Protein 6ULO (pdb70)

Organism: Leptospira interrogans serogroup Icterohaemorrhagiae serovar copenhageni (strain Fiocruz L1-130) (NCBI:txid267671)

InterPro domains:
  IPR056692 Domain of unknown function DUF7790 [NF047518] (23-345)
  IPR056692 Domain of unknown function DUF7790 [PF25046] (65-337)

Nearest PDB structures (foldseek):
  6ulo-assembly2_B  TM=1.000E+00  e=1.528E-57  Leptospira interrogans serovar Copenhageni str. Fiocruz L1-130
  2g1p-assembly1_A  TM=3.985E-01  e=5.913E-02  Escherichia coli
  2g1p-assembly1_B  TM=4.022E-01  e=5.296E-02  Escherichia coli
  8gzf-assembly1_A  TM=4.817E-01  e=2.344E-01  Homo sapiens
  4yae-assembly1_B  TM=5.091E-01  e=2.124E+00  Sphingobium sp. SYK-6

B-factor: mean 19.46, std 9.61, range [9.02, 63.79]

Radius of gyration: 31.15 Å; Cα contacts (8 Å, |Δi|>4): 1250; chains: 2; bounding box: 66×84×79 Å

Sequence (621 aa):
KIEENQNNVSLNEEGDIVSSSKKLKEETPQETLVPTKWDVGDTTVSNEDRLDLLIPHVQQNLGNVYVGVGSSEQNLTIAAWAKSDFIYLMDFTQQIVVHANTITILFLQKSEKKEDFIRRLWGKEGEKEALELIQVSFSDPEVYKKKVYKQASPFIRKRHKKTNLMLSSKKYNYKMFQTDDEEQYSSYIRKLAIEGKILPIRGNLLGNIITLTGIGNTLKKIGRRKVGIIYFSNAEEYFAYPQEFKNSSILNLPVSESSSLVVRTISVRKDLFPWSPGSEISTDRGFHYCVQKISNFQKWLSSSGKPGLRSLQVMVEGGTVDKKNGITVVDKEPVVTGDIVSKLKEETPQETLVPTKWDVGDTTVSNEDRLDLLIPHVQNLGNVYVGVGSEQNLTIAAWAKKSDFIYLMDFTQQIVVHANTITILFLQKKSEKKEDFIRLWGKEGEKEALELIQVSFSDPEEVYKKVYKQASPFIRKRHKKTNLMMLSSKKYNYKKMFQTDDEEQYSSYIRKLAIEGKILPIRGNLLGNITLTGIGNTLKKIGRKVGIIIYFSNAEEYFAYPQEEFKNSSILNLPVSESSSLVVRTIISVVRKKDLFPWSPGSEISTDRGFHYCVQKISNFQKWLSSSGKPGLRSLQVMVEGGTVDKKNGITVVDKEPVV

Secondary structure (DSSP, 8-state):
-GGG---SSHHHHHHHHHHHTS--------TT-SGGGGS-----GGGGHHHHTT--SEEEESSSTHHHHHHHHHT-SEEEEEESSHHHHHHHHHHHHHHHH-SSHHHHHHHHSTTTHHHHHHHHHHH-SSHHHHHHHHHHHHHHHHHHHHHHHHHHHHTT---TTT-HHHHHHHHHHHHTT-EEEEE--TT-SSHHHHHHHHHHHHT--EEEEE-TTGGGG-PPPHHHHHHHHTS-EEEEEEEEEEE-S-TTTSPPPTTGGGT-SS--EEEEEEHHHHHHHHHS--TT--HHHHHHHHEEEETTTTEEEE-S-PPP-/-HHHHHHHT---------TT-SGGGGS-----GGGGHHHHTT--SEEEESSSTHHHHHHHHHT-SEEEEEESSHHHHHHHHHHHHHHHH-SSHHHHHHHHSGGGHHHHHHHHHHH-SSHHHHHHHHHHHHHHHHHHHHHHHHHHHHTT---TTT-HHHHHHHHHHHHTT-EEEEE--TT-SSHHHHHHHHHHHHT--EEEEE-TTGGGG-PPPHHHHHHHHTS-EEEEEEEEEEE-S-TTTSPPPTTGGGT-SS--EEEEEEHHHHHHHHTS--TT--HHHHHHHHEEEETTTTEEEE-SPPP-

Structure (mmCIF, N/CA/C/O backbone):
data_6ULO
#
_entry.id   6ULO
#
_cell.length_a   52.440
_cell.length_b   56.650
_cell.length_c   60.990
_cell.angle_alpha   98.637
_cell.angle_beta   106.327
_cell.angle_gamma   83.326
#
_symmetry.space_group_name_H-M   'P 1'
#
loop_
_entity.id
_entity.type
_entity.pdbx_description
1 polymer 'Uncharacterized protein'
2 non-polymer 'CHLORIDE ION'
3 water water
#
loop_
_atom_site.group_PDB
_atom_site.id
_atom_site.type_symbol
_atom_site.label_atom_id
_atom_site.label_alt_id
_atom_site.label_comp_id
_atom_site.label_asym_id
_atom_site.label_entity_id
_atom_site.label_seq_id
_atom_site.pdbx_PDB_ins_code
_atom_site.Cartn_x
_atom_site.Cartn_y
_atom_site.Cartn_z
_atom_site.occupancy
_atom_site.B_iso_or_equiv
_atom_site.auth_seq_id
_atom_site.auth_comp_id
_atom_site.auth_asym_id
_atom_site.auth_atom_id
_atom_site.pdbx_PDB_model_num
ATOM 1 N N . LYS A 1 9 ? -11.72368 50.88563 96.19748 1.000 50.43380 28 LYS A N 1
ATOM 2 C CA . LYS A 1 9 ? -13.11722 51.31579 96.08767 1.000 50.06925 28 LYS A CA 1
ATOM 3 C C . LYS A 1 9 ? -13.95403 50.27561 95.33703 1.000 49.82657 28 LYS A C 1
ATOM 4 O O . LYS A 1 9 ? -13.74217 50.02722 94.14699 1.000 50.07076 28 LYS A O 1
ATOM 6 N N . ILE A 1 10 ? -14.91282 49.67570 96.04855 1.000 48.98046 29 ILE A N 1
ATOM 7 C CA . ILE A 1 10 ? -15.67948 48.56376 95.49506 1.000 48.09834 29 ILE A CA 1
ATOM 8 C C . ILE A 1 10 ? -16.61682 49.00901 94.37290 1.000 48.95242 29 ILE A C 1
ATOM 9 O O . ILE A 1 10 ? -16.97743 48.19693 93.51180 1.000 49.08468 29 ILE A O 1
ATOM 14 N N . GLU A 1 11 ? -17.00958 50.28577 94.34606 1.000 49.28660 30 GLU A N 1
ATOM 15 C CA . GLU A 1 11 ? -17.83384 50.80962 93.25839 1.000 49.49883 30 GLU A CA 1
ATOM 16 C C . GLU A 1 11 ? -17.06825 50.97553 91.95105 1.000 49.29626 30 GLU A C 1
ATOM 17 O O . GLU A 1 11 ? -17.63795 51.50130 90.99257 1.000 49.75125 30 GLU A O 1
ATOM 23 N N . GLU A 1 12 ? -15.79184 50.59734 91.89601 1.000 48.22355 31 GLU A N 1
ATOM 24 C CA . GLU A 1 12 ? -15.02616 50.58717 90.65467 1.000 46.94110 31 GLU A CA 1
ATOM 25 C C . GLU A 1 12 ? -14.50444 49.19490 90.33833 1.000 44.33017 31 GLU A C 1
ATOM 26 O O . GLU A 1 12 ? -13.81781 49.01049 89.32391 1.000 44.88315 31 GLU A O 1
ATOM 28 N N . ASN A 1 13 ? -14.80897 48.22518 91.19700 1.000 40.62725 32 ASN A N 1
ATOM 29 C CA . ASN A 1 13 ? -14.56345 46.80026 91.03311 1.000 36.96189 32 ASN A CA 1
ATOM 30 C C . ASN A 1 13 ? -15.33505 46.26946 89.82634 1.000 32.96773 32 ASN A C 1
ATOM 31 O O . ASN A 1 13 ? -16.57382 46.23859 89.82177 1.000 31.24377 32 ASN A O 1
ATOM 36 N N . GLN A 1 14 ? -14.60331 45.84501 88.79571 1.000 30.33275 33 GLN A N 1
ATOM 37 C CA . GLN A 1 14 ? -15.23129 45.37288 87.57090 1.000 28.36115 33 GLN A CA 1
ATOM 38 C C . GLN A 1 14 ? -15.67082 43.91380 87.63899 1.000 25.59909 33 GLN A C 1
ATOM 39 O O . GLN A 1 14 ? -16.47107 43.48838 86.80235 1.000 25.71532 33 GLN A O 1
ATOM 45 N N . ASN A 1 15 ? -15.18626 43.12643 88.59332 1.000 23.84891 34 ASN A N 1
ATOM 46 C CA A ASN A 1 15 ? -15.49038 41.71841 88.46423 0.508 23.48432 34 ASN A CA 1
ATOM 47 C CA B ASN A 1 15 ? -15.42796 41.67954 88.62428 0.492 23.84906 34 ASN A CA 1
ATOM 48 C C . ASN A 1 15 ? -16.86326 41.36985 89.03489 1.000 22.85910 34 ASN A C 1
ATOM 49 O O . ASN A 1 15 ? -17.38614 41.99754 89.95785 1.000 22.84383 34 ASN A O 1
ATOM 58 N N . VAL A 1 16 ? -17.48682 40.37662 88.39717 1.000 20.64083 35 VAL A N 1
ATOM 59 C CA . VAL A 1 16 ? -18.88213 40.05130 88.70399 1.000 19.67596 35 VAL A CA 1
ATOM 60 C C . VAL A 1 16 ? -19.03782 39.16732 89.93466 1.000 19.84638 35 VAL A C 1
ATOM 61 O O . VAL A 1 16 ? -20.17851 38.88047 90.34602 1.000 22.36233 35 VAL A O 1
ATOM 65 N N . SER A 1 17 ? -17.93869 38.72721 90.55208 1.000 19.96103 36 SER A N 1
ATOM 66 C CA . SER A 1 17 ? -18.00691 38.02093 91.83020 1.000 19.78692 36 SER A CA 1
ATOM 67 C C . SER A 1 17 ? -16.64612 38.14366 92.48528 1.000 19.19452 36 SER A C 1
ATOM 68 O O . SER A 1 17 ? -15.64093 38.40621 91.81949 1.000 19.56870 36 SER A O 1
ATOM 71 N N . LEU A 1 18 ? -16.62647 37.93997 93.80244 1.000 19.78876 37 LEU A N 1
ATOM 72 C CA . LEU A 1 18 ? -15.35221 37.88642 94.50511 1.000 19.88593 37 LEU A CA 1
ATOM 73 C C . LEU A 1 18 ? -14.44370 36.80520 93.92411 1.000 19.28240 37 LEU A C 1
ATOM 74 O O . LEU A 1 18 ? -13.23636 37.02718 93.73649 1.000 18.80819 37 LEU A O 1
ATOM 79 N N . ASN A 1 19 ? -15.00697 35.63131 93.63308 1.000 19.14530 38 ASN A N 1
ATOM 80 C CA . ASN A 1 19 ? -14.20680 34.54865 93.06656 1.000 19.71120 38 ASN A CA 1
ATOM 81 C C . ASN A 1 19 ? -13.55576 34.94289 91.73971 1.000 18.23511 38 ASN A C 1
ATOM 82 O O . ASN A 1 19 ? -12.37219 34.66000 91.50869 1.000 18.11944 38 ASN A O 1
ATOM 87 N N . GLU A 1 20 ? -14.29752 35.60668 90.85498 1.000 16.58233 39 GLU A N 1
ATOM 88 C CA A GLU A 1 20 ? -13.72048 36.04259 89.58297 0.460 16.44277 39 GLU A CA 1
ATOM 89 C CA B GLU A 1 20 ? -13.68110 35.99440 89.59659 0.540 16.77410 39 GLU A CA 1
ATOM 90 C C . GLU A 1 20 ? -12.58333 37.02801 89.80563 1.000 16.55721 39 GLU A C 1
ATOM 91 O O . GLU A 1 20 ? -11.53814 36.95520 89.15271 1.000 15.95170 39 GLU A O 1
ATOM 102 N N . GLY A 1 21 ? -12.77376 37.96609 90.73884 1.000 16.04690 40 GLY A N 1
ATOM 103 C CA . GLY A 1 21 ? -11.71047 38.90936 91.02646 1.000 16.28401 40 GLY A CA 1
ATOM 104 C C . GLY A 1 21 ? -10.47672 38.23487 91.59629 1.000 16.33383 40 GLY A C 1
ATOM 105 O O . GLY A 1 21 ? -9.34386 38.59441 91.25279 1.000 16.88444 40 GLY A O 1
ATOM 106 N N . ASP A 1 22 ? -10.67521 37.22768 92.45315 1.000 16.14213 41 ASP A N 1
ATOM 107 C CA . ASP A 1 22 ? -9.53600 36.48953 92.99738 1.000 17.36763 41 ASP A CA 1
ATOM 108 C C . ASP A 1 22 ? -8.81732 35.69546 91.90834 1.000 15.61723 41 ASP A C 1
ATOM 109 O O . ASP A 1 22 ? -7.57880 35.63168 91.89026 1.000 15.46214 41 ASP A O 1
ATOM 114 N N . ILE A 1 23 ? -9.57087 35.09368 90.97981 1.000 15.43909 42 ILE A N 1
ATOM 115 C CA . ILE A 1 23 ? -8.94118 34.37329 89.87423 1.000 15.24171 42 ILE A CA 1
ATOM 116 C C . ILE A 1 23 ? -8.11507 35.32965 89.02797 1.000 14.23749 42 ILE A C 1
ATOM 117 O O . ILE A 1 23 ? -6.96251 35.03408 88.68157 1.000 14.98998 42 ILE A O 1
ATOM 122 N N . VAL A 1 24 ? -8.69366 36.48627 88.67016 1.000 14.38243 43 VAL A N 1
ATOM 123 C CA . VAL A 1 24 ? -7.95794 37.43618 87.84785 1.000 14.44225 43 VAL A CA 1
ATOM 124 C C . VAL A 1 24 ? -6.67249 37.87181 88.54061 1.000 15.19663 43 VAL A C 1
ATOM 125 O O . VAL A 1 24 ? -5.61257 37.95036 87.90851 1.000 15.00021 43 VAL A O 1
ATOM 129 N N . SER A 1 25 ? -6.72922 38.14278 89.85557 1.000 15.58437 44 SER A N 1
ATOM 130 C CA A SER A 1 25 ? -5.51793 38.52903 90.57328 0.455 16.53665 44 SER A CA 1
ATOM 131 C CA B SER A 1 25 ? -5.51885 38.53038 90.57492 0.243 16.05349 44 SER A CA 1
ATOM 132 C CA C SER A 1 25 ? -5.53222 38.52249 90.60233 0.302 16.10391 44 SER A CA 1
ATOM 133 C C . SER A 1 25 ? -4.47208 37.42444 90.53035 1.000 16.15337 44 SER A C 1
ATOM 134 O O . SER A 1 25 ? -3.28715 37.69268 90.33009 1.000 17.09108 44 SER A O 1
ATOM 141 N N . LYS A 1 26 ? -4.89231 36.17128 90.70474 1.000 14.75313 45 LYS A N 1
ATOM 142 C CA A LYS A 1 26 ? -3.95566 35.05932 90.63005 0.508 14.94524 45 LYS A CA 1
ATOM 143 C CA B LYS A 1 26 ? -3.93355 35.07215 90.62769 0.492 15.08112 45 LYS A CA 1
ATOM 144 C C . LYS A 1 26 ? -3.34970 34.93094 89.22444 1.000 13.94090 45 LYS A C 1
ATOM 145 O O . LYS A 1 26 ? -2.13365 34.72653 89.06433 1.000 14.71469 45 LYS A O 1
ATOM 156 N N . LEU A 1 27 ? -4.18141 35.05490 88.18099 1.000 13.30028 46 LEU A N 1
ATOM 157 C CA . LEU A 1 27 ? -3.65577 34.98277 86.82043 1.000 13.57477 46 LEU A CA 1
ATOM 158 C C . LEU A 1 27 ? -2.65356 36.08985 86.56683 1.000 14.12495 46 LEU A C 1
ATOM 159 O O . LEU A 1 27 ? -1.62068 35.85930 85.92935 1.000 13.99397 46 LEU A O 1
ATOM 164 N N . LYS A 1 28 ? -2.93291 37.29320 87.07267 1.000 14.74779 47 LYS A N 1
ATOM 165 C CA . LYS A 1 28 ? -2.05402 38.42716 86.81686 1.000 16.60278 47 LYS A CA 1
ATOM 166 C C . LYS A 1 28 ? -0.68624 38.24200 87.45646 1.000 16.13548 47 LYS A C 1
ATOM 167 O O . LYS A 1 28 ? 0.30956 38.79118 86.95866 1.000 16.73854 47 LYS A O 1
ATOM 173 N N . GLU A 1 29 ? -0.62101 37.52734 88.57735 1.000 15.07097 48 GLU A N 1
ATOM 174 C CA A GLU A 1 29 ? 0.65173 37.39547 89.27472 0.585 15.69756 48 GLU A CA 1
ATOM 175 C CA B GLU A 1 29 ? 0.59930 37.31887 89.34965 0.415 15.40690 48 GLU A CA 1
ATOM 176 C C . GLU A 1 29 ? 1.46282 36.18347 88.82923 1.000 14.55165 48 GLU A C 1
ATOM 177 O O . GLU A 1 29 ? 2.50430 35.91002 89.42433 1.000 16.24514 48 GLU A O 1
ATOM 188 N N . THR A 1 30 ? 1.05956 35.50865 87.74867 1.000 12.47373 49 THR A N 1
ATOM 189 C CA . THR A 1 30 ? 1.83605 34.35534 87.30645 1.000 12.53760 49 THR A CA 1
ATOM 190 C C . THR A 1 30 ? 3.27126 34.77672 86.95457 1.000 13.39653 49 THR A C 1
ATOM 191 O O . THR A 1 30 ? 3.50704 35.88024 86.46969 1.000 13.55679 49 THR A O 1
ATOM 195 N N . PRO A 1 31 ? 4.26275 33.93085 87.22520 1.000 13.50372 50 PRO A N 1
ATOM 196 C CA . PRO A 1 31 ? 5.65428 34.36782 87.02864 1.000 14.31552 50 PRO A CA 1
ATOM 197 C C . PRO A 1 31 ? 5.96506 34.68843 85.57251 1.000 13.39450 50 PRO A C 1
ATOM 198 O O . PRO A 1 31 ? 5.51517 34.00420 84.65557 1.000 14.35978 50 PRO A O 1
ATOM 202 N N . GLN A 1 32 ? 6.78833 35.71082 85.37274 1.000 12.83426 51 GLN A N 1
ATOM 203 C CA . GLN A 1 32 ? 7.19748 36.14178 84.04100 1.000 13.51923 51 GLN A CA 1
ATOM 204 C C . GLN A 1 32 ? 8.71464 36.13928 83.90800 1.000 13.15751 51 GLN A C 1
ATOM 205 O O . GLN A 1 32 ? 9.45932 36.03243 84.88829 1.000 15.13320 51 GLN A O 1
ATOM 211 N N . GLU A 1 33 ? 9.18513 36.29174 82.67860 1.000 12.59657 52 GLU A N 1
ATOM 212 C CA . GLU A 1 33 ? 10.59491 36.33199 82.35304 1.000 12.66340 52 GLU A CA 1
ATOM 213 C C . GLU A 1 33 ? 11.02376 37.73759 81.96094 1.000 12.58835 52 GLU A C 1
ATOM 214 O O . GLU A 1 33 ? 10.22359 38.56513 81.49823 1.000 14.88987 52 GLU A O 1
ATOM 220 N N . THR A 1 34 ? 12.30381 38.01182 82.14141 1.000 12.91988 53 THR A N 1
ATOM 221 C CA . THR A 1 34 ? 12.85380 39.30175 81.75782 1.000 12.72731 53 THR A CA 1
ATOM 222 C C . THR A 1 34 ? 13.10154 39.30407 80.26488 1.000 13.84614 53 THR A C 1
ATOM 223 O O . THR A 1 34 ? 13.73681 38.39554 79.73671 1.000 15.12850 53 THR A O 1
ATOM 227 N N . LEU A 1 35 ? 12.61498 40.32947 79.59622 1.000 13.47384 54 LEU A N 1
ATOM 228 C CA . LEU A 1 35 ? 12.79380 40.49943 78.16439 1.000 15.08194 54 LEU A CA 1
ATOM 229 C C . LEU A 1 35 ? 13.78580 41.62301 77.99034 1.000 18.13277 54 LEU A C 1
ATOM 230 O O . LEU A 1 35 ? 13.89220 42.50356 78.84422 1.000 20.59454 54 LEU A O 1
ATOM 235 N N . VAL A 1 36 ? 14.57626 41.54717 76.93734 1.000 17.49396 55 VAL A N 1
ATOM 236 C CA . VAL A 1 36 ? 15.42686 42.67706 76.58937 1.000 17.32973 55 VAL A CA 1
ATOM 237 C C . VAL A 1 36 ? 15.18959 42.99600 75.11815 1.000 16.53514 55 VAL A C 1
ATOM 238 O O . VAL A 1 36 ? 14.65355 42.16598 74.36295 1.000 16.80535 55 VAL A O 1
ATOM 242 N N . PRO A 1 37 ? 15.53456 44.21061 74.69378 1.000 16.31544 56 PRO A N 1
ATOM 243 C CA . PRO A 1 37 ? 15.34577 44.59739 73.29010 1.000 16.55918 56 PRO A CA 1
ATOM 244 C C . PRO A 1 37 ? 16.10786 43.68551 72.35012 1.000 17.09102 56 PRO A C 1
ATOM 245 O O . PRO A 1 37 ? 17.24052 43.28295 72.62769 1.000 18.82233 56 PRO A O 1
ATOM 249 N N . THR A 1 38 ? 15.48062 43.36356 71.21898 1.000 16.74864 57 THR A N 1
ATOM 250 C CA . THR A 1 38 ? 16.10493 42.56088 70.16534 1.000 17.73249 57 THR A CA 1
ATOM 251 C C . THR A 1 38 ? 15.75946 43.14982 68.80854 1.000 18.00995 57 THR A C 1
ATOM 252 O O . THR A 1 38 ? 14.98700 44.10593 68.69581 1.000 17.40525 57 THR A O 1
ATOM 256 N N . LYS A 1 39 ? 16.29276 42.52666 67.75457 1.000 19.09461 58 LYS A N 1
ATOM 257 C CA . LYS A 1 39 ? 15.99728 42.98453 66.39781 1.000 20.87782 58 LYS A CA 1
ATOM 258 C C . LYS A 1 39 ? 14.53918 42.80961 66.03359 1.000 19.60477 58 LYS A C 1
ATOM 259 O O . LYS A 1 39 ? 14.07920 43.41239 65.06269 1.000 20.57563 58 LYS A O 1
ATOM 265 N N . TRP A 1 40 ? 13.79529 42.02315 66.80118 1.000 18.36933 59 TRP A N 1
ATOM 266 C CA . TRP A 1 40 ? 12.38265 41.82343 66.50255 1.000 18.49914 59 TRP A CA 1
ATOM 267 C C . TRP A 1 40 ? 11.50031 42.92112 67.05478 1.000 15.48631 59 TRP A C 1
ATOM 268 O O . TRP A 1 40 ? 10.29452 42.88437 66.83613 1.000 14.60925 59 TRP A O 1
ATOM 279 N N . ASP A 1 41 ? 12.05946 43.87346 67.79366 1.000 15.09548 60 ASP A N 1
ATOM 280 C CA . ASP A 1 41 ? 11.29750 45.00012 68.33288 1.000 15.38534 60 ASP A CA 1
ATOM 281 C C . ASP A 1 41 ? 11.07580 46.06048 67.25301 1.000 17.26263 60 ASP A C 1
ATOM 282 O O . ASP A 1 41 ? 11.55002 47.19137 67.32584 1.000 18.33376 60 ASP A O 1
ATOM 287 N N . VAL A 1 42 ? 10.30793 45.65272 66.24109 1.000 16.06190 61 VAL A N 1
ATOM 288 C CA . VAL A 1 42 ? 9.91627 46.49319 65.11010 1.000 16.37563 61 VAL A CA 1
ATOM 289 C C . VAL A 1 42 ? 8.43943 46.24019 64.84860 1.000 14.80243 61 VAL A C 1
ATOM 290 O O . VAL A 1 42 ? 7.87621 45.23100 65.27873 1.000 14.24356 61 VAL A O 1
ATOM 294 N N . GLY A 1 43 ? 7.79818 47.18788 64.15828 1.000 15.39266 62 GLY A N 1
ATOM 295 C CA . GLY A 1 43 ? 6.35537 47.10629 63.97857 1.000 15.19057 62 GLY A CA 1
ATOM 296 C C . GLY A 1 43 ? 5.90047 45.86984 63.22404 1.000 14.44673 62 GLY A C 1
ATOM 297 O O . GLY A 1 43 ? 4.79310 45.37233 63.45565 1.000 14.44441 62 GLY A O 1
ATOM 298 N N . ASP A 1 44 ? 6.75349 45.34778 62.33257 1.000 15.48493 63 ASP A N 1
ATOM 299 C CA . ASP A 1 44 ? 6.40213 44.17434 61.53130 1.000 16.60134 63 ASP A CA 1
ATOM 300 C C . ASP A 1 44 ? 5.97755 43.00213 62.41233 1.000 16.06338 63 ASP A C 1
ATOM 301 O O . ASP A 1 44 ? 5.17363 42.16104 62.00916 1.000 17.29980 63 ASP A O 1
ATOM 306 N N . THR A 1 45 ? 6.53494 42.91350 63.61086 1.000 14.08225 64 THR A N 1
ATOM 307 C CA . THR A 1 45 ? 6.32937 41.76153 64.47366 1.000 13.66637 64 THR A CA 1
ATOM 308 C C . THR A 1 45 ? 4.97170 41.76057 65.14853 1.000 13.74225 64 THR A C 1
ATOM 309 O O . THR A 1 45 ? 4.56818 40.72472 65.69396 1.000 14.73933 64 THR A O 1
ATOM 313 N N . THR A 1 46 ? 4.23847 42.87314 65.09299 1.000 12.31730 65 THR A N 1
ATOM 314 C CA . THR A 1 46 ? 3.01525 43.04872 65.86977 1.000 12.82581 65 THR A CA 1
ATOM 315 C C . THR A 1 46 ? 1.76409 42.59977 65.12709 1.000 12.08593 65 THR A C 1
ATOM 316 O O . THR A 1 46 ? 0.65486 42.78198 65.64093 1.000 12.65996 65 THR A O 1
ATOM 320 N N . VAL A 1 47 ? 1.90502 42.01066 63.93720 1.000 12.14338 66 VAL A N 1
ATOM 321 C CA . VAL A 1 47 ? 0.76161 41.51410 63.18871 1.000 12.14512 66 VAL A CA 1
ATOM 322 C C . VAL A 1 47 ? 1.02314 40.10388 62.71240 1.000 13.13601 66 VAL A C 1
ATOM 323 O O . VAL A 1 47 ? 2.16831 39.71478 62.45597 1.000 14.87162 66 VAL A O 1
ATOM 327 N N . SER A 1 48 ? -0.06106 39.35633 62.56820 1.000 13.11372 67 SER A N 1
ATOM 328 C CA . SER A 1 48 ? -0.04403 38.07228 61.89951 1.000 12.79385 67 SER A CA 1
ATOM 329 C C . SER A 1 48 ? -0.03440 38.25031 60.37813 1.000 13.23324 67 SER A C 1
ATOM 330 O O . SER A 1 48 ? -0.49769 39.26403 59.83716 1.000 13.99410 67 SER A O 1
ATOM 333 N N . ASN A 1 49 ? 0.50844 37.25212 59.68309 1.000 12.37976 68 ASN A N 1
ATOM 334 C CA . ASN A 1 49 ? 0.42253 37.16400 58.22833 1.000 12.94740 68 ASN A CA 1
ATOM 335 C C . ASN A 1 49 ? -0.29329 35.89080 57.79668 1.000 12.21550 68 ASN A C 1
ATOM 336 O O . ASN A 1 49 ? -0.11601 35.44670 56.65908 1.000 13.80242 68 ASN A O 1
ATOM 341 N N . GLU A 1 50 ? -1.12534 35.31237 58.66845 1.000 11.52275 69 GLU A N 1
ATOM 342 C CA . GLU A 1 50 ? -1.89661 34.09927 58.40320 1.000 11.17620 69 GLU A CA 1
ATOM 343 C C . GLU A 1 50 ? -3.28191 34.52683 57.92514 1.000 11.77906 69 GLU A C 1
ATOM 344 O O . GLU A 1 50 ? -4.07265 35.05944 58.71023 1.000 13.21240 69 GLU A O 1
ATOM 350 N N . ASP A 1 51 ? -3.59706 34.27149 56.65285 1.000 11.33541 70 ASP A N 1
ATOM 351 C CA . ASP A 1 51 ? -4.80492 34.79692 56.01628 1.000 11.59902 70 ASP A CA 1
ATOM 352 C C . ASP A 1 51 ? -5.97995 33.83148 55.98659 1.000 10.87686 70 ASP A C 1
ATOM 353 O O . ASP A 1 51 ? -7.04566 34.19898 55.47251 1.000 12.33955 70 ASP A O 1
ATOM 358 N N . ARG A 1 52 ? -5.83909 32.60859 56.50314 1.000 11.04154 71 ARG A N 1
ATOM 359 C CA . ARG A 1 52 ? -6.91194 31.63756 56.44646 1.000 12.10580 71 ARG A CA 1
ATOM 360 C C . ARG A 1 52 ? -7.20480 31.06762 57.81885 1.000 11.26556 71 ARG A C 1
ATOM 361 O O . ARG A 1 52 ? -7.53906 29.89262 57.95732 1.000 11.61022 71 ARG A O 1
ATOM 369 N N . LEU A 1 53 ? -7.18812 31.92173 58.85149 1.000 11.33345 72 LEU A N 1
ATOM 370 C CA . LEU A 1 53 ? -7.52370 31.44652 60.19042 1.000 11.73340 72 LEU A CA 1
ATOM 371 C C . LEU A 1 53 ? -8.94655 30.93071 60.25690 1.000 11.06336 72 LEU A C 1
ATOM 372 O O . LEU A 1 53 ? -9.26344 30.14531 61.14984 1.000 11.71693 72 LEU A O 1
ATOM 377 N N . ASP A 1 54 ? -9.82178 31.35041 59.32664 1.000 11.58244 73 ASP A N 1
ATOM 378 C CA . ASP A 1 54 ? -11.17649 30.84007 59.33359 1.000 11.94781 73 ASP A CA 1
ATOM 379 C C . ASP A 1 54 ? -11.24415 29.32698 59.17679 1.000 11.09563 73 ASP A C 1
ATOM 380 O O . ASP A 1 54 ? -12.24286 28.72145 59.58001 1.000 12.18170 73 ASP A O 1
ATOM 385 N N . LEU A 1 55 ? -10.20576 28.69474 58.61272 1.000 11.95621 74 LEU A N 1
ATOM 386 C CA . LEU A 1 55 ? -10.20629 27.23383 58.53519 1.000 12.28153 74 LEU A CA 1
ATOM 387 C C . LEU A 1 55 ? -10.23269 26.59679 59.91496 1.000 12.11012 74 LEU A C 1
ATOM 388 O O . LEU A 1 55 ? -10.58347 25.42397 60.04493 1.000 13.25546 74 LEU A O 1
ATOM 393 N N . LEU A 1 56 ? -9.85798 27.34009 60.95411 1.000 11.41413 75 LEU A N 1
ATOM 394 C CA . LEU A 1 56 ? -9.84548 26.80053 62.30996 1.000 12.45545 75 LEU A CA 1
ATOM 395 C C . LEU A 1 56 ? -11.22579 26.74562 62.93316 1.000 11.55015 75 LEU A C 1
ATOM 396 O O . LEU A 1 56 ? -11.39890 26.03272 63.92951 1.000 12.70817 75 LEU A O 1
ATOM 401 N N . ILE A 1 57 ? -12.19619 27.52875 62.41961 1.000 11.78810 76 ILE A N 1
ATOM 402 C CA . ILE A 1 57 ? -13.48248 27.66876 63.10506 1.000 12.44690 76 ILE A CA 1
ATOM 403 C C . ILE A 1 57 ? -14.09543 26.34543 63.54502 1.000 13.75708 76 ILE A C 1
ATOM 404 O O . ILE A 1 57 ? -14.44934 26.22205 64.71790 1.000 13.61119 76 ILE A O 1
ATOM 409 N N . PRO A 1 58 ? -14.26010 25.34752 62.68563 1.000 14.31090 77 PRO A N 1
ATOM 410 C CA . PRO A 1 58 ? -14.94646 24.12335 63.13921 1.000 15.59698 77 PRO A CA 1
ATOM 411 C C . PRO A 1 58 ? -14.17173 23.36439 64.19250 1.000 15.59092 77 PRO A C 1
ATOM 412 O O . PRO A 1 58 ? -14.78448 22.60056 64.94510 1.000 17.59405 77 PRO A O 1
ATOM 416 N N . HIS A 1 59 ? -12.85360 23.55194 64.25590 1.000 13.74007 78 HIS A N 1
ATOM 417 C CA . HIS A 1 59 ? -12.02387 22.89942 65.26789 1.000 13.96774 78 HIS A CA 1
ATOM 418 C C . HIS A 1 59 ? -12.04987 23.60811 66.61008 1.000 14.11828 78 HIS A C 1
ATOM 419 O O . HIS A 1 59 ? -12.08939 22.94442 67.65578 1.000 14.80968 78 HIS A O 1
ATOM 426 N N . VAL A 1 60 ? -11.97716 24.93890 66.61661 1.000 13.55710 79 VAL A N 1
ATOM 427 C CA . VAL A 1 60 ? -11.85120 25.66069 67.87474 1.000 13.35306 79 VAL A CA 1
ATOM 428 C C . VAL A 1 60 ? -13.16374 26.16387 68.45417 1.000 13.47957 79 VAL A C 1
ATOM 429 O O . VAL A 1 60 ? -13.18547 26.55544 69.62572 1.000 14.47473 79 VAL A O 1
ATOM 433 N N . GLN A 1 61 ? -14.24262 26.20969 67.67775 1.000 14.53588 80 GLN A N 1
ATOM 434 C CA A GLN A 1 61 ? -15.44998 26.85692 68.17334 0.591 16.44740 80 GLN A CA 1
ATOM 435 C CA B GLN A 1 61 ? -15.47206 26.83340 68.15431 0.409 16.45287 80 GLN A CA 1
ATOM 436 C C . GLN A 1 61 ? -15.92028 26.21168 69.47402 1.000 16.06288 80 GLN A C 1
ATOM 437 O O . GLN A 1 61 ? -15.98033 24.98058 69.60804 1.000 16.60072 80 GLN A O 1
ATOM 448 N N . ASN A 1 62 ? -16.19684 27.06331 70.46851 1.000 14.79374 81 ASN A N 1
ATOM 449 C CA . ASN A 1 62 ? -16.76858 26.64410 71.74694 1.000 15.63364 81 ASN A CA 1
ATOM 450 C C . ASN A 1 62 ? -15.87194 25.73729 72.57929 1.000 15.43774 81 ASN A C 1
ATOM 451 O O . ASN A 1 62 ? -16.34719 25.15731 73.54557 1.000 17.18905 81 ASN A O 1
ATOM 456 N N . LEU A 1 63 ? -14.56912 25.62565 72.29039 1.000 14.59535 82 LEU A N 1
ATOM 457 C CA . LEU A 1 63 ? -13.70901 24.80881 73.15852 1.000 14.92530 82 LEU A CA 1
ATOM 458 C C . LEU A 1 63 ? -13.61607 25.34554 74.58309 1.000 14.98496 82 LEU A C 1
ATOM 459 O O . LEU A 1 63 ? -13.40114 24.56386 75.51792 1.000 16.33788 82 LEU A O 1
ATOM 464 N N . GLY A 1 64 ? -13.74434 26.66204 74.76497 1.000 14.44795 83 GLY A N 1
ATOM 465 C CA . GLY A 1 64 ? -13.76772 27.27418 76.08180 1.000 14.67060 83 GLY A CA 1
ATOM 466 C C . GLY A 1 64 ? -12.44471 27.05558 76.80902 1.000 13.73894 83 GLY A C 1
ATOM 467 O O . GLY A 1 64 ? -11.37311 26.90109 76.20436 1.000 13.90071 83 GLY A O 1
ATOM 468 N N . ASN A 1 65 ? -12.52783 27.04743 78.13997 1.000 13.78992 84 ASN A N 1
ATOM 469 C CA . ASN A 1 65 ? -11.34797 26.92443 78.98861 1.000 12.82699 84 ASN A CA 1
ATOM 470 C C . ASN A 1 65 ? -10.36465 28.06446 78.74987 1.000 11.73697 84 ASN A C 1
ATOM 471 O O . ASN A 1 65 ? -10.76501 29.11131 78.22161 1.000 12.19865 84 ASN A O 1
ATOM 476 N N . VAL A 1 66 ? -9.10950 27.91742 79.16565 1.000 11.65066 85 VAL A N 1
ATOM 477 C CA . VAL A 1 66 ? -8.15937 29.02749 79.08035 1.000 11.43224 85 VAL A CA 1
ATOM 478 C C . VAL A 1 66 ? -7.48093 29.03355 77.71157 1.000 11.63199 85 VAL A C 1
ATOM 479 O O . VAL A 1 66 ? -7.21866 27.98152 77.11319 1.000 13.17583 85 VAL A O 1
ATOM 483 N N . TYR A 1 67 ? -7.14788 30.22031 77.20891 1.000 10.68350 86 TYR A N 1
ATOM 484 C CA . TYR A 1 67 ? -6.43403 30.37502 75.94663 1.000 10.58360 86 TYR A CA 1
ATOM 485 C C . TYR A 1 67 ? -5.01366 30.82416 76.26881 1.000 10.30773 86 TYR A C 1
ATOM 486 O O . TYR A 1 67 ? -4.84523 31.74543 77.08108 1.000 10.43568 86 TYR A O 1
ATOM 495 N N . VAL A 1 68 ? -3.99405 30.22420 75.62333 1.000 9.99055 87 VAL A N 1
ATOM 496 C CA . VAL A 1 68 ? -2.60453 30.70219 75.69678 1.000 9.60379 87 VAL A CA 1
ATOM 497 C C . VAL A 1 68 ? -2.09238 30.87469 74.27532 1.000 9.88667 87 VAL A C 1
ATOM 498 O O . VAL A 1 68 ? -2.22402 29.95071 73.46953 1.000 10.57299 87 VAL A O 1
ATOM 502 N N . GLY A 1 69 ? -1.50797 32.02417 73.94750 1.000 9.98422 88 GLY A N 1
ATOM 503 C CA . GLY A 1 69 ? -0.96217 32.16559 72.60259 1.000 10.06175 88 GLY A CA 1
ATOM 504 C C . GLY A 1 69 ? 0.17372 33.14505 72.48623 1.000 9.65642 88 GLY A C 1
ATOM 505 O O . GLY A 1 69 ? 0.23361 34.15623 73.20324 1.000 10.09250 88 GLY A O 1
ATOM 506 N N . VAL A 1 70 ? 1.08581 32.84285 71.55145 1.000 9.60155 89 VAL A N 1
ATOM 507 C CA . VAL A 1 70 ? 2.09718 33.78681 71.10293 1.000 9.89609 89 VAL A CA 1
ATOM 508 C C . VAL A 1 70 ? 1.45639 34.76895 70.12183 1.000 10.16308 89 VAL A C 1
ATOM 509 O O . VAL A 1 70 ? 0.38477 34.50639 69.55941 1.000 10.68817 89 VAL A O 1
ATOM 513 N N . GLY A 1 71 ? 2.12732 35.90625 69.88456 1.000 9.95602 90 GLY A N 1
ATOM 514 C CA . GLY A 1 71 ? 1.60397 36.81495 68.87416 1.000 10.52027 90 GLY A CA 1
ATOM 515 C C . GLY A 1 71 ? 0.57386 37.80161 69.36348 1.000 10.49772 90 GLY A C 1
ATOM 516 O O . GLY A 1 71 ? 0.57223 38.18550 70.53743 1.000 10.53301 90 GLY A O 1
ATOM 517 N N . SER A 1 72 ? -0.30313 38.24732 68.47817 1.000 10.25179 91 SER A N 1
ATOM 518 C CA A SER A 1 72 ? -1.05911 39.47182 68.70420 0.862 11.18701 91 SER A CA 1
ATOM 519 C CA B SER A 1 72 ? -1.06778 39.46390 68.75167 0.138 10.67207 91 SER A CA 1
ATOM 520 C C . SER A 1 72 ? -2.56192 39.29420 68.50456 1.000 10.56528 91 SER A C 1
ATOM 521 O O . SER A 1 72 ? -3.16952 38.39433 69.08619 1.000 10.85669 91 SER A O 1
ATOM 526 N N . GLU A 1 73 ? -3.18369 40.14719 67.66302 1.000 10.41433 92 GLU A N 1
ATOM 527 C CA . GLU A 1 73 ? -4.64430 40.17408 67.57732 1.000 10.14626 92 GLU A CA 1
ATOM 528 C C . GLU A 1 73 ? -5.27012 38.89066 67.05878 1.000 9.53939 92 GLU A C 1
ATOM 529 O O . GLU A 1 73 ? -6.45352 38.63647 67.34360 1.000 9.96969 92 GLU A O 1
ATOM 535 N N . GLN A 1 74 ? -4.52189 38.06997 66.31825 1.000 9.66861 93 GLN A N 1
ATOM 536 C CA . GLN A 1 74 ? -5.11636 36.82771 65.82808 1.000 9.51365 93 GLN A CA 1
ATOM 537 C C . GLN A 1 74 ? -5.55993 35.93216 66.97860 1.000 9.88788 93 GLN A C 1
ATOM 538 O O . GLN A 1 74 ? -6.47261 35.11530 66.82731 1.000 10.97353 93 GLN A O 1
ATOM 544 N N . ASN A 1 75 ? -4.92741 36.07375 68.15477 1.000 9.39531 94 ASN A N 1
ATOM 545 C CA . ASN A 1 75 ? -5.34267 35.31489 69.33060 1.000 9.63407 94 ASN A CA 1
ATOM 546 C C . ASN A 1 75 ? -6.73696 35.70317 69.78827 1.000 10.80869 94 ASN A C 1
ATOM 547 O O . ASN A 1 75 ? -7.47384 34.86010 70.30581 1.000 10.88055 94 ASN A O 1
ATOM 552 N N . LEU A 1 76 ? -7.07658 36.98598 69.66274 1.000 10.41322 95 LEU A N 1
ATOM 553 C CA . LEU A 1 76 ? -8.41363 37.43125 70.04080 1.000 9.95632 95 LEU A CA 1
ATOM 554 C C . LEU A 1 76 ? -9.45034 36.86588 69.07489 1.000 10.19309 95 LEU A C 1
ATOM 555 O O . LEU A 1 76 ? -10.55051 36.48148 69.48190 1.000 11.15170 95 LEU A O 1
ATOM 560 N N . THR A 1 77 ? -9.10753 36.78404 67.77791 1.000 9.97713 96 THR A N 1
ATOM 561 C CA . THR A 1 77 ? -10.00238 36.12594 66.83398 1.000 10.40799 96 THR A CA 1
ATOM 562 C C . THR A 1 77 ? -10.29141 34.69400 67.26733 1.000 10.12980 96 THR A C 1
ATOM 563 O O . THR A 1 77 ? -11.46409 34.27567 67.33632 1.000 10.86956 96 THR A O 1
ATOM 567 N N . ILE A 1 78 ? -9.23654 33.91644 67.55362 1.000 10.52243 97 ILE A N 1
ATOM 568 C CA . ILE A 1 78 ? -9.45946 32.50541 67.83509 1.000 10.83394 97 ILE A CA 1
ATOM 569 C C . ILE A 1 78 ? -10.17306 32.33989 69.17540 1.000 10.35680 97 ILE A C 1
ATOM 570 O O . ILE A 1 78 ? -11.07548 31.50199 69.32076 1.000 11.27444 97 ILE A O 1
ATOM 575 N N . ALA A 1 79 ? -9.77966 33.14672 70.17991 1.000 10.44209 98 ALA A N 1
ATOM 576 C CA . ALA A 1 79 ? -10.39153 33.05635 71.50950 1.000 10.77324 98 ALA A CA 1
ATOM 577 C C . ALA A 1 79 ? -11.87325 33.41091 71.47599 1.000 10.47233 98 ALA A C 1
ATOM 578 O O . ALA A 1 79 ? -12.66831 32.83688 72.23557 1.000 11.50037 98 ALA A O 1
ATOM 580 N N . ALA A 1 80 ? -12.27695 34.37101 70.62557 1.000 11.55458 99 ALA A N 1
ATOM 581 C CA . ALA A 1 80 ? -13.70029 34.67760 70.53221 1.000 11.58937 99 ALA A CA 1
ATOM 582 C C . ALA A 1 80 ? -14.46967 33.49094 69.96165 1.000 11.68029 99 ALA A C 1
ATOM 583 O O . ALA A 1 80 ? -15.56770 33.16962 70.42500 1.000 13.69886 99 ALA A O 1
ATOM 585 N N . TRP A 1 81 ? -13.91794 32.84157 68.92714 1.000 11.98857 100 TRP A N 1
ATOM 586 C CA . TRP A 1 81 ? -14.56260 31.64283 68.38709 1.000 12.22132 100 TRP A CA 1
ATOM 587 C C . TRP A 1 81 ? -14.66834 30.56120 69.45059 1.000 12.36425 100 TRP A C 1
ATOM 588 O O . TRP A 1 81 ? -15.68213 29.85074 69.54254 1.000 13.24305 100 TRP A O 1
ATOM 599 N N . ALA A 1 82 ? -13.60241 30.38847 70.23650 1.000 12.33516 101 ALA A N 1
ATOM 600 C CA . ALA A 1 82 ? -13.57663 29.35787 71.26671 1.000 12.29510 101 ALA A CA 1
ATOM 601 C C . ALA A 1 82 ? -14.41270 29.72304 72.48230 1.000 13.33423 101 ALA A C 1
ATOM 602 O O . ALA A 1 82 ? -14.72745 28.83264 73.28332 1.000 13.87487 101 ALA A O 1
ATOM 604 N N . LYS A 1 83 ? -14.80358 30.99113 72.63444 1.000 12.27178 102 LYS A N 1
ATOM 605 C CA . LYS A 1 83 ? -15.37779 31.46350 73.89669 1.000 13.34208 102 LYS A CA 1
ATOM 606 C C . LYS A 1 83 ? -14.46819 31.09521 75.07221 1.000 13.65354 102 LYS A C 1
ATOM 607 O O . LYS A 1 83 ? -14.90159 30.56861 76.10752 1.000 14.13490 102 LYS A O 1
ATOM 613 N N . SER A 1 84 ? -13.19004 31.43313 74.92272 1.000 12.78462 103 SER A N 1
ATOM 614 C CA . SER A 1 84 ? -12.24027 31.20849 76.00780 1.000 11.74127 103 SER A CA 1
ATOM 615 C C . SER A 1 84 ? -12.63194 31.98682 77.26531 1.000 12.59206 103 SER A C 1
ATOM 616 O O . SER A 1 84 ? -13.11236 33.11929 77.18639 1.000 12.73326 103 SER A O 1
ATOM 619 N N . ASP A 1 85 ? -12.37717 31.39227 78.43439 1.000 11.88228 104 ASP A N 1
ATOM 620 C CA . ASP A 1 85 ? -12.72054 32.06167 79.68663 1.000 11.92896 104 ASP A CA 1
ATOM 621 C C . ASP A 1 85 ? -11.70279 33.13130 80.07206 1.000 11.68983 104 ASP A C 1
ATOM 622 O O . ASP A 1 85 ? -12.06007 34.12464 80.70553 1.000 12.78918 104 ASP A O 1
ATOM 627 N N . PHE A 1 86 ? -10.43049 32.92212 79.73757 1.000 11.80028 105 PHE A N 1
ATOM 628 C CA . PHE A 1 86 ? -9.33213 33.82904 80.04443 1.000 11.26207 105 PHE A CA 1
ATOM 629 C C . PHE A 1 86 ? -8.32705 33.66941 78.92238 1.000 11.13976 105 PHE A C 1
ATOM 630 O O . PHE A 1 86 ? -8.27026 32.60932 78.29146 1.000 11.27714 105 PHE A O 1
ATOM 638 N N . ILE A 1 87 ? -7.57197 34.72940 78.65342 1.000 10.72014 106 ILE A N 1
ATOM 639 C CA . ILE A 1 87 ? -6.61295 34.74589 77.54948 1.000 10.10161 106 ILE A CA 1
ATOM 640 C C . ILE A 1 87 ? -5.24991 35.19164 78.06540 1.000 10.22875 106 ILE A C 1
ATOM 641 O O . ILE A 1 87 ? -5.09452 36.35631 78.46000 1.000 11.29212 106 ILE A O 1
ATOM 646 N N . TYR A 1 88 ? -4.26042 34.28988 78.02777 1.000 10.07750 107 TYR A N 1
ATOM 647 C CA . TYR A 1 88 ? -2.86337 34.68071 78.20290 1.000 9.85894 107 TYR A CA 1
ATOM 648 C C . TYR A 1 88 ? -2.22527 34.94374 76.83291 1.000 9.47721 107 TYR A C 1
ATOM 649 O O . TYR A 1 88 ? -2.23442 34.07482 75.95657 1.000 10.79915 107 TYR A O 1
ATOM 658 N N . LEU A 1 89 ? -1.66785 36.12127 76.65777 1.000 9.55998 108 LEU A N 1
ATOM 659 C CA . LEU A 1 89 ? -0.90941 36.47229 75.45835 1.000 9.83053 108 LEU A CA 1
ATOM 660 C C . LEU A 1 89 ? 0.53762 36.48353 75.90023 1.000 9.54666 108 LEU A C 1
ATOM 661 O O . LEU A 1 89 ? 1.01448 37.46315 76.47797 1.000 10.42839 108 LEU A O 1
ATOM 666 N N . MET A 1 90 ? 1.23279 35.37908 75.66888 1.000 9.87420 109 MET A N 1
ATOM 667 C CA . MET A 1 90 ? 2.60441 35.21116 76.13874 1.000 10.50709 109 MET A CA 1
ATOM 668 C C . MET A 1 90 ? 3.53967 35.35814 74.95027 1.000 10.05460 109 MET A C 1
ATOM 669 O O . MET A 1 90 ? 3.46343 34.55792 74.01054 1.000 10.90875 109 MET A O 1
ATOM 674 N N . ASP A 1 91 ? 4.43749 36.33545 74.98298 1.000 10.68213 110 ASP A N 1
ATOM 675 C CA . ASP A 1 91 ? 5.38315 36.51714 73.88716 1.000 10.96039 110 ASP A CA 1
ATOM 676 C C . ASP A 1 91 ? 6.74258 36.89740 74.44929 1.000 11.74233 110 ASP A C 1
ATOM 677 O O . ASP A 1 91 ? 6.86659 37.35442 75.58843 1.000 11.60161 110 ASP A O 1
ATOM 682 N N . PHE A 1 92 ? 7.78312 36.66774 73.65944 1.000 13.38639 111 PHE A N 1
ATOM 683 C CA . PHE A 1 92 ? 9.14574 36.93365 74.08138 1.000 15.15001 111 PHE A CA 1
ATOM 684 C C . PHE A 1 92 ? 9.69811 38.23324 73.53933 1.000 15.33913 111 PHE A C 1
ATOM 685 O O . PHE A 1 92 ? 10.82568 38.59258 73.87666 1.000 17.27241 111 PHE A O 1
ATOM 693 N N . THR A 1 93 ? 8.95407 38.94110 72.69408 1.000 13.45476 112 THR A N 1
ATOM 694 C CA . THR A 1 93 ? 9.41134 40.21219 72.14294 1.000 14.25552 112 THR A CA 1
ATOM 695 C C . THR A 1 93 ? 8.63992 41.34446 72.82621 1.000 12.90195 112 THR A C 1
ATOM 696 O O . THR A 1 93 ? 7.39935 41.33777 72.84736 1.000 13.14338 112 THR A O 1
ATOM 700 N N . GLN A 1 94 ? 9.37981 42.32366 73.37511 1.000 13.45466 113 GLN A N 1
ATOM 701 C CA A GLN A 1 94 ? 8.73137 43.36156 74.16771 0.590 13.98039 113 GLN A CA 1
ATOM 702 C CA B GLN A 1 94 ? 8.77784 43.41508 74.15310 0.410 13.70662 113 GLN A CA 1
ATOM 703 C C . GLN A 1 94 ? 7.70226 44.14011 73.35434 1.000 13.15523 113 GLN A C 1
ATOM 704 O O . GLN A 1 94 ? 6.63594 44.49851 73.88684 1.000 12.72615 113 GLN A O 1
ATOM 715 N N . ILE A 1 95 ? 7.96925 44.37969 72.06267 1.000 11.98268 114 ILE A N 1
ATOM 716 C CA . ILE A 1 95 ? 7.01974 45.16955 71.29048 1.000 11.65600 114 ILE A CA 1
ATOM 717 C C . ILE A 1 95 ? 5.68166 44.46694 71.19364 1.000 10.40157 114 ILE A C 1
ATOM 718 O O . ILE A 1 95 ? 4.63772 45.12710 71.16416 1.000 11.77701 114 ILE A O 1
ATOM 723 N N . VAL A 1 96 ? 5.68549 43.12958 71.12076 1.000 10.77425 115 VAL A N 1
ATOM 724 C CA . VAL A 1 96 ? 4.42949 42.39302 71.02811 1.000 10.70502 115 VAL A CA 1
ATOM 725 C C . VAL A 1 96 ? 3.64732 42.49915 72.33159 1.000 10.70298 115 VAL A C 1
ATOM 726 O O . VAL A 1 96 ? 2.44643 42.77317 72.33308 1.000 11.37193 115 VAL A O 1
ATOM 730 N N . VAL A 1 97 ? 4.33698 42.33694 73.46913 1.000 10.71233 116 VAL A N 1
ATOM 731 C CA . VAL A 1 97 ? 3.68883 42.42896 74.77286 1.000 10.65117 116 VAL A CA 1
ATOM 732 C C . VAL A 1 97 ? 3.08744 43.81144 74.95757 1.000 10.79480 116 VAL A C 1
ATOM 733 O O . VAL A 1 97 ? 1.92175 43.95254 75.35224 1.000 11.27327 116 VAL A O 1
ATOM 737 N N . HIS A 1 98 ? 3.83800 44.84625 74.58521 1.000 11.38708 117 HIS A N 1
ATOM 738 C CA . HIS A 1 98 ? 3.34682 46.20856 74.77064 1.000 11.09679 117 HIS A CA 1
ATOM 739 C C . HIS A 1 98 ? 2.24306 46.56141 73.78960 1.000 10.76617 117 HIS A C 1
ATOM 740 O O . HIS A 1 98 ? 1.28715 47.23711 74.16974 1.000 11.58490 117 HIS A O 1
ATOM 747 N N . ALA A 1 99 ? 2.34257 46.11936 72.51973 1.000 10.63455 118 ALA A N 1
ATOM 748 C CA . ALA A 1 99 ? 1.26713 46.40252 71.57813 1.000 10.78208 118 ALA A CA 1
ATOM 749 C C . ALA A 1 99 ? -0.01190 45.71032 72.02626 1.000 10.61350 118 ALA A C 1
ATOM 750 O O . ALA A 1 99 ? -1.10180 46.27021 71.89539 1.000 11.43424 118 ALA A O 1
ATOM 752 N N . ASN A 1 100 ? 0.09056 44.49755 72.56879 1.000 10.57586 119 ASN A N 1
ATOM 753 C CA . ASN A 1 100 ? -1.10630 43.85529 73.08613 1.000 10.56651 119 ASN A CA 1
ATOM 754 C C . ASN A 1 100 ? -1.69867 44.64542 74.25374 1.000 10.21055 119 ASN A C 1
ATOM 755 O O . ASN A 1 100 ? -2.92172 44.69354 74.42239 1.000 10.38726 119 ASN A O 1
ATOM 760 N N . THR A 1 101 ? -0.83241 45.21037 75.11647 1.000 11.35017 120 THR A N 1
ATOM 761 C CA . THR A 1 101 ? -1.29656 46.03913 76.22808 1.000 11.17000 120 THR A CA 1
ATOM 762 C C . THR A 1 101 ? -2.07793 47.23929 75.70970 1.000 10.86640 120 THR A C 1
ATOM 763 O O . THR A 1 101 ? -3.12820 47.59197 76.25714 1.000 11.67171 120 THR A O 1
ATOM 767 N N . ILE A 1 102 ? -1.58877 47.86187 74.63849 1.000 10.54742 121 ILE A N 1
ATOM 768 C CA . ILE A 1 102 ? -2.32233 48.95538 74.00626 1.000 10.27392 121 ILE A CA 1
ATOM 769 C C . ILE A 1 102 ? -3.65862 48.47075 73.46582 1.000 9.96251 121 ILE A C 1
ATOM 770 O O . ILE A 1 102 ? -4.69047 49.10868 73.67725 1.000 11.19558 121 ILE A O 1
ATOM 775 N N . THR A 1 103 ? -3.66238 47.33998 72.75822 1.000 10.41560 122 THR A N 1
ATOM 776 C CA . THR A 1 103 ? -4.91510 46.81381 72.21997 1.000 10.43054 122 THR A CA 1
ATOM 777 C C . THR A 1 103 ? -5.95436 46.60674 73.32352 1.000 9.68579 122 THR A C 1
ATOM 778 O O . THR A 1 103 ? -7.13968 46.93690 73.14016 1.000 11.16802 122 THR A O 1
ATOM 782 N N . ILE A 1 104 ? -5.53061 46.08202 74.48345 1.000 9.61429 123 ILE A N 1
ATOM 783 C CA . ILE A 1 104 ? -6.48381 45.85717 75.56369 1.000 10.02037 123 ILE A CA 1
ATOM 784 C C . ILE A 1 104 ? -7.05891 47.17574 76.07494 1.000 10.64603 123 ILE A C 1
ATOM 785 O O . ILE A 1 104 ? -8.26384 47.28456 76.33837 1.000 11.11192 123 ILE A O 1
ATOM 790 N N . LEU A 1 105 ? -6.20977 48.18936 76.24073 1.000 11.20651 124 LEU A N 1
ATOM 791 C CA . LEU A 1 105 ? -6.69584 49.50769 76.64611 1.000 11.04413 124 LEU A CA 1
ATOM 792 C C . LEU A 1 105 ? -7.69892 50.03898 75.63527 1.000 10.98036 124 LEU A C 1
ATOM 793 O O . LEU A 1 105 ? -8.76780 50.55282 76.00781 1.000 12.38580 124 LEU A O 1
ATOM 798 N N . PHE A 1 106 ? -7.38805 49.89160 74.33310 1.000 10.58120 125 PHE A N 1
ATOM 799 C CA . PHE A 1 106 ? -8.32255 50.38444 73.31201 1.000 11.06622 125 PHE A CA 1
ATOM 800 C C . PHE A 1 106 ? -9.64044 49.61531 73.35125 1.000 10.98627 125 PHE A C 1
ATOM 801 O O . PHE A 1 106 ? -10.70876 50.21562 73.22526 1.000 11.26874 125 PHE A O 1
ATOM 809 N N . LEU A 1 107 ? -9.59531 48.30212 73.56101 1.000 11.50951 126 LEU A N 1
ATOM 810 C CA . LEU A 1 107 ? -10.82821 47.52426 73.69598 1.000 11.14224 126 LEU A CA 1
ATOM 811 C C . LEU A 1 107 ? -11.66482 48.02440 74.86167 1.000 11.20210 126 LEU A C 1
ATOM 812 O O . LEU A 1 107 ? -12.87961 48.20093 74.73430 1.000 12.25650 126 LEU A O 1
ATOM 817 N N . GLN A 1 108 ? -11.02547 48.23398 76.02150 1.000 11.44066 127 GLN A N 1
ATOM 818 C CA . GLN A 1 108 ? -11.75573 48.72635 77.18852 1.000 11.84057 127 GLN A CA 1
ATOM 819 C C . GLN A 1 108 ? -12.50425 50.01799 76.89445 1.000 11.80494 127 GLN A C 1
ATOM 820 O O . GLN A 1 108 ? -13.62891 50.19859 77.35921 1.000 13.17813 127 GLN A O 1
ATOM 826 N N . LYS A 1 109 ? -11.90267 50.91752 76.12127 1.000 12.62348 128 LYS A N 1
ATOM 827 C CA . LYS A 1 109 ? -12.47806 52.22802 75.89647 1.000 14.41028 128 LYS A CA 1
ATOM 828 C C . LYS A 1 109 ? -13.37217 52.29511 74.67258 1.000 14.60824 128 LYS A C 1
ATOM 829 O O . LYS A 1 109 ? -14.04754 53.29782 74.48430 1.000 18.03646 128 LYS A O 1
ATOM 835 N N . SER A 1 110 ? -13.41142 51.26804 73.82818 1.000 12.88549 129 SER A N 1
ATOM 836 C CA . SER A 1 110 ? -14.07457 51.32527 72.51889 1.000 12.41218 129 SER A CA 1
ATOM 837 C C . SER A 1 110 ? -15.38787 50.54778 72.58464 1.000 12.62360 129 SER A C 1
ATOM 838 O O . SER A 1 110 ? -15.38663 49.31078 72.54447 1.000 13.24956 129 SER A O 1
ATOM 841 N N . GLU A 1 111 ? -16.51278 51.27055 72.62316 1.000 13.81961 130 GLU A N 1
ATOM 842 C CA . GLU A 1 111 ? -17.78805 50.59750 72.84909 1.000 15.59948 130 GLU A CA 1
ATOM 843 C C . GLU A 1 111 ? -18.19015 49.71336 71.67684 1.000 15.49846 130 GLU A C 1
ATOM 844 O O . GLU A 1 111 ? -18.86705 48.70363 71.88006 1.000 17.78124 130 GLU A O 1
ATOM 850 N N . LYS A 1 112 ? -17.76075 50.04860 70.46080 1.000 14.91990 131 LYS A N 1
ATOM 851 C CA . LYS A 1 112 ? -18.12097 49.28799 69.27385 1.000 15.38818 131 LYS A CA 1
ATOM 852 C C . LYS A 1 112 ? -16.85340 48.95823 68.49387 1.000 13.16599 131 LYS A C 1
ATOM 853 O O . LYS A 1 112 ? -15.82161 49.62576 68.62744 1.000 12.53979 131 LYS A O 1
ATOM 859 N N . LYS A 1 113 ? -16.95865 47.92811 67.64699 1.000 13.49232 132 LYS A N 1
ATOM 860 C CA . LYS A 1 113 ? -15.79557 47.48075 66.89126 1.000 12.86206 132 LYS A CA 1
ATOM 861 C C . LYS A 1 113 ? -15.22325 48.58963 66.02327 1.000 12.47790 132 LYS A C 1
ATOM 862 O O . LYS A 1 113 ? -13.99878 48.69406 65.87698 1.000 13.02156 132 LYS A O 1
ATOM 868 N N . GLU A 1 114 ? -16.08213 49.46665 65.49050 1.000 12.54293 133 GLU A N 1
ATOM 869 C CA . GLU A 1 114 ? -15.57740 50.55944 64.67390 1.000 14.13395 133 GLU A CA 1
ATOM 870 C C . GLU A 1 114 ? -14.71790 51.51761 65.48835 1.000 13.22512 133 GLU A C 1
ATOM 871 O O . GLU A 1 114 ? -13.78443 52.12235 64.94319 1.000 14.45960 133 GLU A O 1
ATOM 877 N N . ASP A 1 115 ? -15.03899 51.69325 66.78213 1.000 12.57517 134 ASP A N 1
ATOM 878 C CA . ASP A 1 115 ? -14.25314 52.57117 67.64280 1.000 13.40222 134 ASP A CA 1
ATOM 879 C C . ASP A 1 115 ? -12.85704 51.99605 67.86947 1.000 12.26416 134 ASP A C 1
ATOM 880 O O . ASP A 1 115 ? -11.86406 52.72209 67.88868 1.000 12.65459 134 ASP A O 1
ATOM 885 N N . PHE A 1 116 ? -12.76856 50.67767 68.03301 1.000 11.88477 135 PHE A N 1
ATOM 886 C CA . PHE A 1 116 ? -11.47731 50.03870 68.20284 1.000 11.86473 135 PHE A CA 1
ATOM 887 C C . PHE A 1 116 ? -10.61394 50.18432 66.95875 1.000 11.55747 135 PHE A C 1
ATOM 888 O O . PHE A 1 116 ? -9.43412 50.54082 67.04271 1.000 12.40212 135 PHE A O 1
ATOM 896 N N . ILE A 1 117 ? -11.18499 49.86196 65.79181 1.000 12.04788 136 ILE A N 1
ATOM 897 C CA . ILE A 1 117 ? -10.45522 50.02366 64.54250 1.000 12.94367 136 ILE A CA 1
ATOM 898 C C . ILE A 1 117 ? -10.01257 51.46258 64.38254 1.000 13.09112 136 ILE A C 1
ATOM 899 O O . ILE A 1 117 ? -8.88321 51.73227 63.96272 1.000 12.62732 136 ILE A O 1
ATOM 904 N N . ARG A 1 118 ? -10.88139 52.41068 64.75744 1.000 13.13701 137 ARG A N 1
ATOM 905 C CA A ARG A 1 118 ? -10.55026 53.81881 64.59558 0.564 14.23238 137 ARG A CA 1
ATOM 906 C CA B ARG A 1 118 ? -10.55180 53.82434 64.59996 0.436 14.53071 137 ARG A CA 1
ATOM 907 C C . ARG A 1 118 ? -9.35872 54.23673 65.46269 1.000 13.96601 137 ARG A C 1
ATOM 908 O O . ARG A 1 118 ? -8.49030 54.97978 65.00109 1.000 14.30951 137 ARG A O 1
ATOM 923 N N . LEU A 1 119 ? -9.30626 53.79332 66.73080 1.000 13.45765 138 LEU A N 1
ATOM 924 C CA . LEU A 1 119 ? -8.18464 54.18474 67.59444 1.000 13.13998 138 LEU A CA 1
ATOM 925 C C . LEU A 1 119 ? -6.85667 53.69505 67.03867 1.000 12.26887 138 LEU A C 1
ATOM 926 O O . LEU A 1 119 ? -5.85206 54.40162 67.12618 1.000 12.97617 138 LEU A O 1
ATOM 931 N N . TRP A 1 120 ? -6.82204 52.47729 66.47804 1.000 11.78485 139 TRP A N 1
ATOM 932 C CA . TRP A 1 120 ? -5.58588 52.00992 65.85640 1.000 12.27882 139 TRP A CA 1
ATOM 933 C C . TRP A 1 120 ? -5.32687 52.67108 64.51181 1.000 12.49113 139 TRP A C 1
ATOM 934 O O . TRP A 1 120 ? -4.18643 52.63425 64.02781 1.000 13.38602 139 TRP A O 1
ATOM 945 N N . GLY A 1 121 ? -6.34084 53.33621 63.94252 1.000 12.71037 140 GLY A N 1
ATOM 946 C CA . GLY A 1 121 ? -6.26641 53.89094 62.61263 1.000 13.88909 140 GLY A CA 1
ATOM 947 C C . GLY A 1 121 ? -5.78953 55.31593 62.59518 1.000 15.12831 140 GLY A C 1
ATOM 948 O O . GLY A 1 121 ? -5.66092 55.98371 63.61383 1.000 15.34955 140 GLY A O 1
ATOM 949 N N . LYS A 1 122 ? -5.55382 55.80787 61.37648 1.000 16.27419 141 LYS A N 1
ATOM 950 C CA . LYS A 1 122 ? -5.11700 57.19033 61.21813 1.000 18.71360 141 LYS A CA 1
ATOM 951 C C . LYS A 1 122 ? -6.13460 58.17072 61.80215 1.000 18.79622 141 LYS A C 1
ATOM 952 O O . LYS A 1 122 ? -5.75959 59.17276 62.43574 1.000 19.49849 141 LYS A O 1
ATOM 954 N N . GLU A 1 123 ? -7.42653 57.88901 61.61079 1.000 18.57860 142 GLU A N 1
ATOM 955 C CA . GLU A 1 123 ? -8.47735 58.78993 62.08391 1.000 19.78045 142 GLU A CA 1
ATOM 956 C C . GLU A 1 123 ? -8.42877 58.99145 63.58844 1.000 18.69250 142 GLU A C 1
ATOM 957 O O . GLU A 1 123 ? -8.61541 60.11226 64.08167 1.000 19.24301 142 GLU A O 1
ATOM 963 N N . GLY A 1 124 ? -8.20070 57.91928 64.33915 1.000 17.00642 143 GLY A N 1
ATOM 964 C CA . GLY A 1 124 ? -8.20243 57.99452 65.78315 1.000 16.82129 143 GLY A CA 1
ATOM 965 C C . GLY A 1 124 ? -6.85785 58.18231 66.42883 1.000 15.76900 143 GLY A C 1
ATOM 966 O O . GLY A 1 124 ? -6.79960 58.23026 67.65670 1.000 16.53867 143 GLY A O 1
ATOM 967 N N . GLU A 1 125 ? -5.79172 58.34393 65.64178 1.000 16.53652 144 GLU A N 1
ATOM 968 C CA . GLU A 1 125 ? -4.44313 58.42430 66.19755 1.000 16.45462 144 GLU A CA 1
ATOM 969 C C . GLU A 1 125 ? -4.30867 59.51123 67.26972 1.000 16.41517 144 GLU A C 1
ATOM 970 O O . GLU A 1 125 ? -3.72449 59.26911 68.33008 1.000 16.32941 144 GLU A O 1
ATOM 976 N N . LYS A 1 126 ? -4.81486 60.72355 67.01127 1.000 17.82756 145 LYS A N 1
ATOM 977 C CA . LYS A 1 126 ? -4.64561 61.77741 68.01129 1.000 18.49378 145 LYS A CA 1
ATOM 978 C C . LYS A 1 126 ? -5.33475 61.40754 69.32612 1.000 17.62336 145 LYS A C 1
ATOM 979 O O . LYS A 1 126 ? -4.74697 61.53083 70.41341 1.000 17.57578 145 LYS A O 1
ATOM 985 N N . GLU A 1 127 ? -6.57491 60.92716 69.24154 1.000 16.83471 146 GLU A N 1
ATOM 986 C CA . GLU A 1 127 ? -7.29846 60.45915 70.42237 1.000 16.90351 146 GLU A CA 1
ATOM 987 C C . GLU A 1 127 ? -6.60480 59.27063 71.07990 1.000 15.86804 146 GLU A C 1
ATOM 988 O O . GLU A 1 127 ? -6.50322 59.19782 72.31254 1.000 16.09285 146 GLU A O 1
ATOM 994 N N . ALA A 1 128 ? -6.11533 58.33050 70.27224 1.000 15.62881 147 ALA A N 1
ATOM 995 C CA . ALA A 1 128 ? -5.43072 57.15430 70.81550 1.000 14.41865 147 ALA A CA 1
ATOM 996 C C . ALA A 1 128 ? -4.19005 57.55225 71.61045 1.000 14.46093 147 ALA A C 1
ATOM 997 O O . ALA A 1 128 ? -3.93133 57.01850 72.70360 1.000 14.62753 147 ALA A O 1
ATOM 999 N N . LEU A 1 129 ? -3.38568 58.46274 71.06156 1.000 14.20822 148 LEU A N 1
ATOM 1000 C CA . LEU A 1 129 ? -2.17504 58.88573 71.75273 1.000 16.31986 148 LEU A CA 1
ATOM 1001 C C . LEU A 1 129 ? -2.49143 59.68123 73.01756 1.000 15.86206 148 LEU A C 1
ATOM 1002 O O . LEU A 1 129 ? -1.78646 59.54645 74.02147 1.000 15.97973 148 LEU A O 1
ATOM 1007 N N . GLU A 1 130 ? -3.57392 60.45555 73.01309 1.000 15.51490 149 GLU A N 1
ATOM 1008 C CA . GLU A 1 130 ? -3.99887 61.11984 74.23962 1.000 17.23778 149 GLU A CA 1
ATOM 1009 C C . GLU A 1 130 ? -4.47424 60.12135 75.29557 1.000 16.13001 149 GLU A C 1
ATOM 1010 O O . GLU A 1 130 ? -4.20689 60.29053 76.49114 1.000 16.48411 149 GLU A O 1
ATOM 1016 N N . LEU A 1 131 ? -5.14910 59.05439 74.87871 1.000 15.34621 150 LEU A N 1
ATOM 1017 C CA . LEU A 1 131 ? -5.58602 58.02907 75.81444 1.000 14.97764 150 LEU A CA 1
ATOM 1018 C C . LEU A 1 131 ? -4.37980 57.31973 76.41535 1.000 14.12570 150 LEU A C 1
ATOM 1019 O O . LEU A 1 131 ? -4.31910 57.09382 77.63421 1.000 14.86473 150 LEU A O 1
ATOM 1024 N N . ILE A 1 132 ? -3.38486 56.98497 75.58640 1.000 14.39850 151 ILE A N 1
ATOM 1025 C CA . ILE A 1 132 ? -2.16139 56.39694 76.12925 1.000 13.71973 151 ILE A CA 1
ATOM 1026 C C . ILE A 1 132 ? -1.51895 57.35971 77.12329 1.000 14.14868 151 ILE A C 1
ATOM 1027 O O . ILE A 1 132 ? -1.05727 56.94569 78.20049 1.000 14.38072 151 ILE A O 1
ATOM 1032 N N . GLN A 1 133 ? -1.47471 58.65693 76.78111 1.000 15.00932 152 GLN A N 1
ATOM 1033 C CA . GLN A 1 133 ? -0.82120 59.64479 77.63946 1.000 15.57076 152 GLN A CA 1
ATOM 1034 C C . GLN A 1 133 ? -1.37969 59.63618 79.05855 1.000 16.72400 152 GLN A C 1
ATOM 1035 O O . GLN A 1 133 ? -0.62288 59.76420 80.03011 1.000 17.30917 152 GLN A O 1
ATOM 1041 N N . VAL A 1 134 ? -2.70422 59.51197 79.20382 1.000 15.90988 153 VAL A N 1
ATOM 1042 C CA . VAL A 1 134 ? -3.32105 59.56519 80.52932 1.000 17.03393 153 VAL A CA 1
ATOM 1043 C C . VAL A 1 134 ? -3.34140 58.22182 81.24315 1.000 16.70824 153 VAL A C 1
ATOM 1044 O O . VAL A 1 134 ? -3.72350 58.17651 82.42153 1.000 18.42666 153 VAL A O 1
ATOM 1048 N N . SER A 1 135 ? -2.94839 57.12562 80.57949 1.000 15.42743 154 SER A N 1
ATOM 1049 C CA . SER A 1 135 ? -3.15168 55.77222 81.09459 1.000 14.43756 154 SER A CA 1
ATOM 1050 C C . SER A 1 135 ? -1.91970 55.14177 81.72640 1.000 14.71240 154 SER A C 1
ATOM 1051 O O . SER A 1 135 ? -2.03818 54.05064 82.28802 1.000 17.35120 154 SER A O 1
ATOM 1054 N N . PHE A 1 136 ? -0.76796 55.79720 81.66769 1.000 13.50053 155 PHE A N 1
ATOM 1055 C CA . PHE A 1 136 ? 0.48770 55.23885 82.16414 1.000 13.24104 155 PHE A CA 1
ATOM 1056 C C . PHE A 1 136 ? 1.29310 56.34239 82.81775 1.000 13.71042 155 PHE A C 1
ATOM 1057 O O . PHE A 1 136 ? 1.17350 57.50493 82.44844 1.000 14.28384 155 PHE A O 1
ATOM 1065 N N . SER A 1 137 ? 2.17908 55.95976 83.74288 1.000 12.79017 156 SER A N 1
ATOM 1066 C CA . SER A 1 137 ? 3.17435 56.91549 84.22785 1.000 13.03230 156 SER A CA 1
ATOM 1067 C C . SER A 1 137 ? 4.31720 57.08228 83.24706 1.000 11.88925 156 SER A C 1
ATOM 1068 O O . SER A 1 137 ? 4.99337 58.11134 83.26959 1.000 12.94464 156 SER A O 1
ATOM 1071 N N . ASP A 1 138 ? 4.56618 56.07409 82.40096 1.000 11.71760 157 ASP A N 1
ATOM 1072 C CA . ASP A 1 138 ? 5.60380 56.11629 81.37227 1.000 11.32313 157 ASP A CA 1
ATOM 1073 C C . ASP A 1 138 ? 4.94104 55.95595 80.00144 1.000 10.85610 157 ASP A C 1
ATOM 1074 O O . ASP A 1 138 ? 5.19801 54.98982 79.26479 1.000 11.56290 157 ASP A O 1
ATOM 1079 N N . PRO A 1 139 ? 4.05309 56.88105 79.61666 1.000 11.56720 158 PRO A N 1
ATOM 1080 C CA . PRO A 1 139 ? 3.30061 56.65740 78.38430 1.000 12.09717 158 PRO A CA 1
ATOM 1081 C C . PRO A 1 139 ? 4.15697 56.65810 77.14994 1.000 12.01996 158 PRO A C 1
ATOM 1082 O O . PRO A 1 139 ? 3.71646 56.08451 76.14341 1.000 12.25163 158 PRO A O 1
ATOM 1086 N N . GLU A 1 140 ? 5.33051 57.30036 77.15250 1.000 12.06761 159 GLU A N 1
ATOM 1087 C CA . GLU A 1 140 ? 6.12183 57.33488 75.92718 1.000 12.82988 159 GLU A CA 1
ATOM 1088 C C . GLU A 1 140 ? 6.55644 55.94090 75.47710 1.000 11.94442 159 GLU A C 1
ATOM 1089 O O . GLU A 1 140 ? 6.72277 55.71340 74.27979 1.000 12.18781 159 GLU A O 1
ATOM 1095 N N . VAL A 1 141 ? 6.73709 54.99491 76.40722 1.000 11.78880 160 VAL A N 1
ATOM 1096 C CA . VAL A 1 141 ? 7.04895 53.61564 76.03787 1.000 11.73350 160 VAL A CA 1
ATOM 1097 C C . VAL A 1 141 ? 5.99146 53.11432 75.07255 1.000 11.46079 160 VAL A C 1
ATOM 1098 O O . VAL A 1 141 ? 6.29014 52.48419 74.03646 1.000 12.14106 160 VAL A O 1
ATOM 1102 N N . TYR A 1 142 ? 4.72391 53.39337 75.39980 1.000 11.05633 161 TYR A N 1
ATOM 1103 C CA . TYR A 1 142 ? 3.58859 52.89566 74.63264 1.000 10.60372 161 TYR A CA 1
ATOM 1104 C C . TYR A 1 142 ? 3.30526 53.75611 73.41557 1.000 10.48251 161 TYR A C 1
ATOM 1105 O O . TYR A 1 142 ? 2.88994 53.21862 72.38460 1.000 11.99735 161 TYR A O 1
ATOM 1114 N N . LYS A 1 143 ? 3.54685 55.07341 73.48702 1.000 11.32976 162 LYS A N 1
ATOM 1115 C CA . LYS A 1 143 ? 3.36957 55.90479 72.30073 1.000 12.13799 162 LYS A CA 1
ATOM 1116 C C . LYS A 1 143 ? 4.34854 55.50198 71.20865 1.000 12.91205 162 LYS A C 1
ATOM 1117 O O . LYS A 1 143 ? 3.99402 55.47369 70.02378 1.000 13.75438 162 LYS A O 1
ATOM 1123 N N . LYS A 1 144 ? 5.58994 55.17587 71.58613 1.000 12.78063 163 LYS A N 1
ATOM 1124 C CA A LYS A 1 144 ? 6.55740 54.70760 70.60409 0.496 13.21136 163 LYS A CA 1
ATOM 1125 C CA B LYS A 1 144 ? 6.54601 54.71648 70.59337 0.504 13.42327 163 LYS A CA 1
ATOM 1126 C C . LYS A 1 144 ? 6.08452 53.41011 69.96468 1.000 12.84385 163 LYS A C 1
ATOM 1127 O O . LYS A 1 144 ? 6.15640 53.24660 68.74721 1.000 14.15132 163 LYS A O 1
ATOM 1138 N N . VAL A 1 145 ? 5.60803 52.46540 70.78102 1.000 12.19952 164 VAL A N 1
ATOM 1139 C CA . VAL A 1 145 ? 5.07554 51.20957 70.24398 1.000 11.86782 164 VAL A CA 1
ATOM 1140 C C . VAL A 1 145 ? 3.90407 51.48156 69.30759 1.000 11.30112 164 VAL A C 1
ATOM 1141 O O . VAL A 1 145 ? 3.82330 50.89929 68.21389 1.000 13.43023 164 VAL A O 1
ATOM 1145 N N . TYR A 1 146 ? 2.99735 52.38348 69.69168 1.000 11.31186 165 TYR A N 1
ATOM 1146 C CA . TYR A 1 146 ? 1.86761 52.71387 68.81883 1.000 12.03319 165 TYR A CA 1
ATOM 1147 C C . TYR A 1 146 ? 2.36397 53.18194 67.46294 1.000 12.20127 165 TYR A C 1
ATOM 1148 O O . TYR A 1 146 ? 1.88660 52.72290 66.41945 1.000 13.32614 165 TYR A O 1
ATOM 1157 N N . LYS A 1 147 ? 3.34445 54.07786 67.45687 1.000 13.65421 166 LYS A N 1
ATOM 1158 C CA . LYS A 1 147 ? 3.84248 54.63520 66.20440 1.000 13.94308 166 LYS A CA 1
ATOM 1159 C C . LYS A 1 147 ? 4.58218 53.60539 65.36351 1.000 14.69977 166 LYS A C 1
ATOM 1160 O O . LYS A 1 147 ? 4.48118 53.63276 64.13781 1.000 16.23196 166 LYS A O 1
ATOM 1166 N N . GLN A 1 148 ? 5.28137 52.66245 65.99105 1.000 14.38747 167 GLN A N 1
ATOM 1167 C CA . GLN A 1 148 ? 5.94661 51.60787 65.23083 1.000 14.96804 167 GLN A CA 1
ATOM 1168 C C . GLN A 1 148 ? 4.93557 50.61951 64.67400 1.000 14.52001 167 GLN A C 1
ATOM 1169 O O . GLN A 1 148 ? 5.07872 50.14306 63.54128 1.000 15.69987 167 GLN A O 1
ATOM 1175 N N . ALA A 1 149 ? 3.95390 50.22977 65.48382 1.000 13.62870 168 ALA A N 1
ATOM 1176 C CA . ALA A 1 149 ? 3.06862 49.11888 65.14564 1.000 13.92127 168 ALA A CA 1
ATOM 1177 C C . ALA A 1 149 ? 1.90730 49.55598 64.26549 1.000 13.30229 168 ALA A C 1
ATOM 1178 O O . ALA A 1 149 ? 1.46905 48.79508 63.39915 1.000 13.11262 168 ALA A O 1
ATOM 1180 N N . SER A 1 150 ? 1.39636 50.76049 64.46968 1.000 14.03366 169 SER A N 1
ATOM 1181 C CA . SER A 1 150 ? 0.15919 51.15854 63.78798 1.000 13.87102 169 SER A CA 1
ATOM 1182 C C . SER A 1 150 ? 0.17552 51.03427 62.26000 1.000 14.71776 169 SER A C 1
ATOM 1183 O O . SER A 1 150 ? -0.84188 50.59457 61.69780 1.000 14.21694 169 SER A O 1
ATOM 1186 N N . PRO A 1 151 ? 1.24852 51.34970 61.53711 1.000 15.06226 170 PRO A N 1
ATOM 1187 C CA . PRO A 1 151 ? 1.15135 51.16022 60.08044 1.000 14.97584 170 PRO A CA 1
ATOM 1188 C C . PRO A 1 151 ? 0.88352 49.70978 59.70377 1.000 13.87581 170 PRO A C 1
ATOM 1189 O O . PRO A 1 151 ? 0.13128 49.43232 58.76083 1.000 15.26112 170 PRO A O 1
ATOM 1193 N N . PHE A 1 152 ? 1.47287 48.75777 60.42962 1.000 13.38088 171 PHE A N 1
ATOM 1194 C CA . PHE A 1 152 ? 1.23922 47.34827 60.15172 1.000 13.34177 171 PHE A CA 1
ATOM 1195 C C . PHE A 1 152 ? -0.13403 46.90466 60.62106 1.000 12.83338 171 PHE A C 1
ATOM 1196 O O . PHE A 1 152 ? -0.81574 46.15655 59.91586 1.000 12.48545 171 PHE A O 1
ATOM 1204 N N . ILE A 1 153 ? -0.55829 47.36735 61.80028 1.000 12.29318 172 ILE A N 1
ATOM 1205 C CA . ILE A 1 153 ? -1.85688 46.99115 62.34102 1.000 12.04223 172 ILE A CA 1
ATOM 1206 C C . ILE A 1 153 ? -2.97964 47.51410 61.44364 1.000 12.17417 172 ILE A C 1
ATOM 1207 O O . ILE A 1 153 ? -3.98168 46.82691 61.21901 1.000 12.25149 172 ILE A O 1
ATOM 1212 N N . ARG A 1 154 ? -2.82791 48.73959 60.91190 1.000 11.98864 173 ARG A N 1
ATOM 1213 C CA . ARG A 1 154 ? -3.84684 49.28594 60.01853 1.000 12.29569 173 ARG A CA 1
ATOM 1214 C C . ARG A 1 154 ? -3.98405 48.44551 58.76413 1.000 12.82530 173 ARG A C 1
ATOM 1215 O O . ARG A 1 154 ? -5.10405 48.13300 58.32450 1.000 13.34502 173 ARG A O 1
ATOM 1223 N N . LYS A 1 155 ? -2.85395 48.07032 58.16740 1.000 12.90521 174 LYS A N 1
ATOM 1224 C CA . LYS A 1 155 ? -2.89858 47.25114 56.96399 1.000 12.96394 174 LYS A CA 1
ATOM 1225 C C . LYS A 1 155 ? -3.56386 45.91340 57.26289 1.000 12.05100 174 LYS A C 1
ATOM 1226 O O . LYS A 1 155 ? -4.39037 45.43246 56.47270 1.000 12.65282 174 LYS A O 1
ATOM 1232 N N . ARG A 1 156 ? -3.21523 45.30046 58.39589 1.000 11.70204 175 ARG A N 1
ATOM 1233 C CA . ARG A 1 156 ? -3.80507 44.02683 58.75531 1.000 11.30177 175 ARG A CA 1
ATOM 1234 C C . ARG A 1 156 ? -5.29539 44.14051 59.05107 1.000 11.30524 175 ARG A C 1
ATOM 1235 O O . ARG A 1 156 ? -6.07005 43.24887 58.67797 1.000 11.44692 175 ARG A O 1
ATOM 1243 N N . HIS A 1 157 ? -5.73695 45.23708 59.67985 1.000 11.14848 176 HIS A N 1
ATOM 1244 C CA . HIS A 1 157 ? -7.16903 45.41899 59.87905 1.000 11.49557 176 HIS A CA 1
ATOM 1245 C C . HIS A 1 157 ? -7.90924 45.47897 58.54304 1.000 11.62074 176 HIS A C 1
ATOM 1246 O O . HIS A 1 157 ? -8.98251 44.88999 58.39833 1.000 12.32550 176 HIS A O 1
ATOM 1253 N N . LYS A 1 158 ? -7.35378 46.18399 57.55257 1.000 11.66618 177 LYS A N 1
ATOM 1254 C CA A LYS A 1 158 ? -8.02925 46.29111 56.25849 0.566 12.01446 177 LYS A CA 1
ATOM 1255 C CA B LYS A 1 158 ? -8.03149 46.29196 56.26146 0.434 12.05920 177 LYS A CA 1
ATOM 1256 C C . LYS A 1 158 ? -8.06392 44.95012 55.54348 1.000 11.42441 177 LYS A C 1
ATOM 1257 O O . LYS A 1 158 ? -9.06432 44.61079 54.90753 1.000 12.22918 177 LYS A O 1
ATOM 1268 N N . THR A 1 159 ? -6.98540 44.16557 55.66203 1.000 11.45648 178 THR A N 1
ATOM 1269 C CA . THR A 1 159 ? -6.95853 42.81557 55.11971 1.000 12.04963 178 THR A CA 1
ATOM 1270 C C . THR A 1 159 ? -7.98235 41.92839 55.81919 1.000 11.40321 178 THR A C 1
ATOM 1271 O O . THR A 1 159 ? -8.68030 41.15147 55.15831 1.000 12.27087 178 THR A O 1
ATOM 1275 N N . ASN A 1 160 ? -8.06860 42.00447 57.16374 1.000 10.69097 179 ASN A N 1
ATOM 1276 C CA . ASN A 1 160 ? -9.03206 41.17404 57.87155 1.000 11.23538 179 ASN A CA 1
ATOM 1277 C C . ASN A 1 160 ? -10.45525 41.46546 57.44014 1.000 11.47349 179 ASN A C 1
ATOM 1278 O O . ASN A 1 160 ? -11.27149 40.54871 57.35650 1.000 12.13557 179 ASN A O 1
ATOM 1283 N N . LEU A 1 161 ? -10.79206 42.74114 57.23868 1.000 11.80009 180 LEU A N 1
ATOM 1284 C CA . LEU A 1 161 ? -12.13882 43.04579 56.78522 1.000 12.66701 180 LEU A CA 1
ATOM 1285 C C . LEU A 1 161 ? -12.38161 42.40105 55.42320 1.000 11.67145 180 LEU A C 1
ATOM 1286 O O . LEU A 1 161 ? -13.39641 41.73316 55.20409 1.000 12.92827 180 LEU A O 1
ATOM 1291 N N . MET A 1 162 ? -11.42602 42.56588 54.50976 1.000 12.73514 181 MET A N 1
ATOM 1292 C CA . MET A 1 162 ? -11.51427 41.92611 53.20495 1.000 12.80971 181 MET A CA 1
ATOM 1293 C C . MET A 1 162 ? -11.71229 40.41813 53.31062 1.000 13.21245 181 MET A C 1
ATOM 1294 O O . MET A 1 162 ? -12.58312 39.85863 52.64128 1.000 13.69010 181 MET A O 1
ATOM 1299 N N . LEU A 1 163 ? -10.91792 39.73994 54.15779 1.000 12.53729 182 LEU A N 1
ATOM 1300 C CA . LEU A 1 163 ? -10.98263 38.28063 54.27765 1.000 12.90254 182 LEU A CA 1
ATOM 1301 C C . LEU A 1 163 ? -12.31015 37.81976 54.85989 1.000 12.36102 182 LEU A C 1
ATOM 1302 O O . LEU A 1 163 ? -12.87892 36.81050 54.42815 1.000 12.24652 182 LEU A O 1
ATOM 1307 N N . SER A 1 164 ? -12.79444 38.52982 55.87397 1.000 13.20007 183 SER A N 1
ATOM 1308 C CA A SER A 1 164 ? -14.06985 38.18343 56.49409 0.561 13.78351 183 SER A CA 1
ATOM 1309 C CA B SER A 1 164 ? -14.06663 38.19032 56.49885 0.439 13.70577 183 SER A CA 1
ATOM 1310 C C . SER A 1 164 ? -15.20143 38.19544 55.47151 1.000 13.98307 183 SER A C 1
ATOM 1311 O O . SER A 1 164 ? -16.11033 37.36279 55.53129 1.000 14.01235 183 SER A O 1
ATOM 1316 N N . LYS A 1 165 ? -15.16488 39.13088 54.51371 1.000 15.39344 184 LYS A N 1
ATOM 1317 C CA . LYS A 1 165 ? -16.19061 39.15040 53.47691 1.000 17.14862 184 LYS A CA 1
ATOM 1318 C C . LYS A 1 165 ? -15.90747 38.11512 52.40175 1.000 17.06777 184 LYS A C 1
ATOM 1319 O O . LYS A 1 165 ? -16.83722 37.46830 51.91337 1.000 18.77189 184 LYS A O 1
ATOM 1325 N N . LYS A 1 166 ? -14.63623 37.94896 52.02722 1.000 15.39107 185 LYS A N 1
ATOM 1326 C CA . LYS A 1 166 ? -14.27221 37.03382 50.94559 1.000 15.45224 185 LYS A CA 1
ATOM 1327 C C . LYS A 1 166 ? -14.64670 35.61131 51.28656 1.000 15.36204 185 LYS A C 1
ATOM 1328 O O . LYS A 1 166 ? -15.14325 34.86973 50.43052 1.000 17.49108 185 LYS A O 1
ATOM 1334 N N . TYR A 1 167 ? -14.40487 35.20345 52.53496 1.000 14.49800 186 TYR A N 1
ATOM 1335 C CA . TYR A 1 167 ? -14.70459 33.85406 52.96957 1.000 15.10298 186 TYR A CA 1
ATOM 1336 C C . TYR A 1 167 ? -15.96128 33.76995 53.80144 1.000 14.82982 186 TYR A C 1
ATOM 1337 O O . TYR A 1 167 ? -16.29083 32.68515 54.28748 1.000 16.10857 186 TYR A O 1
ATOM 1346 N N . ASN A 1 16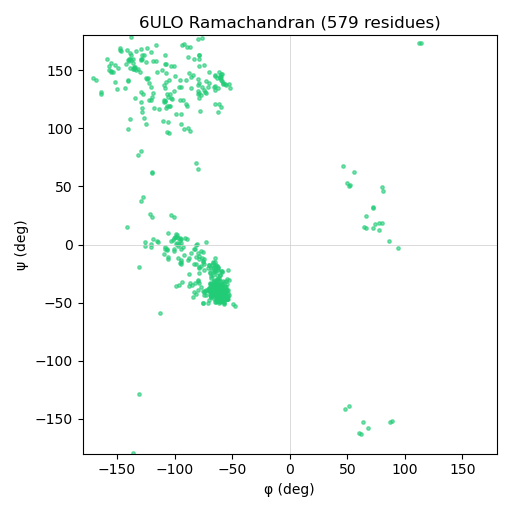8 ? -16.66788 34.88188 53.97917 1.000 15.24905 187 ASN A N 1
ATOM 1347 C CA . ASN A 1 168 ? -17.98574 34.88541 54.62362 1.000 15.86738 187 ASN A CA 1
ATOM 1348 C C . ASN A 1 168 ? -17.93476 34.24670 56.01066 1.000 14.36100 187 ASN A C 1
ATOM 1349 O O . ASN A 1 168 ? -18.62032 33.26256 56.29537 1.000 15.57106 187 ASN A O 1
ATOM 1354 N N . TYR A 1 169 ? -17.15481 34.86115 56.89131 1.000 13.11166 188 TYR A N 1
ATOM 1355 C CA . TYR A 1 169 ? -17.12833 34.41124 58.26946 1.000 12.64071 188 TYR A CA 1
ATOM 1356 C C . TYR A 1 169 ? -17.07607 35.61517 59.19753 1.000 13.10340 188 TYR A C 1
ATOM 1357 O O . TYR A 1 169 ? -16.68599 36.71754 58.80963 1.000 14.80019 188 TYR A O 1
ATOM 1366 N N . LYS A 1 170 ? -17.47062 35.37401 60.44897 1.000 13.02176 189 LYS A N 1
ATOM 1367 C CA . LYS A 1 170 ? -17.41231 36.37693 61.51361 1.000 12.96170 189 LYS A CA 1
ATOM 1368 C C . LYS A 1 170 ? -16.07553 36.31315 62.22701 1.000 11.95235 189 LYS A C 1
ATOM 1369 O O . LYS A 1 170 ? -15.55451 35.22439 62.51641 1.000 12.47483 189 LYS A O 1
ATOM 1375 N N . MET A 1 171 ? -15.54526 37.48889 62.58370 1.000 11.81540 190 MET A N 1
ATOM 1376 C CA . MET A 1 171 ? -14.39375 37.54067 63.48652 1.000 10.99248 190 MET A CA 1
ATOM 1377 C C . MET A 1 171 ? -14.53509 38.82500 64.31927 1.000 10.71368 190 MET A C 1
ATOM 1378 O O . MET A 1 171 ? -15.40678 39.66607 64.06088 1.000 11.70491 190 MET A O 1
ATOM 1383 N N . PHE A 1 172 ? -13.72599 38.94093 65.38438 1.000 11.21334 191 PHE A N 1
ATOM 1384 C CA . PHE A 1 172 ? -14.02898 39.94396 66.41572 1.000 10.97442 191 PHE A CA 1
ATOM 1385 C C . PHE A 1 172 ? -13.94612 41.37805 65.91835 1.000 10.87299 191 PHE A C 1
ATOM 1386 O O . PHE A 1 172 ? -14.48253 42.27137 66.59036 1.000 11.75661 191 PHE A O 1
ATOM 1394 N N . GLN A 1 173 ? -13.27302 41.63893 64.78398 1.000 10.70927 192 GLN A N 1
ATOM 1395 C CA . GLN A 1 173 ? -13.19929 42.99993 64.26130 1.000 11.47103 192 GLN A CA 1
ATOM 1396 C C . GLN A 1 173 ? -14.35802 43.33505 63.34698 1.000 12.48842 192 GLN A C 1
ATOM 1397 O O . GLN A 1 173 ? -14.57004 44.50902 63.04442 1.000 13.73397 192 GLN A O 1
ATOM 1403 N N . THR A 1 174 ? -15.12320 42.33524 62.92222 1.000 11.61045 193 THR A N 1
ATOM 1404 C CA . THR A 1 174 ? -16.15596 42.52498 61.91577 1.000 12.47564 193 THR A CA 1
ATOM 1405 C C . THR A 1 174 ? -17.52984 42.04849 62.36497 1.000 13.34193 193 THR A C 1
ATOM 1406 O O . THR A 1 174 ? -18.47537 42.13431 61.57145 1.000 14.63885 193 THR A O 1
ATOM 1410 N N . ASP A 1 175 ? -17.67475 41.56812 63.59727 1.000 12.45127 194 ASP A N 1
ATOM 1411 C CA . ASP A 1 175 ? -18.94324 41.05003 64.10486 1.000 13.00358 194 ASP A CA 1
ATOM 1412 C C . ASP A 1 175 ? -19.19356 41.61237 65.49590 1.000 12.81272 194 ASP A C 1
ATOM 1413 O O . ASP A 1 175 ? -18.34416 41.48351 66.38892 1.000 13.00606 194 ASP A O 1
ATOM 1418 N N . ASP A 1 176 ? -20.36641 42.22860 65.68041 1.000 13.53217 195 ASP A N 1
ATOM 1419 C CA . ASP A 1 176 ? -20.64989 42.91165 66.94329 1.000 14.06482 195 ASP A CA 1
ATOM 1420 C C . ASP A 1 176 ? -20.60925 41.95415 68.13503 1.000 13.09736 195 ASP A C 1
ATOM 1421 O O . ASP A 1 176 ? -20.07635 42.30812 69.19189 1.000 13.44599 195 ASP A O 1
ATOM 1426 N N . GLU A 1 177 ? -21.18971 40.75821 68.01009 1.000 13.49058 196 GLU A N 1
ATOM 1427 C CA A GLU A 1 177 ? -21.23289 39.85083 69.15038 0.593 13.58355 196 GLU A CA 1
ATOM 1428 C CA B GLU A 1 177 ? -21.23304 39.84659 69.14857 0.407 13.49141 196 GLU A CA 1
ATOM 1429 C C . GLU A 1 177 ? -19.83838 39.36808 69.53117 1.000 12.49597 196 GLU A C 1
ATOM 1430 O O . GLU A 1 177 ? -19.48954 39.34636 70.71748 1.000 13.38378 196 GLU A O 1
ATOM 1441 N N . GLN A 1 178 ? -19.01078 39.00706 68.54511 1.000 12.69795 197 GLN A N 1
ATOM 1442 C CA . GLN A 1 178 ? -17.65668 38.55104 68.86119 1.000 11.49582 197 GLN A CA 1
ATOM 1443 C C . GLN A 1 178 ? -16.80392 39.69354 69.39486 1.000 11.77186 197 GLN A C 1
ATOM 1444 O O . GLN A 1 178 ? -16.01445 39.50161 70.32346 1.000 12.37163 197 GLN A O 1
ATOM 1450 N N . TYR A 1 179 ? -16.99387 40.90217 68.86684 1.000 11.77312 198 TYR A N 1
ATOM 1451 C CA . TYR A 1 179 ? -16.31065 42.06542 69.42410 1.000 11.80450 198 TYR A CA 1
ATOM 1452 C C . TYR A 1 179 ? -16.68160 42.24876 70.89208 1.000 11.70985 198 TYR A C 1
ATOM 1453 O O . TYR A 1 179 ? -15.81057 42.42651 71.76186 1.000 12.22923 198 TYR A O 1
ATOM 1462 N N . SER A 1 180 ? -17.99078 42.20312 71.18702 1.000 12.14340 199 SER A N 1
ATOM 1463 C CA A SER A 1 180 ? -18.45922 42.39479 72.56031 0.425 12.25105 199 SER A CA 1
ATOM 1464 C CA B SER A 1 180 ? -18.44633 42.40613 72.55688 0.575 12.30062 199 SER A CA 1
ATOM 1465 C C . SER A 1 180 ? -17.87671 41.35190 73.50003 1.000 11.33981 199 SER A C 1
ATOM 1466 O O . SER A 1 180 ? -17.55915 41.65518 74.65903 1.000 12.63557 199 SER A O 1
ATOM 1471 N N . TYR A 1 181 ? -17.71473 40.10974 73.02509 1.000 11.55228 200 TYR A N 1
ATOM 1472 C CA . TYR A 1 181 ? -17.17240 39.05317 73.86948 1.000 11.67527 200 TYR A CA 1
ATOM 1473 C C . TYR A 1 181 ? -15.73108 39.37048 74.26043 1.000 11.64959 200 TYR A C 1
ATOM 1474 O O . TYR A 1 181 ? -15.34421 39.25363 75.43479 1.000 12.74160 200 TYR A O 1
ATOM 1483 N N . ILE A 1 182 ? -14.91119 39.76798 73.28173 1.000 11.21609 201 ILE A N 1
ATOM 1484 C CA . ILE A 1 182 ? -13.52269 40.12778 73.56372 1.000 11.45293 201 ILE A CA 1
ATOM 1485 C C . ILE A 1 182 ? -13.45038 41.36848 74.44234 1.000 10.82074 201 ILE A C 1
ATOM 1486 O O . ILE A 1 182 ? -12.65236 41.43147 75.39474 1.000 11.74571 201 ILE A O 1
ATOM 1491 N N . ARG A 1 183 ? -14.29661 42.36975 74.17006 1.000 11.24947 202 ARG A N 1
ATOM 1492 C CA . ARG A 1 183 ? -14.27337 43.57214 74.99933 1.000 10.97345 202 ARG A CA 1
ATOM 1493 C C . ARG A 1 183 ? -14.64555 43.25791 76.43953 1.000 11.15929 202 ARG A C 1
ATOM 1494 O O . ARG A 1 183 ? -14.07362 43.83934 77.37484 1.000 11.46809 202 ARG A O 1
ATOM 1502 N N . LYS A 1 184 ? -15.60202 42.35289 76.63848 1.000 11.66045 203 LYS A N 1
ATOM 1503 C CA . LYS A 1 184 ? -15.98652 41.96949 77.99065 1.000 11.18921 203 LYS A CA 1
ATOM 1504 C C . LYS A 1 184 ? -14.80084 41.37602 78.74602 1.000 10.82407 203 LYS A C 1
ATOM 1505 O O . LYS A 1 184 ? -14.50428 41.77908 79.88261 1.000 11.78704 203 LYS A O 1
ATOM 1511 N N . LEU A 1 185 ? -14.06522 40.45714 78.11339 1.000 11.03170 204 LEU A N 1
ATOM 1512 C CA . LEU A 1 185 ? -12.84461 39.93404 78.73435 1.000 11.18595 204 LEU A CA 1
ATOM 1513 C C . LEU A 1 185 ? -11.85579 41.05096 79.03544 1.000 10.53471 204 LEU A C 1
ATOM 1514 O O . LEU A 1 185 ? -11.21976 41.05092 80.09926 1.000 11.33607 204 LEU A O 1
ATOM 1519 N N . ALA A 1 186 ? -11.68830 42.00198 78.10371 1.000 10.59336 205 ALA A N 1
ATOM 1520 C CA . ALA A 1 186 ? -10.73152 43.08174 78.32148 1.000 11.14131 205 ALA A CA 1
ATOM 1521 C C . ALA A 1 186 ? -11.11159 43.88974 79.54750 1.000 10.72180 205 ALA A C 1
ATOM 1522 O O . ALA A 1 186 ? -10.26238 44.18507 80.39219 1.000 10.88490 205 ALA A O 1
ATOM 1524 N N . ILE A 1 187 ? -12.38968 44.27609 79.63971 1.000 11.19287 206 ILE A N 1
ATOM 1525 C CA . ILE A 1 187 ? -12.87865 45.06230 80.76640 1.000 11.52834 206 ILE A CA 1
ATOM 1526 C C . ILE A 1 187 ? -12.65601 44.32134 82.08168 1.000 11.81718 206 ILE A C 1
ATOM 1527 O O . ILE A 1 187 ? -12.34740 44.94023 83.10930 1.000 12.73854 206 ILE A O 1
ATOM 1532 N N . GLU A 1 188 ? -12.83024 43.01151 82.08369 1.000 11.20033 207 GLU A N 1
ATOM 1533 C CA . GLU A 1 188 ? -12.74020 42.19434 83.28186 1.000 11.43037 207 GLU A CA 1
ATOM 1534 C C . GLU A 1 188 ? -11.31864 41.84788 83.67380 1.000 11.30394 207 GLU A C 1
ATOM 1535 O O . GLU A 1 188 ? -11.13448 41.16192 84.68035 1.000 12.83671 207 GLU A O 1
ATOM 1541 N N . GLY A 1 189 ? -10.31321 42.29292 82.92663 1.000 11.21379 208 GLY A N 1
ATOM 1542 C CA . GLY A 1 189 ? -8.94670 41.96955 83.25831 1.000 11.72656 208 GLY A CA 1
ATOM 1543 C C . GLY A 1 189 ? -8.55289 40.56342 82.87429 1.000 10.98043 208 GLY A C 1
ATOM 1544 O O . GLY A 1 189 ? -7.53905 40.04054 83.35667 1.000 12.66763 208 GLY A O 1
ATOM 1545 N N . LYS A 1 190 ? -9.31074 39.93705 81.97939 1.000 10.44285 209 LYS A N 1
ATOM 1546 C CA . LYS A 1 190 ? -9.12029 38.54317 81.61953 1.000 10.21583 209 LYS A CA 1
ATOM 1547 C C . LYS A 1 190 ? -8.27826 38.34485 80.38689 1.000 10.42279 209 LYS A C 1
ATOM 1548 O O . LYS A 1 190 ? -8.12897 37.19289 79.96300 1.000 11.42277 209 LYS A O 1
ATOM 1554 N N . ILE A 1 191 ? -7.71534 39.40882 79.82575 1.000 10.16489 210 ILE A N 1
ATOM 1555 C CA . ILE A 1 191 ? -6.74589 39.30489 78.73338 1.000 10.12509 210 ILE A CA 1
ATOM 1556 C C . ILE A 1 191 ? -5.44418 39.80837 79.31287 1.000 10.26402 210 ILE A C 1
ATOM 1557 O O . ILE A 1 191 ? -5.36252 40.98030 79.71826 1.000 11.10093 210 ILE A O 1
ATOM 1562 N N . LEU A 1 192 ? -4.44917 38.92782 79.37829 1.000 10.61298 211 LEU A N 1
ATOM 1563 C CA . LEU A 1 192 ? -3.25071 39.16018 80.18167 1.000 10.88249 211 LEU A CA 1
ATOM 1564 C C . LEU A 1 192 ? -2.02289 39.02509 79.30309 1.000 9.99677 211 LEU A C 1
ATOM 1565 O O . LEU A 1 192 ? -1.58577 37.89455 78.99745 1.000 11.02602 211 LEU A O 1
ATOM 1570 N N . PRO A 1 193 ? -1.40019 40.13502 78.91551 1.000 10.92624 212 PRO A N 1
ATOM 1571 C CA . PRO A 1 193 ? -0.12943 40.04979 78.19125 1.000 10.76081 212 PRO A CA 1
ATOM 1572 C C . PRO A 1 193 ? 0.99960 39.78310 79.15721 1.000 10.68435 212 PRO A C 1
ATOM 1573 O O . PRO A 1 193 ? 1.16234 40.50618 80.13945 1.000 12.91237 212 PRO A O 1
ATOM 1577 N N . ILE A 1 194 ? 1.77003 38.74624 78.89648 1.000 10.30668 213 ILE A N 1
ATOM 1578 C CA . ILE A 1 194 ? 2.82999 38.33201 79.81117 1.000 10.84626 213 ILE A CA 1
ATOM 1579 C C . ILE A 1 194 ? 4.09661 38.03211 79.02359 1.000 10.26860 213 ILE A C 1
ATOM 1580 O O . ILE A 1 194 ? 4.05304 37.64338 77.84227 1.000 11.18517 213 ILE A O 1
ATOM 1585 N N . ARG A 1 195 ? 5.22646 38.22231 79.68685 1.000 10.61374 214 ARG A N 1
ATOM 1586 C CA . ARG A 1 195 ? 6.53450 38.04693 79.06972 1.000 10.75031 214 ARG A CA 1
ATOM 1587 C C . ARG A 1 195 ? 6.99681 36.60206 79.22486 1.000 10.43715 214 ARG A C 1
ATOM 1588 O O . ARG A 1 195 ? 7.18449 36.12372 80.34925 1.000 11.26611 214 ARG A O 1
ATOM 1596 N N . GLY A 1 196 ? 7.21981 35.91380 78.11762 1.000 10.84141 215 GLY A N 1
ATOM 1597 C CA . GLY A 1 196 ? 7.68826 34.54736 78.22710 1.000 11.04947 215 GLY A CA 1
ATOM 1598 C C . GLY A 1 196 ? 8.15628 33.97689 76.90679 1.000 11.29858 215 GLY A C 1
ATOM 1599 O O . GLY A 1 196 ? 7.52785 34.20927 75.85908 1.000 12.05564 215 GLY A O 1
ATOM 1600 N N . ASN A 1 197 ? 9.23499 33.20246 76.96994 1.000 11.55918 216 ASN A N 1
ATOM 1601 C CA . ASN A 1 197 ? 9.76529 32.48662 75.81647 1.000 11.68792 216 ASN A CA 1
ATOM 1602 C C . ASN A 1 197 ? 9.17684 31.08485 75.82617 1.000 11.69038 216 ASN A C 1
ATOM 1603 O O . ASN A 1 197 ? 9.17870 30.42663 76.87102 1.000 11.14715 216 ASN A O 1
ATOM 1608 N N . LEU A 1 198 ? 8.72528 30.60883 74.66733 1.000 12.30059 217 LEU A N 1
ATOM 1609 C CA . LEU A 1 198 ? 8.35598 29.18820 74.56958 1.000 12.45037 217 LEU A CA 1
ATOM 1610 C C . LEU A 1 198 ? 9.46973 28.26563 75.04814 1.000 13.30745 217 LEU A C 1
ATOM 1611 O O . LEU A 1 198 ? 9.19244 27.17791 75.55934 1.000 14.18837 217 LEU A O 1
ATOM 1616 N N . LEU A 1 199 ? 10.72554 28.68655 74.89343 1.000 13.33675 218 LEU A N 1
ATOM 1617 C CA . LEU A 1 199 ? 11.88093 27.88967 75.28610 1.000 13.76432 218 LEU A CA 1
ATOM 1618 C C . LEU A 1 199 ? 12.43790 28.28873 76.64537 1.000 13.86048 218 LEU A C 1
ATOM 1619 O O . LEU A 1 199 ? 13.48826 27.77349 77.05423 1.000 15.62288 218 LEU A O 1
ATOM 1624 N N . GLY A 1 200 ? 11.75549 29.18922 77.36243 1.000 13.74514 219 GLY A N 1
ATOM 1625 C CA . GLY A 1 200 ? 12.15647 29.60474 78.69793 1.000 13.76858 219 GLY A CA 1
ATOM 1626 C C . GLY A 1 200 ? 11.82127 28.57728 79.76944 1.000 13.49268 219 GLY A C 1
ATOM 1627 O O . GLY A 1 200 ? 11.20083 27.53639 79.52897 1.000 14.59392 219 GLY A O 1
ATOM 1628 N N . ASN A 1 201 ? 12.21956 28.89889 81.00096 1.000 14.40206 220 ASN A N 1
ATOM 1629 C CA . ASN A 1 201 ? 12.03007 27.98110 82.12086 1.000 16.90031 220 ASN A CA 1
ATOM 1630 C C . ASN A 1 201 ? 11.15143 28.53471 83.23542 1.000 16.68080 220 ASN A C 1
ATOM 1631 O O . ASN A 1 201 ? 11.03144 27.89640 84.28896 1.000 18.04036 220 ASN A O 1
ATOM 1636 N N . ILE A 1 202 ? 10.56759 29.71161 83.06529 1.000 13.62624 221 ILE A N 1
ATOM 1637 C CA A ILE A 1 202 ? 9.72174 30.29154 84.10757 0.604 13.45521 221 ILE A CA 1
ATOM 1638 C CA B ILE A 1 202 ? 9.72358 30.28961 84.10458 0.396 13.38013 221 ILE A CA 1
ATOM 1639 C C . ILE A 1 202 ? 8.26911 30.42040 83.65550 1.000 11.94537 221 ILE A C 1
ATOM 1640 O O . ILE A 1 202 ? 7.35576 29.93357 84.32400 1.000 12.29645 221 ILE A O 1
ATOM 1649 N N . THR A 1 203 ? 8.01654 31.14800 82.55603 1.000 11.29118 222 THR A N 1
ATOM 1650 C CA . THR A 1 203 ? 6.64718 31.61347 82.30517 1.000 10.24445 222 THR A CA 1
ATOM 1651 C C . THR A 1 203 ? 5.69578 30.49301 81.90924 1.000 10.66250 222 THR A C 1
ATOM 1652 O O . THR A 1 203 ? 4.58764 30.38435 82.43648 1.000 11.01799 222 THR A O 1
ATOM 1656 N N . LEU A 1 204 ? 6.06896 29.67579 80.93827 1.000 10.91950 223 LEU A N 1
ATOM 1657 C CA . LEU A 1 204 ? 5.10903 28.69577 80.42746 1.000 11.29640 223 LEU A CA 1
ATOM 1658 C C . LEU A 1 204 ? 4.84443 27.59702 81.45858 1.000 11.25938 223 LEU A C 1
ATOM 1659 O O . LEU A 1 204 ? 3.68619 27.18042 81.65114 1.000 11.62205 223 LEU A O 1
ATOM 1664 N N . THR A 1 205 ? 5.89164 27.17270 82.17992 1.000 11.44071 224 THR A N 1
ATOM 1665 C CA . THR A 1 205 ? 5.67860 26.28022 83.31177 1.000 12.15998 224 THR A CA 1
ATOM 1666 C C . THR A 1 205 ? 4.80956 26.94869 84.35808 1.000 12.00042 224 THR A C 1
ATOM 1667 O O . THR A 1 205 ? 3.90368 26.31919 84.92958 1.000 12.53230 224 THR A O 1
ATOM 1671 N N . GLY A 1 206 ? 5.03801 28.25351 84.57946 1.000 11.60218 225 GLY A N 1
ATOM 1672 C CA . GLY A 1 206 ? 4.26362 28.99309 85.56542 1.000 13.01668 225 GLY A CA 1
ATOM 1673 C C . GLY A 1 206 ? 2.79186 29.05532 85.21594 1.000 11.87832 225 GLY A C 1
ATOM 1674 O O . GLY A 1 206 ? 1.94449 29.03483 86.10869 1.000 12.44768 225 GLY A O 1
ATOM 1675 N N . ILE A 1 207 ? 2.45800 29.14854 83.91660 1.000 12.25719 226 ILE A N 1
ATOM 1676 C CA . ILE A 1 207 ? 1.04669 29.15609 83.53728 1.000 12.16870 226 ILE A CA 1
ATOM 1677 C C . ILE A 1 207 ? 0.39061 27.86176 83.98085 1.000 11.62917 226 ILE A C 1
ATOM 1678 O O . ILE A 1 207 ? -0.70733 27.86098 84.55266 1.000 12.46102 226 ILE A O 1
ATOM 1683 N N . GLY A 1 208 ? 1.05663 26.73502 83.73016 1.000 11.80875 227 GLY A N 1
ATOM 1684 C CA . GLY A 1 208 ? 0.47497 25.46959 84.13393 1.000 12.88032 227 GLY A CA 1
ATOM 1685 C C . GLY A 1 208 ? 0.30089 25.38243 85.63927 1.000 13.11047 227 GLY A C 1
ATOM 1686 O O . GLY A 1 208 ? -0.72641 24.89459 86.13451 1.000 14.04960 227 GLY A O 1
ATOM 1687 N N . ASN A 1 209 ? 1.28655 25.87756 86.39882 1.000 13.06545 228 ASN A N 1
ATOM 1688 C CA . ASN A 1 209 ? 1.16159 25.82222 87.86020 1.000 13.67035 228 ASN A CA 1
ATOM 1689 C C . ASN A 1 209 ? 0.05507 26.74835 88.35747 1.000 13.41068 228 ASN A C 1
ATOM 1690 O O . ASN A 1 209 ? -0.70200 26.38823 89.26797 1.000 14.21331 228 ASN A O 1
ATOM 1695 N N . THR A 1 210 ? -0.06518 27.93923 87.76310 1.000 12.71380 229 THR A N 1
ATOM 1696 C CA . THR A 1 210 ? -1.12381 28.85710 88.14570 1.000 13.00123 229 THR A CA 1
ATOM 1697 C C . THR A 1 210 ? -2.48868 28.25852 87.86810 1.000 13.64957 229 THR A C 1
ATOM 1698 O O . THR A 1 210 ? -3.38561 28.29907 88.71784 1.000 14.48339 229 THR A O 1
ATOM 1702 N N . LEU A 1 211 ? -2.66868 27.69023 86.68120 1.000 13.03285 230 LEU A N 1
ATOM 1703 C CA . LEU A 1 211 ? -3.95363 27.10546 86.32010 1.000 13.30757 230 LEU A CA 1
ATOM 1704 C C . LEU A 1 211 ? -4.27839 25.91210 87.20412 1.000 13.22387 230 LEU A C 1
ATOM 1705 O O . LEU A 1 211 ? -5.42819 25.75365 87.63771 1.000 14.39390 230 LEU A O 1
ATOM 1710 N N . LYS A 1 212 ? -3.27669 25.07460 87.51093 1.000 14.19110 231 LYS A N 1
ATOM 1711 C CA . LYS A 1 212 ? -3.50125 23.97629 88.45656 1.000 15.97605 231 LYS A CA 1
ATOM 1712 C C . LYS A 1 212 ? -3.97111 24.49229 89.81675 1.000 16.99675 231 LYS A C 1
ATOM 1713 O O . LYS A 1 212 ? -4.89113 23.92733 90.43394 1.000 18.28751 231 LYS A O 1
ATOM 1719 N N . LYS A 1 213 ? -3.36936 25.58609 90.29083 1.000 16.94489 232 LYS A N 1
ATOM 1720 C CA . LYS A 1 213 ? -3.72003 26.10630 91.60487 1.000 19.05869 232 LYS A CA 1
ATOM 1721 C C . LYS A 1 213 ? -5.16589 26.57601 91.64142 1.000 19.95722 232 LYS A C 1
ATOM 1722 O O . LYS A 1 213 ? -5.84678 26.42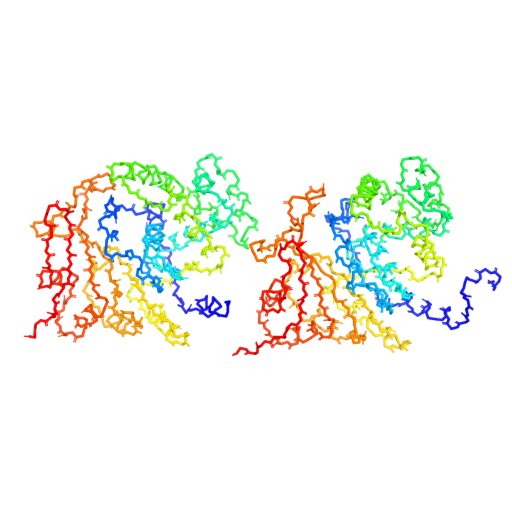159 92.65837 1.000 20.71833 232 LYS A O 1
ATOM 1728 N N . ILE A 1 214 ? -5.66377 27.15513 90.54506 1.000 19.36809 233 ILE A N 1
ATOM 1729 C CA . ILE A 1 214 ? -7.03825 27.65023 90.53274 1.000 19.96078 233 ILE A CA 1
ATOM 1730 C C . ILE A 1 214 ? -8.02413 26.64308 89.96424 1.000 19.65242 233 ILE A C 1
ATOM 1731 O O . ILE A 1 214 ? -9.20511 26.97011 89.81689 1.000 20.03072 233 ILE A O 1
ATOM 1736 N N . GLY A 1 215 ? -7.58109 25.43593 89.63681 1.000 18.35259 234 GLY A N 1
ATOM 1737 C CA . GLY A 1 215 ? -8.47646 24.40425 89.15709 1.000 17.21854 234 GLY A CA 1
ATOM 1738 C C . GLY A 1 215 ? -9.01510 24.60235 87.76102 1.000 17.03896 234 GLY A C 1
ATOM 1739 O O . GLY A 1 215 ? -10.12296 24.13490 87.47453 1.000 20.13689 234 GLY A O 1
ATOM 1740 N N . ARG A 1 216 ? -8.24752 25.23035 86.87344 1.000 15.55418 235 ARG A N 1
ATOM 1741 C CA A ARG A 1 216 ? -8.68715 25.44702 85.50454 0.524 14.88281 235 ARG A CA 1
ATOM 1742 C CA B ARG A 1 216 ? -8.66423 25.49862 85.50293 0.476 15.10023 235 ARG A CA 1
ATOM 1743 C C . ARG A 1 216 ? -7.74844 24.75730 84.52468 1.000 14.16946 235 ARG A C 1
ATOM 1744 O O . ARG A 1 216 ? -6.69952 24.19881 84.89299 1.000 14.64319 235 ARG A O 1
ATOM 1759 N N . LYS A 1 217 ? -8.15138 24.76566 83.25222 1.000 13.37440 236 LYS A N 1
ATOM 1760 C CA . LYS A 1 217 ? -7.48410 23.97731 82.22232 1.000 13.07503 236 LYS A CA 1
ATOM 1761 C C . LYS A 1 217 ? -7.26767 24.82775 80.98326 1.000 12.03364 236 LYS A C 1
ATOM 1762 O O . LYS A 1 217 ? -8.04745 25.74614 80.71070 1.000 12.96969 236 LYS A O 1
ATOM 1768 N N . VAL A 1 218 ? -6.22128 24.47993 80.21402 1.000 12.11909 237 VAL A N 1
ATOM 1769 C CA . VAL A 1 218 ? -6.00518 25.09959 78.90693 1.000 12.51358 237 VAL A CA 1
ATOM 1770 C C . VAL A 1 218 ? -6.94308 24.45779 77.89689 1.000 12.76972 237 VAL A C 1
ATOM 1771 O O . VAL A 1 218 ? -7.01072 23.22556 77.80007 1.000 14.52776 237 VAL A O 1
ATOM 1775 N N . GLY A 1 219 ? -7.65922 25.30513 77.13779 1.000 11.52302 238 GLY A N 1
ATOM 1776 C CA . GLY A 1 219 ? -8.43747 24.84938 76.00424 1.000 12.11657 238 GLY A CA 1
ATOM 1777 C C . GLY A 1 219 ? -7.76180 24.95211 74.65755 1.000 11.45782 238 GLY A C 1
ATOM 1778 O O . GLY A 1 219 ? -7.97891 24.10361 73.77251 1.000 12.40564 238 GLY A O 1
ATOM 1779 N N . ILE A 1 220 ? -6.94951 25.99117 74.48486 1.000 10.67710 239 ILE A N 1
ATOM 1780 C CA . ILE A 1 220 ? -6.21397 26.19377 73.23961 1.000 11.57321 239 ILE A CA 1
ATOM 1781 C C . ILE A 1 220 ? -4.84624 26.75210 73.58277 1.000 10.16482 239 ILE A C 1
ATOM 1782 O O . ILE A 1 220 ? -4.73807 27.68286 74.39358 1.000 10.77603 239 ILE A O 1
ATOM 1787 N N . ILE A 1 221 ? -3.80352 26.21102 72.95083 1.000 10.53883 240 ILE A N 1
ATOM 1788 C CA . ILE A 1 221 ? -2.50764 26.86999 72.92344 1.000 10.85060 240 ILE A CA 1
ATOM 1789 C C . ILE A 1 221 ? -2.12511 27.12787 71.47141 1.000 9.85281 240 ILE A C 1
ATOM 1790 O O . ILE A 1 221 ? -2.14106 26.20501 70.64060 1.000 11.14400 240 ILE A O 1
ATOM 1795 N N . TYR A 1 222 ? -1.83889 28.38930 71.14013 1.000 10.15124 241 TYR A N 1
ATOM 1796 C CA . TYR A 1 222 ? -1.52504 28.80552 69.77608 1.000 9.92188 241 TYR A CA 1
ATOM 1797 C C . TYR A 1 222 ? -0.04450 29.15131 69.67530 1.000 9.84364 241 TYR A C 1
ATOM 1798 O O . TYR A 1 222 ? 0.45807 29.99821 70.42605 1.000 10.39882 241 TYR A O 1
ATOM 1807 N N . PHE A 1 223 ? 0.65018 28.49290 68.75045 1.000 10.33504 242 PHE A N 1
ATOM 1808 C CA . PHE A 1 223 ? 2.07625 28.68246 68.52477 1.000 10.36040 242 PHE A CA 1
ATOM 1809 C C . PHE A 1 223 ? 2.40527 29.45744 67.26370 1.000 11.07758 242 PHE A C 1
ATOM 1810 O O . PHE A 1 223 ? 3.58190 29.64447 66.98788 1.000 11.72385 242 PHE A O 1
ATOM 1818 N N . SER A 1 224 ? 1.41669 29.82992 66.43755 1.000 10.57354 243 SER A N 1
ATOM 1819 C CA . SER A 1 224 ? 1.72992 30.33748 65.10348 1.000 10.33162 243 SER A CA 1
ATOM 1820 C C . SER A 1 224 ? 2.66226 29.33938 64.43271 1.000 11.30649 243 SER A C 1
ATOM 1821 O O . SER A 1 224 ? 2.47599 28.14051 64.62547 1.000 11.79856 243 SER A O 1
ATOM 1824 N N . ASN A 1 225 ? 3.68122 29.80650 63.71468 1.000 10.99141 244 ASN A N 1
ATOM 1825 C CA . ASN A 1 225 ? 4.69273 28.90452 63.17616 1.000 12.14095 244 ASN A CA 1
ATOM 1826 C C . ASN A 1 225 ? 5.97073 28.95651 63.99066 1.000 12.18571 244 ASN A C 1
ATOM 1827 O O . ASN A 1 225 ? 7.05043 28.62424 63.47517 1.000 12.88312 244 ASN A O 1
ATOM 1832 N N . ALA A 1 226 ? 5.87141 29.33955 65.27567 1.000 12.08708 245 ALA A N 1
ATOM 1833 C CA . ALA A 1 226 ? 7.07482 29.47679 66.09363 1.000 12.89901 245 ALA A CA 1
ATOM 1834 C C . ALA A 1 226 ? 7.88038 28.18575 66.17044 1.000 13.70441 245 ALA A C 1
ATOM 1835 O O . ALA A 1 226 ? 9.11183 28.24414 66.25365 1.000 13.62253 245 ALA A O 1
ATOM 1837 N N . GLU A 1 227 ? 7.20866 27.02506 66.11738 1.000 13.13524 246 GLU A N 1
ATOM 1838 C CA . GLU A 1 227 ? 7.92109 25.75974 66.23396 1.000 13.12279 246 GLU A CA 1
ATOM 1839 C C . GLU A 1 227 ? 8.81637 25.50611 65.03232 1.000 13.66965 246 GLU A C 1
ATOM 1840 O O . GLU A 1 227 ? 9.69185 24.65250 65.11456 1.000 14.00005 246 GLU A O 1
ATOM 1846 N N . GLU A 1 228 ? 8.60309 26.19904 63.91517 1.000 14.36468 247 GLU A N 1
ATOM 1847 C CA . GLU A 1 228 ? 9.50224 26.03006 62.78295 1.000 14.33635 247 GLU A CA 1
ATOM 1848 C C . GLU A 1 228 ? 10.90961 26.50801 63.08105 1.000 15.82587 247 GLU A C 1
ATOM 1849 O O . GLU A 1 228 ? 11.82727 26.21003 62.30024 1.000 17.71000 247 GLU A O 1
ATOM 1855 N N . TYR A 1 229 ? 11.12410 27.21819 64.18962 1.000 15.77804 248 TYR A N 1
ATOM 1856 C CA . TYR A 1 229 ? 12.43341 27.75836 64.53055 1.000 17.66507 248 TYR A CA 1
ATOM 1857 C C . TYR A 1 229 ? 13.23682 26.88818 65.49173 1.000 17.74096 248 TYR A C 1
ATOM 1858 O O . TYR A 1 229 ? 14.36783 27.26676 65.83566 1.000 19.32606 248 TYR A O 1
ATOM 1867 N N . PHE A 1 230 ? 12.71462 25.74052 65.93213 1.000 15.51208 249 PHE A N 1
ATOM 1868 C CA . PHE A 1 230 ? 13.47119 24.95906 66.91663 1.000 15.74919 249 PHE A CA 1
ATOM 1869 C C . PHE A 1 230 ? 13.06667 23.49001 66.88874 1.000 16.62166 249 PHE A C 1
ATOM 1870 O O . PHE A 1 230 ? 11.91852 23.15017 66.61467 1.000 16.18843 249 PHE A O 1
ATOM 1878 N N . ALA A 1 231 ? 14.02426 22.63107 67.22178 1.000 17.53875 250 ALA A N 1
ATOM 1879 C CA . ALA A 1 231 ? 13.69995 21.29206 67.68380 1.000 17.31028 250 ALA A CA 1
ATOM 1880 C C . ALA A 1 231 ? 13.29400 21.39897 69.14912 1.000 16.48672 250 ALA A C 1
ATOM 1881 O O . ALA A 1 231 ? 13.85513 22.19947 69.89331 1.000 18.18127 250 ALA A O 1
ATOM 1883 N N . TYR A 1 232 ? 12.31615 20.61726 69.55402 1.000 16.05088 251 TYR A N 1
ATOM 1884 C CA . TYR A 1 232 ? 11.78288 20.76387 70.91225 1.000 15.74725 251 TYR A CA 1
ATOM 1885 C C . TYR A 1 232 ? 12.84903 20.50189 71.96327 1.000 16.40198 251 TYR A C 1
ATOM 1886 O O . TYR A 1 232 ? 13.39911 19.39433 72.00340 1.000 17.31154 251 TYR A O 1
ATOM 1895 N N . PRO A 1 233 ? 13.15726 21.46515 72.83224 1.000 15.59071 252 PRO A N 1
ATOM 1896 C CA . PRO A 1 233 ? 14.11030 21.22376 73.92409 1.000 16.35751 252 PRO A CA 1
ATOM 1897 C C . PRO A 1 233 ? 13.38606 20.80885 75.20396 1.000 16.13088 252 PRO A C 1
ATOM 1898 O O . PRO A 1 233 ? 12.15637 20.89610 75.32142 1.000 14.91181 252 PRO A O 1
ATOM 1902 N N . GLN A 1 234 ? 14.18538 20.40833 76.19644 1.000 16.76103 253 GLN A N 1
ATOM 1903 C CA . GLN A 1 234 ? 13.63608 19.86911 77.43521 1.000 17.06966 253 GLN A CA 1
ATOM 1904 C C . GLN A 1 234 ? 12.70544 20.84313 78.15573 1.000 15.88124 253 GLN A C 1
ATOM 1905 O O . GLN A 1 234 ? 11.66296 20.43068 78.67343 1.000 16.15885 253 GLN A O 1
ATOM 1911 N N . GLU A 1 235 ? 13.06662 22.12597 78.23979 1.000 15.74673 254 GLU A N 1
ATOM 1912 C CA . GLU A 1 235 ? 12.21963 23.03321 79.00954 1.000 16.68940 254 GLU A CA 1
ATOM 1913 C C . GLU A 1 235 ? 10.83850 23.16994 78.38727 1.000 14.46553 254 GLU A C 1
ATOM 1914 O O . GLU A 1 235 ? 9.84228 23.26343 79.10265 1.000 14.98821 254 GLU A O 1
ATOM 1920 N N . PHE A 1 236 ? 10.75243 23.14426 77.05520 1.000 13.71035 255 PHE A N 1
ATOM 1921 C CA . PHE A 1 236 ? 9.46416 23.21540 76.37996 1.000 13.15508 255 PHE A CA 1
ATOM 1922 C C . PHE A 1 236 ? 8.68103 21.92963 76.58918 1.000 13.08136 255 PHE A C 1
ATOM 1923 O O . PHE A 1 236 ? 7.47048 21.95867 76.85297 1.000 13.88594 255 PHE A O 1
ATOM 1931 N N . LYS A 1 237 ? 9.36410 20.77921 76.53264 1.000 13.44752 256 LYS A N 1
ATOM 1932 C CA . LYS A 1 237 ? 8.66771 19.54053 76.81746 1.000 13.33713 256 LYS A CA 1
ATOM 1933 C C . LYS A 1 237 ? 8.06973 19.57474 78.22160 1.000 13.25479 256 LYS A C 1
ATOM 1934 O O . LYS A 1 237 ? 6.90028 19.23411 78.41971 1.000 13.94533 256 LYS A O 1
ATOM 1940 N N . ASN A 1 238 ? 8.86817 19.97891 79.21362 1.000 13.92858 257 ASN A N 1
ATOM 1941 C CA . ASN A 1 238 ? 8.37062 20.01952 80.58509 1.000 14.52601 257 ASN A CA 1
ATOM 1942 C C . ASN A 1 238 ? 7.20306 20.97919 80.72870 1.000 13.11799 257 ASN A C 1
ATOM 1943 O O . ASN A 1 238 ? 6.21845 20.66845 81.41330 1.000 13.40054 257 ASN A O 1
ATOM 1948 N N . SER A 1 239 ? 7.29060 22.15890 80.10638 1.000 13.02973 258 SER A N 1
ATOM 1949 C CA A SER A 1 239 ? 6.22091 23.15324 80.23578 0.406 12.81894 258 SER A CA 1
ATOM 1950 C CA B SER A 1 239 ? 6.20916 23.11462 80.31032 0.594 13.01775 258 SER A CA 1
ATOM 1951 C C . SER A 1 239 ? 4.91635 22.64595 79.64119 1.000 12.70153 258 SER A C 1
ATOM 1952 O O . SER A 1 239 ? 3.84212 22.80896 80.22374 1.000 13.47787 258 SER A O 1
ATOM 1957 N N . ILE A 1 240 ? 4.98541 22.03511 78.44777 1.000 12.88516 259 ILE A N 1
ATOM 1958 C CA . ILE A 1 240 ? 3.75868 21.54785 77.82191 1.000 12.16212 259 ILE A CA 1
ATOM 1959 C C . ILE A 1 240 ? 3.17815 20.37151 78.60289 1.000 12.25460 259 ILE A C 1
ATOM 1960 O O . ILE A 1 240 ? 1.96020 20.29019 78.80090 1.000 13.99658 259 ILE A O 1
ATOM 1965 N N . LEU A 1 241 ? 4.03328 19.45432 79.07946 1.000 13.04793 260 LEU A N 1
ATOM 1966 C CA . LEU A 1 241 ? 3.53784 18.35163 79.89658 1.000 14.28596 260 LEU A CA 1
ATOM 1967 C C . LEU A 1 241 ? 2.87924 18.84096 81.16894 1.000 14.02644 260 LEU A C 1
ATOM 1968 O O . LEU A 1 241 ? 1.98333 18.17798 81.69530 1.000 15.20702 260 LEU A O 1
ATOM 1973 N N . ASN A 1 242 ? 3.33559 19.98189 81.69449 1.000 12.92701 261 ASN A N 1
ATOM 1974 C CA . ASN A 1 242 ? 2.81144 20.51795 82.94021 1.000 13.31370 261 ASN A CA 1
ATOM 1975 C C . ASN A 1 242 ? 1.47669 21.23507 82.77686 1.000 13.31543 261 ASN A C 1
ATOM 1976 O O . ASN A 1 242 ? 0.83244 21.56494 83.77379 1.000 14.30019 261 ASN A O 1
ATOM 1981 N N . LEU A 1 243 ? 1.02727 21.48598 81.55729 1.000 13.76970 262 LEU A N 1
ATOM 1982 C CA . LEU A 1 243 ? -0.23360 22.21402 81.38288 1.000 13.49543 262 LEU A CA 1
ATOM 1983 C C . LEU A 1 243 ? -1.40293 21.31092 81.74869 1.000 14.04454 262 LEU A C 1
ATOM 1984 O O . LEU A 1 243 ? -1.47945 20.17233 81.24513 1.000 14.79871 262 LEU A O 1
ATOM 1989 N N . PRO A 1 244 ? -2.33688 21.77999 82.58390 1.000 13.46523 263 PRO A N 1
ATOM 1990 C CA . PRO A 1 244 ? -3.61036 21.06460 82.75862 1.000 14.21628 263 PRO A CA 1
ATOM 1991 C C . PRO A 1 244 ? -4.46691 21.29977 81.52136 1.000 14.70668 263 PRO A C 1
ATOM 1992 O O . PRO A 1 244 ? -4.56219 22.42869 81.03454 1.000 15.62065 263 PRO A O 1
ATOM 1996 N N . VAL A 1 245 ? -5.04725 20.22350 80.98245 1.000 15.16544 264 VAL A N 1
ATOM 1997 C CA . VAL A 1 245 ? -5.76175 20.29921 79.71442 1.000 16.78357 264 VAL A CA 1
ATOM 1998 C C . VAL A 1 245 ? -7.07495 19.54138 79.80164 1.000 19.41907 264 VAL A C 1
ATOM 1999 O O . VAL A 1 245 ? -7.26401 18.67862 80.65592 1.000 21.06394 264 VAL A O 1
ATOM 2003 N N . SER A 1 246 ? -8.00881 19.93180 78.93487 1.000 22.24321 265 SER A N 1
ATOM 2004 C CA . SER A 1 246 ? -9.26176 19.22461 78.72526 1.000 24.62936 265 SER A CA 1
ATOM 2005 C C . SER A 1 246 ? -9.06780 18.15819 77.64666 1.000 23.82509 265 SER A C 1
ATOM 2006 O O . SER A 1 246 ? -8.12030 18.21081 76.86079 1.000 20.83114 265 SER A O 1
ATOM 2009 N N . GLU A 1 247 ? -9.98930 17.18647 77.61258 1.000 25.48164 266 GLU A N 1
ATOM 2010 C CA . GLU A 1 247 ? -9.95188 16.15981 76.57451 1.000 25.85122 266 GLU A CA 1
ATOM 2011 C C . GLU A 1 247 ? -9.97121 16.77602 75.17993 1.000 21.97449 266 GLU A C 1
ATOM 2012 O O . GLU A 1 247 ? -9.33224 16.26286 74.24821 1.000 22.22345 266 GLU A O 1
ATOM 2018 N N . SER A 1 248 ? -10.69758 17.87200 75.00910 1.000 18.23428 267 SER A N 1
ATOM 2019 C CA . SER A 1 248 ? -10.88663 18.47377 73.69311 1.000 17.14942 267 SER A CA 1
ATOM 2020 C C . SER A 1 248 ? -9.86514 19.56052 73.38559 1.000 15.48887 267 SER A C 1
ATOM 2021 O O . SER A 1 248 ? -9.84505 20.07171 72.27437 1.000 16.79897 267 SER A O 1
ATOM 2024 N N . SER A 1 249 ? -8.97872 19.87521 74.31984 1.000 14.39109 268 SER A N 1
ATOM 2025 C CA A SER A 1 249 ? -8.04252 20.99065 74.17418 0.552 13.78351 268 SER A CA 1
ATOM 2026 C CA B SER A 1 249 ? -8.09778 21.01847 74.13068 0.448 14.28723 268 SER A CA 1
ATOM 2027 C C . SER A 1 249 ? -7.16535 20.80142 72.94302 1.000 13.69309 268 SER A C 1
ATOM 2028 O O . SER A 1 249 ? -6.70599 19.68419 72.67438 1.000 13.62538 268 SER A O 1
ATOM 2033 N N . LEU A 1 250 ? -6.88359 21.90313 72.21767 1.000 13.00158 269 LEU A N 1
ATOM 2034 C CA . LEU A 1 250 ? -6.11932 21.85795 70.96767 1.000 13.12767 269 LEU A CA 1
ATOM 2035 C C . LEU A 1 250 ? -4.88972 22.75548 70.99008 1.000 12.11704 269 LEU A C 1
ATOM 2036 O O . LEU A 1 250 ? -4.91500 23.86631 71.54803 1.000 12.63889 269 LEU A O 1
ATOM 2041 N N . VAL A 1 251 ? -3.82457 22.26011 70.36381 1.000 11.94970 270 VAL A N 1
ATOM 2042 C CA . VAL A 1 251 ? -2.75510 23.07255 69.79417 1.000 11.64751 270 VAL A CA 1
ATOM 2043 C C . VAL A 1 251 ? -3.22253 23.62545 68.46226 1.000 11.02104 270 VAL A C 1
ATOM 2044 O O . VAL A 1 251 ? -3.80280 22.88584 67.65579 1.000 12.07651 270 VAL A O 1
ATOM 2048 N N . VAL A 1 252 ? -2.91917 24.88742 68.18879 1.000 10.97276 271 VAL A N 1
ATOM 2049 C CA . VAL A 1 252 ? -3.04961 25.48140 66.87317 1.000 10.68489 271 VAL A CA 1
ATOM 2050 C C . VAL A 1 252 ? -1.66940 25.94434 66.42204 1.000 10.32743 271 VAL A C 1
ATOM 2051 O O . VAL A 1 252 ? -0.97271 26.65707 67.15322 1.000 11.11744 271 VAL A O 1
ATOM 2055 N N . ARG A 1 253 ? -1.27527 25.57609 65.19547 1.000 10.12990 272 ARG A N 1
ATOM 2056 C CA . ARG A 1 253 ? 0.01227 25.99741 64.65179 1.000 10.54813 272 ARG A CA 1
ATOM 2057 C C . ARG A 1 253 ? -0.13816 26.16637 63.14418 1.000 10.59639 272 ARG A C 1
ATOM 2058 O O . ARG A 1 253 ? -1.12925 25.74059 62.53128 1.000 11.23799 272 ARG A O 1
ATOM 2066 N N . THR A 1 254 ? 0.88557 26.76652 62.55751 1.000 10.94179 273 THR A N 1
ATOM 2067 C CA . THR A 1 254 ? 1.03574 26.78031 61.10858 1.000 11.17766 273 THR A CA 1
ATOM 2068 C C . THR A 1 254 ? 2.43970 26.30694 60.75797 1.000 11.82816 273 THR A C 1
ATOM 2069 O O . THR A 1 254 ? 3.36250 26.32698 61.58765 1.000 11.90138 273 THR A O 1
ATOM 2073 N N . ILE A 1 255 ? 2.58700 25.85362 59.50736 1.000 12.43561 274 ILE A N 1
ATOM 2074 C CA . ILE A 1 255 ? 3.88978 25.53341 58.93737 1.000 12.98503 274 ILE A CA 1
ATOM 2075 C C . ILE A 1 255 ? 3.98887 26.14015 57.54352 1.000 12.94039 274 ILE A C 1
ATOM 2076 O O . ILE A 1 255 ? 3.00347 26.56783 56.94074 1.000 13.53930 274 ILE A O 1
ATOM 2081 N N . SER A 1 256 ? 5.22261 26.15495 57.03447 1.000 13.18678 275 SER A N 1
ATOM 2082 C CA . SER A 1 256 ? 5.46279 26.77288 55.73511 1.000 14.28104 275 SER A CA 1
ATOM 2083 C C . SER A 1 256 ? 6.46467 25.99941 54.89500 1.000 15.99506 275 SER A C 1
ATOM 2084 O O . SER A 1 256 ? 6.97673 26.55195 53.92137 1.000 20.38925 275 SER A O 1
ATOM 2087 N N . VAL A 1 257 ? 6.75931 24.75944 55.25691 1.000 15.62832 276 VAL A N 1
ATOM 2088 C CA . VAL A 1 257 ? 7.71756 23.92410 54.55196 1.000 16.07736 276 VAL A CA 1
ATOM 2089 C C . VAL A 1 257 ? 6.98518 22.67942 54.06775 1.000 15.69580 276 VAL A C 1
ATOM 2090 O O . VAL A 1 257 ? 5.87668 22.36673 54.49565 1.000 15.16241 276 VAL A O 1
ATOM 2094 N N . ARG A 1 258 ? 7.64235 21.95345 53.15908 1.000 15.37212 277 ARG A N 1
ATOM 2095 C CA . ARG A 1 258 ? 7.09748 20.72928 52.56404 1.000 15.31415 277 ARG A CA 1
ATOM 2096 C C . ARG A 1 258 ? 5.68100 20.94436 52.04781 1.000 15.77476 277 ARG A C 1
ATOM 2097 O O . ARG A 1 258 ? 4.75587 20.20046 52.36581 1.000 15.90154 277 ARG A O 1
ATOM 2105 N N . LYS A 1 259 ? 5.51973 21.97083 51.21321 1.000 15.48763 278 LYS A N 1
ATOM 2106 C CA . LYS A 1 259 ? 4.18932 22.24192 50.67596 1.000 16.31377 278 LYS A CA 1
ATOM 2107 C C . LYS A 1 259 ? 3.69518 21.13207 49.74705 1.000 16.11359 278 LYS A C 1
ATOM 2108 O O . LYS A 1 259 ? 2.48798 21.06816 49.48160 1.000 16.58930 278 LYS A O 1
ATOM 2114 N N . ASP A 1 260 ? 4.58922 20.24022 49.27656 1.000 15.72433 279 ASP A N 1
ATOM 2115 C CA . ASP A 1 260 ? 4.13172 19.04722 48.55784 1.000 16.01142 279 ASP A CA 1
ATOM 2116 C C . ASP A 1 260 ? 3.25983 18.17062 49.44968 1.000 16.02130 279 ASP A C 1
ATOM 2117 O O . ASP A 1 260 ? 2.27186 17.59140 48.98762 1.000 18.23158 279 ASP A O 1
ATOM 2122 N N . LEU A 1 261 ? 3.61224 18.04671 50.73412 1.000 14.67693 280 LEU A N 1
ATOM 2123 C CA . LEU A 1 261 ? 2.80985 17.27258 51.67659 1.000 15.36491 280 LEU A CA 1
ATOM 2124 C C . LEU A 1 261 ? 1.70707 18.10215 52.30555 1.000 15.13615 280 LEU A C 1
ATOM 2125 O O . LEU A 1 261 ? 0.60921 17.58137 52.58264 1.000 15.47427 280 LEU A O 1
ATOM 2130 N N . PHE A 1 262 ? 1.97792 19.38591 52.50558 1.000 14.86979 281 PHE A N 1
ATOM 2131 C CA . PHE A 1 262 ? 1.15788 20.27383 53.33155 1.000 14.50213 281 PHE A CA 1
ATOM 2132 C C . PHE A 1 262 ? 0.90958 21.54566 52.52685 1.000 14.22834 281 PHE A C 1
ATOM 2133 O O . PHE A 1 262 ? 1.52120 22.59163 52.77356 1.000 14.74627 281 PHE A O 1
ATOM 2141 N N . PRO A 1 263 ? -0.00274 21.49992 51.55965 1.000 14.64165 282 PRO A N 1
ATOM 2142 C CA . PRO A 1 263 ? -0.15057 22.64128 50.65092 1.000 14.79505 282 PRO A CA 1
ATOM 2143 C C . PRO A 1 263 ? -0.63300 23.88858 51.38889 1.000 14.27415 282 PRO A C 1
ATOM 2144 O O . PRO A 1 263 ? -1.39831 23.81629 52.35881 1.000 14.65253 282 PRO A O 1
ATOM 2148 N N . TRP A 1 264 ? -0.15268 25.04787 50.94071 1.000 14.30501 283 TRP A N 1
ATOM 2149 C CA . TRP A 1 264 ? -0.57949 26.29661 51.56743 1.000 13.74602 283 TRP A CA 1
ATOM 2150 C C . TRP A 1 264 ? -2.03433 26.57258 51.21689 1.000 13.90180 283 TRP A C 1
ATOM 2151 O O . TRP A 1 264 ? -2.47560 26.36019 50.08570 1.000 14.97288 283 TRP A O 1
ATOM 2162 N N . SER A 1 265 ? -2.79287 27.03706 52.18773 1.000 13.30377 284 SER A N 1
ATOM 2163 C CA . SER A 1 2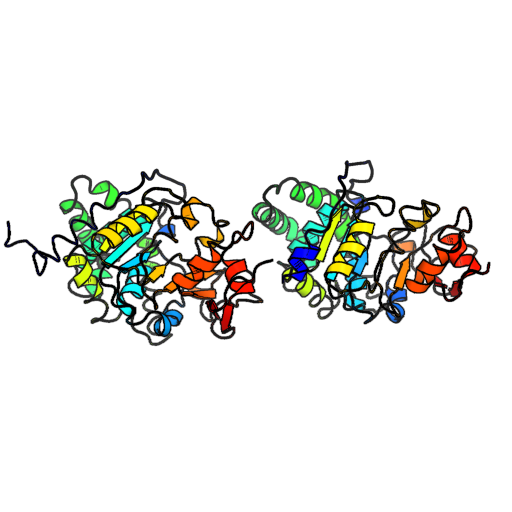65 ? -4.21809 27.22179 51.97787 1.000 13.01683 284 SER A CA 1
ATOM 2164 C C . SER A 1 265 ? -4.47625 28.19527 50.83526 1.000 14.39918 284 SER A C 1
ATOM 2165 O O . SER A 1 265 ? -3.75032 29.19111 50.69259 1.000 14.03281 284 SER A O 1
ATOM 2168 N N . PRO A 1 266 ? -5.49412 27.94058 50.01139 1.000 14.78426 285 PRO A N 1
ATOM 2169 C CA . PRO A 1 266 ? -5.92425 28.95106 49.03767 1.000 14.58301 285 PRO A CA 1
ATOM 2170 C C . PRO A 1 266 ? -6.16715 30.29058 49.72645 1.000 15.19577 285 PRO A C 1
ATOM 2171 O O . PRO A 1 266 ? -6.78829 30.36818 50.79836 1.000 15.07348 285 PRO A O 1
ATOM 2175 N N . GLY A 1 267 ? -5.65800 31.36170 49.11531 1.000 15.06444 286 GLY A N 1
ATOM 2176 C CA . GLY A 1 267 ? -5.80116 32.67981 49.67262 1.000 15.84674 286 GLY A CA 1
ATOM 2177 C C . GLY A 1 267 ? -4.64592 33.12212 50.53535 1.000 15.93154 286 GLY A C 1
ATOM 2178 O O . GLY A 1 267 ? -4.65249 34.26108 50.99443 1.000 17.33262 286 GLY A O 1
ATOM 2179 N N . SER A 1 268 ? -3.64118 32.25865 50.75083 1.000 15.82068 287 SER A N 1
ATOM 2180 C CA . SER A 1 268 ? -2.51676 32.60805 51.61778 1.000 16.01087 287 SER A CA 1
ATOM 2181 C C . SER A 1 268 ? -1.70093 33.77141 51.07663 1.000 17.56958 287 SER A C 1
ATOM 2182 O O . SER A 1 268 ? -0.90919 34.36185 51.82166 1.000 18.04096 287 SER A O 1
ATOM 2185 N N . GLU A 1 269 ? -1.83977 34.08450 49.79005 1.000 20.03839 288 GLU A N 1
ATOM 2186 C CA . GLU A 1 269 ? -0.94631 35.00681 49.11359 1.000 22.08477 288 GLU A CA 1
ATOM 2187 C C . GLU A 1 269 ? -1.19765 36.46539 49.45941 1.000 22.42186 288 GLU A C 1
ATOM 2188 O O . GLU A 1 269 ? -0.42303 37.31828 49.00992 1.000 23.83277 288 GLU A O 1
ATOM 2194 N N . ILE A 1 270 ? -2.25222 36.77953 50.22019 1.000 22.50531 289 ILE A N 1
ATOM 2195 C CA . ILE A 1 270 ? -2.55548 38.18014 50.52105 1.000 23.23171 289 ILE A CA 1
ATOM 2196 C C . ILE A 1 270 ? -1.44743 38.81471 51.36241 1.000 23.89982 289 ILE A C 1
ATOM 2197 O O . ILE A 1 270 ? -0.93691 39.89585 51.03605 1.000 24.01343 289 ILE A O 1
ATOM 2202 N N . SER A 1 271 ? -1.04617 38.14996 52.44959 1.000 23.47774 290 SER A N 1
ATOM 2203 C CA . SER A 1 271 ? -0.13192 38.73978 53.41129 1.000 24.28578 290 SER A CA 1
ATOM 2204 C C . SER A 1 271 ? 1.27484 38.17162 53.34128 1.000 25.26240 290 SER A C 1
ATOM 2205 O O . SER A 1 271 ? 2.16817 38.70690 54.01004 1.000 27.44552 290 SER A O 1
ATOM 2208 N N . THR A 1 272 ? 1.49349 37.08966 52.60178 1.000 24.65558 291 THR A N 1
ATOM 2209 C CA . THR A 1 272 ? 2.81616 36.46837 52.57815 1.000 24.92470 291 THR A CA 1
ATOM 2210 C C . THR A 1 272 ? 2.98783 35.69940 51.28157 1.000 25.40157 291 THR A C 1
ATOM 2211 O O . THR A 1 272 ? 2.01916 35.25291 50.67187 1.000 26.35311 291 THR A O 1
ATOM 2215 N N . ASP A 1 273 ? 4.24752 35.51380 50.89559 1.000 26.10161 292 ASP A N 1
ATOM 2216 C CA . ASP A 1 273 ? 4.59116 34.60628 49.81039 1.000 27.43069 292 ASP A CA 1
ATOM 2217 C C . ASP A 1 273 ? 5.23165 33.30884 50.30043 1.000 26.52175 292 ASP A C 1
ATOM 2218 O O . ASP A 1 273 ? 5.72754 32.53020 49.47777 1.000 27.91068 292 ASP A O 1
ATOM 2223 N N . ARG A 1 274 ? 5.22059 33.04177 51.61091 1.000 24.35446 293 ARG A N 1
ATOM 2224 C CA . ARG A 1 274 ? 5.81045 31.80918 52.14267 1.000 23.81826 293 ARG A CA 1
ATOM 2225 C C . ARG A 1 274 ? 4.89857 31.29246 53.25233 1.000 22.38363 293 ARG A C 1
ATOM 2226 O O . ARG A 1 274 ? 4.98115 31.75136 54.39040 1.000 25.39864 293 ARG A O 1
ATOM 2228 N N . GLY A 1 275 ? 4.06094 30.31287 52.94434 1.000 19.05900 294 GLY A N 1
ATOM 2229 C CA . GLY A 1 275 ? 3.09875 29.79673 53.89814 1.000 16.72501 294 GLY A CA 1
ATOM 2230 C C . GLY A 1 275 ? 1.68774 30.10267 53.44323 1.000 15.84909 294 GLY A C 1
ATOM 2231 O O . GLY A 1 275 ? 1.46756 30.75176 52.43115 1.000 18.13404 294 GLY A O 1
ATOM 2232 N N . PHE A 1 276 ? 0.70458 29.56150 54.15515 1.000 13.37966 295 PHE A N 1
ATOM 2233 C CA . PHE A 1 276 ? 0.85008 28.70363 55.32167 1.000 12.95702 295 PHE A CA 1
ATOM 2234 C C . PHE A 1 276 ? -0.10039 27.52627 55.17811 1.000 12.58541 295 PHE A C 1
ATOM 2235 O O . PHE A 1 276 ? -1.15520 27.62281 54.51527 1.000 13.61033 295 PHE A O 1
ATOM 2243 N N . HIS A 1 277 ? 0.28039 26.41873 55.81303 1.000 12.63460 296 HIS A N 1
ATOM 2244 C CA . HIS A 1 277 ? -0.60590 25.29375 56.06278 1.000 12.74076 296 HIS A CA 1
ATOM 2245 C C . HIS A 1 277 ? -0.94096 25.29737 57.55234 1.000 11.83103 296 HIS A C 1
ATOM 2246 O O . HIS A 1 277 ? -0.07399 25.59746 58.38370 1.000 13.28878 296 HIS A O 1
ATOM 2253 N N . TYR A 1 278 ? -2.19987 25.01131 57.88728 1.000 11.68960 297 TYR A N 1
ATOM 2254 C CA . TYR A 1 278 ? -2.69870 25.12090 59.25734 1.000 11.59919 297 TYR A CA 1
ATOM 2255 C C . TYR A 1 278 ? -2.74216 23.73220 59.87363 1.000 11.79003 297 TYR A C 1
ATOM 2256 O O . TYR A 1 278 ? -2.92692 22.73126 59.16713 1.000 12.71189 297 TYR A O 1
ATOM 2265 N N . CYS A 1 279 ? -2.63499 23.65593 61.19146 1.000 12.40934 298 CYS A N 1
ATOM 2266 C CA . CYS A 1 279 ? -2.61595 22.35743 61.84450 1.000 12.80765 298 CYS A CA 1
ATOM 2267 C C . CYS A 1 279 ? -3.20818 22.47456 63.24670 1.000 12.17445 298 CYS A C 1
ATOM 2268 O O . CYS A 1 279 ? -2.85878 23.38669 64.01569 1.000 12.65324 298 CYS A O 1
ATOM 2271 N N . VAL A 1 280 ? -4.09705 21.54303 63.58336 1.000 12.22053 299 VAL A N 1
ATOM 2272 C CA . VAL A 1 280 ? -4.57750 21.38995 64.95675 1.000 12.78889 299 VAL A CA 1
ATOM 2273 C C . VAL A 1 280 ? -4.19533 19.99786 65.46381 1.000 12.19052 299 VAL A C 1
ATOM 2274 O O . VAL A 1 280 ? -3.96616 19.06610 64.68404 1.000 14.05288 299 VAL A O 1
ATOM 2278 N N . GLN A 1 281 ? -4.14764 19.86111 66.78574 1.000 12.63375 300 GLN A N 1
ATOM 2279 C CA . GLN A 1 281 ? -3.68631 18.62763 67.41319 1.000 13.46567 300 GLN A CA 1
ATOM 2280 C C . GLN A 1 281 ? -4.13883 18.68056 68.85588 1.000 13.23786 300 GLN A C 1
ATOM 2281 O O . GLN A 1 281 ? -3.90150 19.68222 69.53314 1.000 13.13966 300 GLN A O 1
ATOM 2287 N N . LYS A 1 282 ? -4.75733 17.62548 69.35609 1.000 12.69078 301 LYS A N 1
ATOM 2288 C CA . LYS A 1 282 ? -5.10801 17.66480 70.77954 1.000 13.45625 301 LYS A CA 1
ATOM 2289 C C . LYS A 1 282 ? -3.85699 17.86438 71.62720 1.000 13.91587 301 LYS A C 1
ATOM 2290 O O . LYS A 1 282 ? -2.81031 17.26650 71.35825 1.000 14.20862 301 LYS A O 1
ATOM 2296 N N . ILE A 1 283 ? -3.95547 18.71634 72.66179 1.000 14.15279 302 ILE A N 1
ATOM 2297 C CA . ILE A 1 283 ? -2.77999 18.92375 73.51691 1.000 13.54794 302 ILE A CA 1
ATOM 2298 C C . ILE A 1 283 ? -2.33866 17.61752 74.16969 1.000 14.13446 302 ILE A C 1
ATOM 2299 O O . ILE A 1 283 ? -1.13808 17.34817 74.29938 1.000 13.68423 302 ILE A O 1
ATOM 2304 N N . SER A 1 284 ? -3.29092 16.75987 74.54323 1.000 15.11938 303 SER A N 1
ATOM 2305 C CA . SER A 1 284 ? -2.91224 15.45681 75.10016 1.000 17.01142 303 SER A CA 1
ATOM 2306 C C . SER A 1 284 ? -2.10101 14.63998 74.09743 1.000 16.05274 303 SER A C 1
ATOM 2307 O O . SER A 1 284 ? -1.13992 13.95186 74.47565 1.000 16.25517 303 SER A O 1
ATOM 2310 N N . ASN A 1 285 ? -2.48973 14.68050 72.81906 1.000 16.02571 304 ASN A N 1
ATOM 2311 C CA . ASN A 1 285 ? -1.73174 13.99501 71.77323 1.000 16.73277 304 ASN A CA 1
ATOM 2312 C C . ASN A 1 285 ? -0.34304 14.60902 71.63479 1.000 15.43239 304 ASN A C 1
ATOM 2313 O O . ASN A 1 285 ? 0.66729 13.89397 71.58848 1.000 15.20769 304 ASN A O 1
ATOM 2318 N N . PHE A 1 286 ? -0.26613 15.93184 71.64526 1.000 14.56194 305 PHE A N 1
ATOM 2319 C CA . PHE A 1 286 ? 1.02387 16.60197 71.55130 1.000 13.18101 305 PHE A CA 1
ATOM 2320 C C . PHE A 1 286 ? 1.92843 16.21915 72.71632 1.000 13.97395 305 PHE A C 1
ATOM 2321 O O . PHE A 1 286 ? 3.12414 16.03235 72.52733 1.000 13.52201 305 PHE A O 1
ATOM 2329 N N . GLN A 1 287 ? 1.36849 16.08291 73.91859 1.000 14.45179 306 GLN A N 1
ATOM 2330 C CA . GLN A 1 287 ? 2.15586 15.66748 75.07899 1.000 14.23419 306 GLN A CA 1
ATOM 2331 C C . GLN A 1 287 ? 2.76373 14.27967 74.88532 1.000 14.82129 306 GLN A C 1
ATOM 2332 O O . GLN A 1 287 ? 3.90024 14.04384 75.29988 1.000 14.61373 306 GLN A O 1
ATOM 2338 N N . LYS A 1 288 ? 2.05086 13.37473 74.19687 1.000 15.94032 307 LYS A N 1
ATOM 2339 C CA . LYS A 1 288 ? 2.64065 12.08689 73.83229 1.000 17.67543 307 LYS A CA 1
ATOM 2340 C C . LYS A 1 288 ? 3.84437 12.26714 72.91212 1.000 16.89560 307 LYS A C 1
ATOM 2341 O O . LYS A 1 288 ? 4.89773 11.64827 73.11234 1.000 17.10270 307 LYS A O 1
ATOM 2347 N N . TRP A 1 289 ? 3.69779 13.07791 71.85718 1.000 15.90481 308 TRP A N 1
ATOM 2348 C CA . TRP A 1 289 ? 4.83244 13.29136 70.95984 1.000 15.87325 308 TRP A CA 1
ATOM 2349 C C . TRP A 1 289 ? 6.02454 13.86828 71.70699 1.000 15.75554 308 TRP A C 1
ATOM 2350 O O . TRP A 1 289 ? 7.15990 13.43006 71.51585 1.000 16.57706 308 TRP A O 1
ATOM 2361 N N . LEU A 1 290 ? 5.77939 14.83878 72.58299 1.000 14.95411 309 LEU A N 1
ATOM 2362 C CA . LEU A 1 290 ? 6.87668 15.48587 73.30285 1.000 14.09071 309 LEU A CA 1
ATOM 2363 C C . LEU A 1 290 ? 7.55186 14.54682 74.29151 1.000 15.41698 309 LEU A C 1
ATOM 2364 O O . LEU A 1 290 ? 8.72206 14.75990 74.61876 1.000 18.33795 309 LEU A O 1
ATOM 2369 N N . SER A 1 291 ? 6.83702 13.55054 74.80352 1.000 14.25727 310 SER A N 1
ATOM 2370 C CA A SER A 1 291 ? 7.40278 12.62739 75.77932 0.557 14.82301 310 SER A CA 1
ATOM 2371 C CA B SER A 1 291 ? 7.40600 12.62564 75.77734 0.443 14.57643 310 SER A CA 1
ATOM 2372 C C . SER A 1 291 ? 8.15728 11.47875 75.13000 1.000 15.34329 310 SER A C 1
ATOM 2373 O O . SER A 1 291 ? 8.84256 10.74814 75.83348 1.000 16.72949 310 SER A O 1
ATOM 2378 N N . SER A 1 292 ? 8.03094 11.30247 73.80737 1.000 16.76264 311 SER A N 1
ATOM 2379 C CA . SER A 1 292 ? 8.51610 10.12242 73.09936 1.000 20.14837 311 SER A CA 1
ATOM 2380 C C . SER A 1 292 ? 10.03683 10.02897 72.99887 1.000 22.82232 311 SER A C 1
ATOM 2381 O O . SER A 1 292 ? 10.54878 8.93136 72.76970 1.000 24.85782 311 SER A O 1
ATOM 2384 N N . GLY A 1 293 ? 10.76870 11.13310 73.15680 1.000 23.25391 312 GLY A N 1
ATOM 2385 C CA . GLY A 1 293 ? 12.21230 11.07553 73.02804 1.000 25.65518 312 GLY A CA 1
ATOM 2386 C C . GLY A 1 293 ? 12.73070 10.93176 71.61618 1.000 26.71510 312 GLY A C 1
ATOM 2387 O O . GLY A 1 293 ? 13.89285 10.56032 71.43588 1.000 28.71612 312 GLY A O 1
ATOM 2388 N N . LYS A 1 294 ? 11.92055 11.21506 70.60649 1.000 25.04453 313 LYS A N 1
ATOM 2389 C CA . LYS A 1 294 ? 12.42841 11.13632 69.24155 1.000 25.33464 313 LYS A CA 1
ATOM 2390 C C . LYS A 1 294 ? 13.50070 12.20617 69.06842 1.000 25.15001 313 LYS A C 1
ATOM 2391 O O . LYS A 1 294 ? 13.20509 13.39256 69.23608 1.000 24.37056 313 LYS A O 1
ATOM 2397 N N . PRO A 1 295 ? 14.73681 11.84616 68.72992 1.000 26.07711 314 PRO A N 1
ATOM 2398 C CA . PRO A 1 295 ? 15.80107 12.86028 68.69885 1.000 26.59616 314 PRO A CA 1
ATOM 2399 C C . PRO A 1 295 ? 15.53970 13.90722 67.62607 1.000 25.19868 314 PRO A C 1
ATOM 2400 O O . PRO A 1 295 ? 15.20533 13.58357 66.48308 1.000 26.64633 314 PRO A O 1
ATOM 2404 N N . GLY A 1 296 ? 15.68537 15.17163 68.00535 1.000 22.74934 315 GLY A N 1
ATOM 2405 C CA . GLY A 1 296 ? 15.54256 16.19093 66.99466 1.000 21.59051 315 GLY A CA 1
ATOM 2406 C C . GLY A 1 296 ? 14.12835 16.42331 66.52183 1.000 19.46375 315 GLY A C 1
ATOM 2407 O O . GLY A 1 296 ? 13.93973 17.11990 65.52053 1.000 20.21666 315 GLY A O 1
ATOM 2408 N N . LEU A 1 297 ? 13.12501 15.91184 67.24458 1.000 17.72936 316 LEU A N 1
ATOM 2409 C CA . LEU A 1 297 ? 11.72815 16.09235 66.85653 1.000 15.95719 316 LEU A CA 1
ATOM 2410 C C . LEU A 1 297 ? 11.37141 17.56365 66.72034 1.000 15.95679 316 LEU A C 1
ATOM 2411 O O . LEU A 1 297 ? 11.74439 18.40465 67.54669 1.000 16.66490 316 LEU A O 1
ATOM 2416 N N . ARG A 1 298 ? 10.62026 17.84916 65.66278 1.000 15.73982 317 ARG A N 1
ATOM 2417 C CA . ARG A 1 298 ? 10.13822 19.17804 65.31079 1.000 16.14002 317 ARG A CA 1
ATOM 2418 C C . ARG A 1 298 ? 8.69327 19.04363 64.85721 1.000 15.95700 317 ARG A C 1
ATOM 2419 O O . ARG A 1 298 ? 8.24300 17.94676 64.51819 1.000 16.00424 317 ARG A O 1
ATOM 2427 N N . SER A 1 299 ? 7.96499 20.17243 64.82174 1.000 15.59876 318 SER A N 1
ATOM 2428 C CA . SER A 1 299 ? 6.55664 20.11676 64.41072 1.000 14.94620 318 SER A CA 1
ATOM 2429 C C . SER A 1 299 ? 6.38462 19.46840 63.02883 1.000 16.04303 318 SER A C 1
ATOM 2430 O O . SER A 1 299 ? 5.39670 18.76654 62.80140 1.000 16.52284 318 SER A O 1
ATOM 2433 N N . LEU A 1 300 ? 7.31789 19.69870 62.09218 1.000 16.39331 319 LEU A N 1
ATOM 2434 C CA . LEU A 1 300 ? 7.16662 19.10820 60.76454 1.000 17.83524 319 LEU A CA 1
ATOM 2435 C C . LEU A 1 300 ? 7.10195 17.58702 60.86267 1.000 18.28779 319 LEU A C 1
ATOM 2436 O O . LEU A 1 300 ? 6.22688 16.94164 60.26815 1.000 18.88439 319 LEU A O 1
ATOM 2441 N N . GLN A 1 301 ? 8.01164 17.00063 61.63107 1.000 18.09431 320 GLN A N 1
ATOM 2442 C CA . GLN A 1 301 ? 8.02694 15.55152 61.77784 1.000 19.14858 320 GLN A CA 1
ATOM 2443 C C . GLN A 1 301 ? 6.76928 15.04128 62.47808 1.000 18.65731 320 GLN A C 1
ATOM 2444 O O . GLN A 1 301 ? 6.22388 13.99755 62.11348 1.000 18.90127 320 GLN A O 1
ATOM 2450 N N . VAL A 1 302 ? 6.28904 15.76540 63.49358 1.000 17.06823 321 VAL A N 1
ATOM 2451 C CA . VAL A 1 302 ? 5.00854 15.43103 64.11962 1.000 17.07033 321 VAL A CA 1
ATOM 2452 C C . VAL A 1 302 ? 3.89981 15.34088 63.07212 1.000 17.97154 321 VAL A C 1
ATOM 2453 O O . VAL A 1 302 ? 3.06960 14.42003 63.08245 1.000 18.13758 321 VAL A O 1
ATOM 2457 N N . MET A 1 303 ? 3.86937 16.30883 62.16156 1.000 16.97623 322 MET A N 1
ATOM 2458 C CA . MET A 1 303 ? 2.82925 16.33188 61.12958 1.000 17.28658 322 MET A CA 1
ATOM 2459 C C . MET A 1 303 ? 3.05437 15.25777 60.05506 1.000 18.39946 322 MET A C 1
ATOM 2460 O O . MET A 1 303 ? 2.09022 14.63978 59.60948 1.000 20.05102 322 MET A O 1
ATOM 2465 N N . VAL A 1 304 ? 4.30582 15.02910 59.63208 1.000 19.27272 323 VAL A N 1
ATOM 2466 C CA . VAL A 1 304 ? 4.59723 13.99038 58.63812 1.000 21.55932 323 VAL A CA 1
ATOM 2467 C C . VAL A 1 304 ? 4.13156 12.63665 59.14331 1.000 23.16316 323 VAL A C 1
ATOM 2468 O O . VAL A 1 304 ? 3.50533 11.86393 58.41051 1.000 25.09919 323 VAL A O 1
ATOM 2472 N N . GLU A 1 305 ? 4.44287 12.32512 60.40607 1.000 23.54622 324 GLU A N 1
ATOM 2473 C CA . GLU A 1 305 ? 4.18108 11.00989 60.97852 1.000 24.59847 324 GLU A CA 1
ATOM 2474 C C . GLU A 1 305 ? 2.79551 10.89158 61.58413 1.000 24.93397 324 GLU A C 1
ATOM 2475 O O . GLU A 1 305 ? 2.26672 9.77833 61.68961 1.000 26.81404 324 GLU A O 1
ATOM 2481 N N . GLY A 1 306 ? 2.19839 12.00158 61.99569 1.000 23.33119 325 GLY A N 1
ATOM 2482 C CA . GLY A 1 306 ? 0.96679 11.90416 62.74462 1.000 22.52626 325 GLY A CA 1
ATOM 2483 C C . GLY A 1 306 ? -0.23605 12.58860 62.13370 1.000 21.89183 325 GLY A C 1
ATOM 2484 O O . GLY A 1 306 ? -1.34085 12.47610 62.67053 1.000 22.53857 325 GLY A O 1
ATOM 2485 N N . GLY A 1 307 ? -0.06399 13.25928 61.00060 1.000 20.79306 326 GLY A N 1
ATOM 2486 C CA . GLY A 1 307 ? -1.10172 14.12997 60.45537 1.000 20.55597 326 GLY A CA 1
ATOM 2487 C C . GLY A 1 307 ? -1.99436 13.48134 59.40986 1.000 20.43688 326 GLY A C 1
ATOM 2488 O O . GLY A 1 307 ? -1.52968 12.71271 58.56684 1.000 21.95232 326 GLY A O 1
ATOM 2489 N N . THR A 1 308 ? -3.28310 13.81673 59.47134 1.000 19.33021 327 THR A N 1
ATOM 2490 C CA . THR A 1 308 ? -4.25804 13.53078 58.41615 1.000 19.60330 327 THR A CA 1
ATOM 2491 C C . THR A 1 308 ? -4.54949 14.85653 57.73235 1.000 17.82438 327 THR A C 1
ATOM 2492 O O . THR A 1 308 ? -5.00564 15.80904 58.39070 1.000 17.88549 327 THR A O 1
ATOM 2496 N N . VAL A 1 309 ? -4.26108 14.93214 56.43407 1.000 16.97752 328 VAL A N 1
ATOM 2497 C CA . VAL A 1 309 ? -4.11109 16.18780 55.69933 1.000 16.32398 328 VAL A CA 1
ATOM 2498 C C . VAL A 1 309 ? -5.31664 16.42733 54.79031 1.000 16.17298 328 VAL A C 1
ATOM 2499 O O . VAL A 1 309 ? -5.70646 15.55022 53.99941 1.000 16.79645 328 VAL A O 1
ATOM 2503 N N . ASP A 1 310 ? -5.89817 17.61818 54.88934 1.000 15.63086 329 ASP A N 1
ATOM 2504 C CA . ASP A 1 310 ? -6.79941 18.17081 53.87866 1.000 15.84997 329 ASP A CA 1
ATOM 2505 C C . ASP A 1 310 ? -5.90746 18.98771 52.94840 1.000 15.07776 329 ASP A C 1
ATOM 2506 O O . ASP A 1 310 ? -5.51765 20.11849 53.25797 1.000 15.30730 329 ASP A O 1
ATOM 2511 N N . LYS A 1 311 ? -5.55967 18.37872 51.80921 1.000 15.96230 330 LYS A N 1
ATOM 2512 C CA . LYS A 1 311 ? -4.65602 18.99984 50.84458 1.000 16.37178 330 LYS A CA 1
ATOM 2513 C C . LYS A 1 311 ? -5.34017 20.07218 50.00958 1.000 16.87446 330 LYS A C 1
ATOM 2514 O O . LYS A 1 311 ? -4.65266 20.90978 49.41817 1.000 19.37023 330 LYS A O 1
ATOM 2520 N N . LYS A 1 312 ? -6.67057 20.07241 49.96507 1.000 16.51403 331 LYS A N 1
ATOM 2521 C CA . LYS A 1 312 ? -7.39471 21.09144 49.20356 1.000 16.71009 331 LYS A CA 1
ATOM 2522 C C . LYS A 1 312 ? -7.38209 22.42626 49.93601 1.000 15.89628 331 LYS A C 1
ATOM 2523 O O . LYS A 1 312 ? -7.03046 23.46377 49.36449 1.000 17.25099 331 LYS A O 1
ATOM 2529 N N . ASN A 1 313 ? -7.74975 22.41834 51.20565 1.000 14.30967 332 ASN A N 1
ATOM 2530 C CA . ASN A 1 313 ? -7.82791 23.66921 51.94419 1.000 13.74396 332 ASN A CA 1
ATOM 2531 C C . ASN A 1 313 ? -6.55525 23.96614 52.71811 1.000 13.17196 332 ASN A C 1
ATOM 2532 O O . ASN A 1 313 ? -6.38458 25.10339 53.19683 1.000 13.39396 332 ASN A O 1
ATOM 2537 N N . GLY A 1 314 ? -5.65984 22.99191 52.86118 1.000 13.35922 333 GLY A N 1
ATOM 2538 C CA . GLY A 1 314 ? -4.41595 23.26766 53.54558 1.000 13.70242 333 GLY A CA 1
ATOM 2539 C C . GLY A 1 314 ? -4.49672 23.24526 55.05924 1.000 13.33128 333 GLY A C 1
ATOM 2540 O O . GLY A 1 314 ? -3.99373 24.16088 55.71529 1.000 13.35097 333 GLY A O 1
ATOM 2541 N N . ILE A 1 315 ? -5.13849 22.23208 55.62994 1.000 13.16842 334 ILE A N 1
ATOM 2542 C CA . ILE A 1 315 ? -5.21355 22.07171 57.07102 1.000 13.10379 334 ILE A CA 1
ATOM 2543 C C . ILE A 1 315 ? -5.06848 20.59052 57.42457 1.000 13.45468 334 ILE A C 1
ATOM 2544 O O . ILE A 1 315 ? -5.60243 19.71674 56.73303 1.000 13.92277 334 ILE A O 1
ATOM 2549 N N . THR A 1 316 ? -4.35038 20.32847 58.51468 1.000 13.13727 335 THR A N 1
ATOM 2550 C CA . THR A 1 316 ? -4.05329 18.99106 59.01802 1.000 13.06385 335 THR A CA 1
ATOM 2551 C C . THR A 1 316 ? -4.55461 18.86236 60.45328 1.000 13.68772 335 THR A C 1
ATOM 2552 O O . THR A 1 316 ? -4.51042 19.82823 61.22832 1.000 13.81685 335 THR A O 1
ATOM 2556 N N . VAL A 1 317 ? -5.05973 17.67514 60.78921 1.000 14.40553 336 VAL A N 1
ATOM 2557 C CA . VAL A 1 317 ? -5.29149 17.27217 62.17392 1.000 15.79709 336 VAL A CA 1
ATOM 2558 C C . VAL A 1 317 ? -4.24286 16.23157 62.50615 1.000 16.04800 336 VAL A C 1
ATOM 2559 O O . VAL A 1 317 ? -4.16218 15.20270 61.83159 1.000 16.87476 336 VAL A O 1
ATOM 2563 N N . VAL A 1 318 ? -3.45348 16.46373 63.55021 1.000 15.57109 337 VAL A N 1
ATOM 2564 C CA . VAL A 1 318 ? -2.54746 15.42354 64.03287 1.000 16.69902 337 VAL A CA 1
ATOM 2565 C C . VAL A 1 318 ? -3.34253 14.57793 65.01823 1.000 18.34111 337 VAL A C 1
ATOM 2566 O O . VAL A 1 318 ? -3.50554 14.95485 66.19372 1.000 19.46387 337 VAL A O 1
ATOM 2570 N N . ASP A 1 319 ? -3.86163 13.45294 64.52700 1.000 20.98980 338 ASP A N 1
ATOM 2571 C CA . ASP A 1 319 ? -4.70218 12.57231 65.30934 1.000 24.05063 338 ASP A CA 1
ATOM 2572 C C . ASP A 1 319 ? -4.05569 11.21238 65.53878 1.000 24.95693 338 ASP A C 1
ATOM 2573 O O . ASP A 1 319 ? -4.68063 10.34783 66.15694 1.000 28.14380 338 ASP A O 1
ATOM 2578 N N . LYS A 1 320 ? -2.82217 11.01025 65.07716 1.000 23.74716 339 LYS A N 1
ATOM 2579 C CA . LYS A 1 320 ? -2.08733 9.76484 65.23213 1.000 24.87780 339 LYS A CA 1
ATOM 2580 C C . LYS A 1 320 ? -0.97367 9.97777 66.23831 1.000 25.13178 339 LYS A C 1
ATOM 2581 O O . LYS A 1 320 ? -0.59625 11.10222 66.55016 1.000 23.45579 339 LYS A O 1
ATOM 2587 N N . GLU A 1 321 ? -0.44378 8.88284 66.73893 1.000 25.25239 340 GLU A N 1
ATOM 2588 C CA . GLU A 1 321 ? 0.47759 8.95459 67.85050 1.000 26.94924 340 GLU A CA 1
ATOM 2589 C C . GLU A 1 321 ? 1.85947 8.47211 67.47280 1.000 28.65404 340 GLU A C 1
ATOM 2590 O O . GLU A 1 321 ? 2.03499 7.70888 66.51123 1.000 28.20554 340 GLU A O 1
ATOM 2596 N N . PRO A 1 322 ? 2.87204 8.88989 68.22909 1.000 29.87074 341 PRO A N 1
ATOM 2597 C CA . PRO A 1 322 ? 4.23323 8.48238 67.90939 1.000 31.48561 341 PRO A CA 1
ATOM 2598 C C . PRO A 1 322 ? 4.33971 6.97505 68.01764 1.000 33.51181 341 PRO A C 1
ATOM 2599 O O . PRO A 1 322 ? 3.80644 6.35755 68.94352 1.000 34.18318 341 PRO A O 1
ATOM 2603 N N . VAL A 1 323 ? 4.97930 6.37876 67.03017 1.000 35.44209 342 VAL A N 1
ATOM 2604 C CA . VAL A 1 323 ? 5.30334 4.96224 67.06099 1.000 37.78725 342 VAL A CA 1
ATOM 2605 C C . VAL A 1 323 ? 6.76265 4.85060 67.46265 1.000 41.38315 342 VAL A C 1
ATOM 2606 O O . VAL A 1 323 ? 7.61806 5.56935 66.92468 1.000 41.23218 342 VAL A O 1
ATOM 2610 N N . VAL A 1 324 ? 7.04115 3.97087 68.43018 1.000 44.11622 343 VAL A N 1
ATOM 2611 C CA . VAL A 1 324 ? 8.38834 3.83222 68.96640 1.000 47.08382 343 VAL A CA 1
ATOM 2612 C C . VAL A 1 324 ? 9.29686 3.17590 67.93486 1.000 49.43815 343 VAL A C 1
ATOM 2613 O O . VAL A 1 324 ? 8.93042 2.17726 67.29471 1.000 49.72689 343 VAL A O 1
ATOM 2615 N N . THR A 1 325 ? 10.49866 3.72770 67.78401 1.000 51.21468 344 THR A N 1
ATOM 2616 C CA . THR A 1 325 ? 11.47783 3.22557 66.82430 1.000 52.91176 344 THR A CA 1
ATOM 2617 C C . THR A 1 325 ? 11.92478 1.79995 67.15726 1.000 54.16206 344 THR A C 1
ATOM 2618 O O . THR A 1 325 ? 11.66052 0.85602 66.40398 1.000 54.87644 344 THR A O 1
ATOM 2620 N N . GLY B 1 21 ? 8.88853 7.30959 55.07681 1.000 57.77163 40 GLY B N 1
ATOM 2621 C CA . GLY B 1 21 ? 9.43643 8.23788 56.05099 1.000 57.64044 40 GLY B CA 1
ATOM 2622 C C . GLY B 1 21 ? 10.46041 7.60273 56.97229 1.000 57.31961 40 GLY B C 1
ATOM 2623 O O . GLY B 1 21 ? 11.60173 8.07305 57.06491 1.000 57.67766 40 GLY B O 1
ATOM 2624 N N . ASP B 1 22 ? 10.04401 6.53309 57.66225 1.000 56.32699 41 ASP B N 1
ATOM 2625 C CA . ASP B 1 22 ? 10.96600 5.80412 58.52929 1.000 54.90605 41 ASP B CA 1
ATOM 2626 C C . ASP B 1 22 ? 12.15549 5.27360 57.73799 1.000 52.69448 41 ASP B C 1
ATOM 2627 O O . ASP B 1 22 ? 13.28152 5.22451 58.24871 1.000 52.75335 41 ASP B O 1
ATOM 2629 N N . ILE B 1 23 ? 11.92237 4.88708 56.48239 1.000 50.36783 42 ILE B N 1
ATOM 2630 C CA . ILE B 1 23 ? 13.00238 4.40387 55.62558 1.000 48.19694 42 ILE B CA 1
ATOM 2631 C C . ILE B 1 23 ? 14.02849 5.50426 55.39103 1.000 46.38940 42 ILE B C 1
ATOM 2632 O O . ILE B 1 23 ? 15.24016 5.27804 55.48758 1.000 45.99020 42 ILE B O 1
ATOM 2637 N N . VAL B 1 24 ? 13.55665 6.71512 55.08320 1.000 44.43666 43 VAL B N 1
ATOM 2638 C CA . VAL B 1 24 ? 14.46693 7.83334 54.84655 1.000 42.97949 43 VAL B CA 1
ATOM 2639 C C . VAL B 1 24 ? 15.34219 8.07926 56.06718 1.000 42.83644 43 VAL B C 1
ATOM 2640 O O . VAL B 1 24 ? 16.53328 8.39199 55.94348 1.000 41.87426 43 VAL B O 1
ATOM 2644 N N . SER B 1 25 ? 14.76485 7.93016 57.26490 1.000 43.03486 44 SER B N 1
ATOM 2645 C CA . SER B 1 25 ? 15.53454 8.06027 58.50056 1.000 43.15215 44 SER B CA 1
ATOM 2646 C C . SER B 1 25 ? 16.62130 6.99051 58.59037 1.000 40.73585 44 SER B C 1
ATOM 2647 O O . SER B 1 25 ? 17.78426 7.29257 58.88405 1.000 40.63954 44 SER B O 1
ATOM 2650 N N . LYS B 1 26 ? 16.25822 5.72797 58.35039 1.000 38.12907 45 LYS B N 1
ATOM 2651 C CA . LYS B 1 26 ? 17.25001 4.65793 58.41681 1.000 35.63908 45 LYS B CA 1
ATOM 2652 C C . LYS B 1 26 ? 18.29215 4.82507 57.32303 1.000 32.87666 45 LYS B C 1
ATOM 2653 O O . LYS B 1 26 ? 19.48887 4.58987 57.54039 1.000 31.11898 45 LYS B O 1
ATOM 2655 N N . LEU B 1 27 ? 17.85474 5.24977 56.13908 1.000 30.74963 46 LEU B N 1
ATOM 2656 C CA . LEU B 1 27 ? 18.80196 5.47061 55.05099 1.000 29.67380 46 LEU B CA 1
ATOM 2657 C C . LEU B 1 27 ? 19.75325 6.61318 55.38504 1.000 29.01206 46 LEU B C 1
ATOM 2658 O O . LEU B 1 27 ? 20.94966 6.53990 55.08454 1.000 27.95583 46 LEU B O 1
ATOM 2663 N N . LYS B 1 28 ? 19.24268 7.66394 56.03834 1.000 30.02249 47 LYS B N 1
ATOM 2664 C CA . LYS B 1 28 ? 20.06777 8.82015 56.35911 1.000 30.97531 47 LYS B CA 1
ATOM 2665 C C . LYS B 1 28 ? 21.12309 8.51018 57.41386 1.000 31.20989 47 LYS B C 1
ATOM 2666 O O . LYS B 1 28 ? 22.15857 9.18435 57.44155 1.000 31.70078 47 LYS B O 1
ATOM 2668 N N . GLU B 1 29 ? 20.89671 7.50150 58.25981 1.000 29.58827 48 GLU B N 1
ATOM 2669 C CA A GLU B 1 29 ? 21.78754 7.16195 59.36390 0.400 30.10971 48 GLU B CA 1
ATOM 2670 C CA B GLU B 1 29 ? 21.81302 7.19605 59.35215 0.600 30.11503 48 GLU B CA 1
ATOM 2671 C C . GLU B 1 29 ? 22.87496 6.17118 58.97567 1.000 28.00025 48 GLU B C 1
ATOM 2672 O O . GLU B 1 29 ? 23.66925 5.78015 59.83242 1.000 28.32149 48 GLU B O 1
ATOM 2683 N N . THR B 1 30 ? 22.93880 5.76273 57.71168 1.000 24.23887 49 THR B N 1
ATOM 2684 C CA . THR B 1 30 ? 23.90222 4.74179 57.31622 1.000 22.85946 49 THR B CA 1
ATOM 2685 C C . THR B 1 30 ? 25.32229 5.23216 57.59993 1.000 22.53145 49 THR B C 1
ATOM 2686 O O . THR B 1 30 ? 25.61289 6.42800 57.45776 1.000 24.50597 49 THR B O 1
ATOM 2690 N N . PRO B 1 31 ? 26.22428 4.35906 58.03088 1.000 22.41387 50 PRO B N 1
ATOM 2691 C CA . PRO B 1 31 ? 27.53741 4.83878 58.47845 1.000 23.74801 50 PRO B CA 1
ATOM 2692 C C . PRO B 1 31 ? 28.37656 5.35365 57.32484 1.000 22.35260 50 PRO B C 1
ATOM 2693 O O . PRO B 1 31 ? 28.28383 4.86935 56.18528 1.000 23.06145 50 PRO B O 1
ATOM 2697 N N . GLN B 1 32 ? 29.20771 6.34454 57.61936 1.000 21.31368 51 GLN B N 1
ATOM 2698 C CA . GLN B 1 32 ? 30.03140 7.03961 56.63715 1.000 21.57192 51 GLN B CA 1
ATOM 2699 C C . GLN B 1 32 ? 31.48339 7.09212 57.10614 1.000 23.10574 51 GLN B C 1
ATOM 2700 O O . GLN B 1 32 ? 31.80485 6.85072 58.27811 1.000 24.14328 51 GLN B O 1
ATOM 2706 N N . GLU B 1 33 ? 32.35728 7.47368 56.18273 1.000 22.96040 52 GLU B N 1
ATOM 2707 C CA . GLU B 1 33 ? 33.79077 7.55376 56.39752 1.000 23.08239 52 GLU B CA 1
ATOM 2708 C C . GLU B 1 33 ? 34.22674 9.01184 56.48385 1.000 23.57048 52 GLU B C 1
ATOM 2709 O O . GLU B 1 33 ? 33.56668 9.92050 55.96589 1.000 24.25387 52 GLU B O 1
ATOM 2715 N N . THR B 1 34 ? 35.34669 9.24411 57.16588 1.000 25.75548 53 THR B N 1
ATOM 2716 C CA . THR B 1 34 ? 35.89423 10.58480 57.26653 1.000 27.00434 53 THR B CA 1
ATOM 2717 C C . THR B 1 34 ? 36.77256 10.84765 56.05549 1.000 27.28101 53 THR B C 1
ATOM 2718 O O . THR B 1 34 ? 37.56098 9.98834 55.66101 1.000 29.31605 53 THR B O 1
ATOM 2722 N N . LEU B 1 35 ? 36.61720 12.02315 55.45233 1.000 25.93194 54 LEU B N 1
ATOM 2723 C CA . LEU B 1 35 ? 37.39498 12.41422 54.28672 1.000 25.58471 54 LEU B CA 1
ATOM 2724 C C . LEU B 1 35 ? 38.36526 13.53652 54.65580 1.000 25.92815 54 LEU B C 1
ATOM 2725 O O . LEU B 1 35 ? 38.09213 14.34117 55.54573 1.000 27.16941 54 LEU B O 1
ATOM 2730 N N . VAL B 1 36 ? 39.49488 13.58102 53.95244 1.000 24.51131 55 VAL B N 1
ATOM 2731 C CA . VAL B 1 36 ? 40.49978 14.63627 54.04960 1.000 24.05716 55 VAL B CA 1
ATOM 2732 C C . VAL B 1 36 ? 40.63870 15.25629 52.66689 1.000 22.37117 55 VAL B C 1
ATOM 2733 O O . VAL B 1 36 ? 40.68141 14.51625 51.67473 1.000 23.09787 55 VAL B O 1
ATOM 2737 N N . PRO B 1 37 ? 40.69520 16.58130 52.54261 1.000 20.88598 56 PRO B N 1
ATOM 2738 C CA . PRO B 1 37 ? 40.87132 17.18106 51.21177 1.000 20.15974 56 PRO B CA 1
ATOM 2739 C C . PRO B 1 37 ? 42.18583 16.74538 50.57815 1.000 20.04550 56 PRO B C 1
ATOM 2740 O O . PRO B 1 37 ? 43.19296 16.51776 51.26432 1.000 20.10138 56 PRO B O 1
ATOM 2744 N N . THR B 1 38 ? 42.16653 16.65389 49.24634 1.000 20.37088 57 THR B N 1
ATOM 2745 C CA . THR B 1 38 ? 43.31849 16.25142 48.45211 1.000 21.64255 57 THR B CA 1
ATOM 2746 C C . THR B 1 38 ? 43.40712 17.18129 47.25543 1.000 22.16892 57 THR B C 1
ATOM 2747 O O . THR B 1 38 ? 42.57130 18.07923 47.07070 1.000 20.88115 57 THR B O 1
ATOM 2751 N N . LYS B 1 39 ? 44.41073 16.92728 46.41452 1.000 24.19617 58 LYS B N 1
ATOM 2752 C CA . LYS B 1 39 ? 44.51744 17.60680 45.12103 1.000 26.67248 58 LYS B CA 1
ATOM 2753 C C . LYS B 1 39 ? 43.25765 17.48217 44.27004 1.000 25.72936 58 LYS B C 1
ATOM 2754 O O . LYS B 1 39 ? 43.04910 18.30974 43.37504 1.000 26.17228 58 LYS B O 1
ATOM 2760 N N . TRP B 1 40 ? 42.41836 16.47154 44.51592 1.000 23.73639 59 TRP B N 1
ATOM 2761 C CA . TRP B 1 40 ? 41.18626 16.29323 43.75758 1.000 23.76106 59 TRP B CA 1
ATOM 2762 C C . TRP B 1 40 ? 40.05783 17.19792 44.22454 1.000 20.53381 59 TRP B C 1
ATOM 2763 O O . TRP B 1 40 ? 39.00716 17.25050 43.57112 1.000 18.83906 59 TRP B O 1
ATOM 2774 N N . ASP B 1 41 ? 40.24344 17.92822 45.32198 1.000 18.94477 60 ASP B N 1
ATOM 2775 C CA . ASP B 1 41 ? 39.22325 18.84121 45.82116 1.000 17.91272 60 ASP B CA 1
ATOM 2776 C C . ASP B 1 41 ? 39.29517 20.15542 45.04034 1.000 17.47532 60 ASP B C 1
ATOM 2777 O O . ASP B 1 41 ? 39.70029 21.21108 45.53767 1.000 17.95626 60 ASP B O 1
ATOM 2782 N N . VAL B 1 42 ? 38.88724 20.05402 43.77529 1.000 17.78183 61 VAL B N 1
ATOM 2783 C CA . VAL B 1 42 ? 38.86068 21.16544 42.83589 1.000 18.04839 61 VAL B CA 1
ATOM 2784 C C . VAL B 1 42 ? 37.56730 21.03409 42.04948 1.000 16.43949 61 VAL B C 1
ATOM 2785 O O . VAL B 1 42 ? 36.96209 19.95561 41.97833 1.000 17.37532 61 VAL B O 1
ATOM 2789 N N . GLY B 1 43 ? 37.14776 22.15497 41.44347 1.000 17.15022 62 GLY B N 1
ATOM 2790 C CA . GLY B 1 43 ? 35.90505 22.18635 40.68654 1.000 16.69505 62 GLY B CA 1
ATOM 2791 C C . GLY B 1 43 ? 35.86193 21.15916 39.57814 1.000 17.36599 62 GLY B C 1
ATOM 2792 O O . GLY B 1 43 ? 34.79777 20.60977 39.27879 1.000 15.80840 62 GLY B O 1
ATOM 2793 N N . ASP B 1 44 ? 37.02214 20.85729 38.98226 1.000 17.26528 63 ASP B N 1
ATOM 2794 C CA . ASP B 1 44 ? 37.08998 19.92459 37.85797 1.000 18.34699 63 ASP B CA 1
ATOM 2795 C C . ASP B 1 44 ? 36.46095 18.57852 38.19479 1.000 17.23322 63 ASP B C 1
ATOM 2796 O O . ASP B 1 44 ? 35.90253 17.91113 37.31784 1.000 18.39055 63 ASP B O 1
ATOM 2801 N N . THR B 1 45 ? 36.57551 18.14534 39.44500 1.000 16.17698 64 THR B N 1
ATOM 2802 C CA . THR B 1 45 ? 36.13826 16.82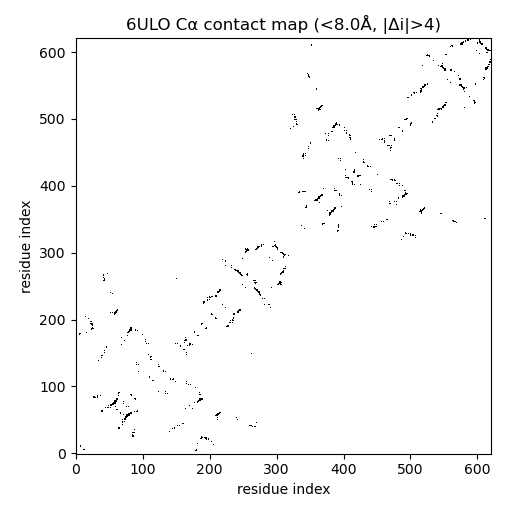664 39.89387 1.000 16.08360 64 THR B CA 1
ATOM 2803 C C . THR B 1 45 ? 34.62256 16.69466 40.02452 1.000 15.13386 64 THR B C 1
ATOM 2804 O O . THR B 1 45 ? 34.11604 15.56046 40.11230 1.000 15.32477 64 THR B O 1
ATOM 2808 N N . THR B 1 46 ? 33.88555 17.80687 39.98070 1.000 13.06799 65 THR B N 1
ATOM 2809 C CA . THR B 1 46 ? 32.46457 17.80481 40.28152 1.000 13.75616 65 THR B CA 1
ATOM 2810 C C . THR B 1 46 ? 31.59341 17.54133 39.06769 1.000 13.40310 65 THR B C 1
ATOM 2811 O O . THR B 1 46 ? 30.36361 17.59774 39.18154 1.000 15.26508 65 THR B O 1
ATOM 2815 N N . VAL B 1 47 ? 32.19073 17.24331 37.91342 1.000 12.97889 66 VAL B N 1
ATOM 2816 C CA . VAL B 1 47 ? 31.43549 16.93517 36.70210 1.000 12.85416 66 VAL B CA 1
ATOM 2817 C C . VAL B 1 47 ? 31.95452 15.64390 36.09862 1.000 13.62253 66 VAL B C 1
ATOM 2818 O O . VAL B 1 47 ? 33.13888 15.29453 36.20921 1.000 15.44426 66 VAL B O 1
ATOM 2822 N N . SER B 1 48 ? 31.03731 14.93743 35.46292 1.000 12.79971 67 SER B N 1
ATOM 2823 C CA . SER B 1 48 ? 31.36923 13.77581 34.63985 1.000 12.55233 67 SER B CA 1
ATOM 2824 C C . SER B 1 48 ? 31.99160 14.21010 33.32154 1.000 12.47676 67 SER B C 1
ATOM 2825 O O . SER B 1 48 ? 31.74296 15.31206 32.82265 1.000 13.78753 67 SER B O 1
ATOM 2828 N N . ASN B 1 49 ? 32.79272 13.31464 32.75083 1.000 11.80591 68 ASN B N 1
ATOM 2829 C CA . ASN B 1 49 ? 33.30747 13.48673 31.39933 1.000 12.27669 68 ASN B CA 1
ATOM 2830 C C . ASN B 1 49 ? 32.89493 12.33674 30.49311 1.000 11.61367 68 ASN B C 1
ATOM 2831 O O . ASN B 1 49 ? 33.54720 12.10498 29.47636 1.000 11.83439 68 ASN B O 1
ATOM 2836 N N . GLU B 1 50 ? 31.78552 11.68090 30.80954 1.000 11.31096 69 GLU B N 1
ATOM 2837 C CA . GLU B 1 50 ? 31.24968 10.55256 30.03772 1.000 10.32310 69 GLU B CA 1
ATOM 2838 C C . GLU B 1 50 ? 30.14237 11.09351 29.13067 1.000 11.07354 69 GLU B C 1
ATOM 2839 O O . GLU B 1 50 ? 29.07780 11.50263 29.60634 1.000 11.55285 69 GLU B O 1
ATOM 2845 N N . ASP B 1 51 ? 30.39121 11.08229 27.81811 1.000 10.73977 70 ASP B N 1
ATOM 2846 C CA . ASP B 1 51 ? 29.52984 11.77536 26.87236 1.000 10.93479 70 ASP B CA 1
ATOM 2847 C C . ASP B 1 51 ? 28.50672 10.89737 26.17692 1.000 10.00039 70 ASP B C 1
ATOM 2848 O O . ASP B 1 51 ? 27.73531 11.41956 25.37628 1.000 10.85344 70 ASP B O 1
ATOM 2853 N N . ARG B 1 52 ? 28.44517 9.60629 26.47309 1.000 10.19084 71 ARG B N 1
ATOM 2854 C CA . ARG B 1 52 ? 27.54865 8.69902 25.75646 1.000 9.73110 71 ARG B CA 1
ATOM 2855 C C . ARG B 1 52 ? 26.70453 7.86585 26.71464 1.000 9.49463 71 ARG B C 1
ATOM 2856 O O . ARG B 1 52 ? 26.40618 6.70153 26.46890 1.000 9.55533 71 ARG B O 1
ATOM 2864 N N . LEU B 1 53 ? 26.28508 8.48700 27.82494 1.000 9.93413 72 LEU B N 1
ATOM 2865 C CA . LEU B 1 53 ? 25.42932 7.79445 28.77657 1.000 10.12591 72 LEU B CA 1
ATOM 2866 C C . LEU B 1 53 ? 24.12176 7.31152 28.17346 1.000 9.82098 72 LEU B C 1
ATOM 2867 O O . LEU B 1 53 ? 23.51481 6.38118 28.69438 1.000 10.57666 72 LEU B O 1
ATOM 2872 N N . ASP B 1 54 ? 23.68560 7.92572 27.08161 1.000 9.52925 73 ASP B N 1
ATOM 2873 C CA . ASP B 1 54 ? 22.46899 7.47887 26.42125 1.000 9.96319 73 ASP B CA 1
ATOM 2874 C C . ASP B 1 54 ? 22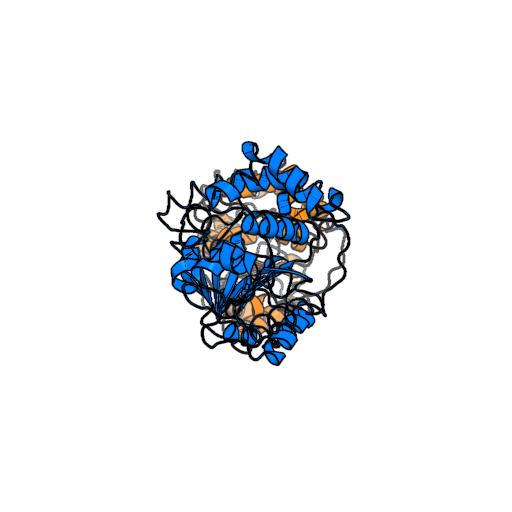.53964 6.01651 25.97662 1.000 10.12726 73 ASP B C 1
ATOM 2875 O O . ASP B 1 54 ? 21.49611 5.37496 25.86681 1.000 11.15836 73 ASP B O 1
ATOM 2880 N N . LEU B 1 55 ? 23.74403 5.46870 25.77897 1.000 9.39431 74 LEU B N 1
ATOM 2881 C CA . LEU B 1 55 ? 23.86759 4.05652 25.42149 1.000 9.82492 74 LEU B CA 1
ATOM 2882 C C . LEU B 1 55 ? 23.32354 3.16060 26.52458 1.000 10.11605 74 LEU B C 1
ATOM 2883 O O . LEU B 1 55 ? 22.99053 1.99229 26.29173 1.000 10.61689 74 LEU B O 1
ATOM 2888 N N . LEU B 1 56 ? 23.22445 3.68389 27.75355 1.000 10.38320 75 LEU B N 1
ATOM 2889 C CA . LEU B 1 56 ? 22.74269 2.88770 28.87421 1.000 9.90117 75 LEU B CA 1
ATOM 2890 C C . LEU B 1 56 ? 21.22627 2.73653 28.90421 1.000 10.40770 75 LEU B C 1
ATOM 2891 O O . LEU B 1 56 ? 20.73797 1.82217 29.57853 1.000 10.56251 75 LEU B O 1
ATOM 2896 N N . ILE B 1 57 ? 20.48454 3.61821 28.20183 1.000 10.13614 76 ILE B N 1
ATOM 2897 C CA . ILE B 1 57 ? 19.03232 3.69408 28.36145 1.000 10.19329 76 ILE B CA 1
ATOM 2898 C C . ILE B 1 57 ? 18.34608 2.32654 28.26260 1.000 10.94825 76 ILE B C 1
ATOM 2899 O O . ILE B 1 57 ? 17.56750 1.98459 29.16551 1.000 11.50972 76 ILE B O 1
ATOM 2904 N N . PRO B 1 58 ? 18.58070 1.50482 27.22266 1.000 11.03825 77 PRO B N 1
ATOM 2905 C CA . PRO B 1 58 ? 17.82014 0.24642 27.12066 1.000 11.53743 77 PRO B CA 1
ATOM 2906 C C . PRO B 1 58 ? 18.19123 -0.73745 28.19067 1.000 11.45534 77 PRO B C 1
ATOM 2907 O O . PRO B 1 58 ? 17.41237 -1.65502 28.45688 1.000 13.80380 77 PRO B O 1
ATOM 2911 N N . HIS B 1 59 ? 19.36045 -0.58142 28.81005 1.000 10.86410 78 HIS B N 1
ATOM 2912 C CA . HIS B 1 59 ? 19.78627 -1.49249 29.86823 1.000 11.42340 78 HIS B CA 1
ATOM 2913 C C . HIS B 1 59 ? 19.21887 -1.10149 31.22899 1.000 11.34105 78 HIS B C 1
ATOM 2914 O O . HIS B 1 59 ? 18.72597 -1.96230 31.96720 1.000 12.37820 78 HIS B O 1
ATOM 2921 N N . VAL B 1 60 ? 19.26992 0.18849 31.57765 1.000 10.28540 79 VAL B N 1
ATOM 2922 C CA . VAL B 1 60 ? 18.93412 0.60794 32.93304 1.000 11.09929 79 VAL B CA 1
ATOM 2923 C C . VAL B 1 60 ? 17.48479 1.04259 33.09596 1.000 11.59905 79 VAL B C 1
ATOM 2924 O O . VAL B 1 60 ? 17.01846 1.13698 34.24103 1.000 12.64758 79 VAL B O 1
ATOM 2928 N N . GLN B 1 61 ? 16.75454 1.29235 32.01370 1.000 12.27764 80 GLN B N 1
ATOM 2929 C CA . GLN B 1 61 ? 15.45385 1.91850 32.21018 1.000 12.33209 80 GLN B CA 1
ATOM 2930 C C . GLN B 1 61 ? 14.50699 1.00725 32.98396 1.000 12.51079 80 GLN B C 1
ATOM 2931 O O . GLN B 1 61 ? 14.45555 -0.20806 32.77252 1.000 13.44434 80 GLN B O 1
ATOM 2937 N N . ASN B 1 62 ? 13.80077 1.61741 33.93391 1.000 12.55267 81 ASN B N 1
ATOM 2938 C CA . ASN B 1 62 ? 12.74913 0.98173 34.72017 1.000 13.57169 81 ASN B CA 1
ATOM 2939 C C . ASN B 1 62 ? 13.24401 -0.11785 35.64307 1.000 13.52517 81 ASN B C 1
ATOM 2940 O O . ASN B 1 62 ? 12.42070 -0.83128 36.21025 1.000 15.98321 81 ASN B O 1
ATOM 2945 N N . LEU B 1 63 ? 14.55551 -0.22834 35.89122 1.000 12.37162 82 LEU B N 1
ATOM 2946 C CA . LEU B 1 63 ? 15.00219 -1.26891 36.82003 1.000 13.33744 82 LEU B CA 1
ATOM 2947 C C . LEU B 1 63 ? 14.54571 -1.01325 38.25008 1.000 13.90206 82 LEU B C 1
ATOM 2948 O O . LEU B 1 63 ? 14.44462 -1.96610 39.03315 1.000 14.98245 82 LEU B O 1
ATOM 2953 N N . GLY B 1 64 ? 14.31776 0.25667 38.62876 1.000 13.13845 83 GLY B N 1
ATOM 2954 C CA . GLY B 1 64 ? 13.77251 0.54443 39.94525 1.000 13.52377 83 GLY B CA 1
ATOM 2955 C C . GLY B 1 64 ? 14.75434 0.21930 41.06451 1.000 13.56092 83 GLY B C 1
ATOM 2956 O O . GLY B 1 64 ? 15.98920 0.15146 40.89350 1.000 13.20551 83 GLY B O 1
ATOM 2957 N N . ASN B 1 65 ? 14.17687 0.02478 42.24487 1.000 13.79948 84 ASN B N 1
ATOM 2958 C CA . ASN B 1 65 ? 14.93313 -0.29534 43.45351 1.000 13.26152 84 ASN B CA 1
ATOM 2959 C C . ASN B 1 65 ? 15.90772 0.82458 43.83638 1.000 12.65548 84 ASN B C 1
ATOM 2960 O O . ASN B 1 65 ? 15.73658 1.97683 43.41346 1.000 13.15200 84 ASN B O 1
ATOM 2965 N N . VAL B 1 66 ? 16.86312 0.52255 44.68589 1.000 13.05789 85 VAL B N 1
ATOM 2966 C CA . VAL B 1 66 ? 17.76707 1.55382 45.19006 1.000 12.14584 85 VAL B CA 1
ATOM 2967 C C . VAL B 1 66 ? 18.91573 1.78069 44.21403 1.000 12.43046 85 VAL B C 1
ATOM 2968 O O . VAL B 1 66 ? 19.38551 0.85970 43.53340 1.000 14.00018 85 VAL B O 1
ATOM 2972 N N . TYR B 1 67 ? 19.37432 3.02349 44.12620 1.000 12.17027 86 TYR B N 1
ATOM 2973 C CA . TYR B 1 67 ? 20.51897 3.39519 43.29416 1.000 11.54997 86 TYR B CA 1
ATOM 2974 C C . TYR B 1 67 ? 21.70234 3.72923 44.19767 1.000 10.95719 86 TYR B C 1
ATOM 2975 O O . TYR B 1 67 ? 21.54740 4.44254 45.19457 1.000 11.98716 86 TYR B O 1
ATOM 2984 N N . VAL B 1 68 ? 22.88892 3.25595 43.83621 1.000 10.88040 87 VAL B N 1
ATOM 2985 C CA . VAL B 1 68 ? 24.12168 3.65420 44.50248 1.000 10.34553 87 VAL B CA 1
ATOM 2986 C C . VAL B 1 68 ? 25.12525 4.07914 43.43806 1.000 10.31460 87 VAL B C 1
ATOM 2987 O O . VAL B 1 68 ? 25.35679 3.33212 42.49024 1.000 11.18930 87 VAL B O 1
ATOM 2991 N N . GLY B 1 69 ? 25.76417 5.23215 43.59264 1.000 11.22024 88 GLY B N 1
ATOM 2992 C CA . GLY B 1 69 ? 26.76617 5.59747 42.60431 1.000 10.89880 88 GLY B CA 1
ATOM 2993 C C . GLY B 1 69 ? 27.82262 6.56128 43.10461 1.000 10.62672 88 GLY B C 1
ATOM 2994 O O . GLY B 1 69 ? 27.56157 7.43088 43.94940 1.000 11.83955 88 GLY B O 1
ATOM 2995 N N . VAL B 1 70 ? 29.03314 6.42614 42.54450 1.000 11.47044 89 VAL B N 1
ATOM 2996 C CA . VAL B 1 70 ? 30.08791 7.42471 42.70918 1.000 11.33832 89 VAL B CA 1
ATOM 2997 C C . VAL B 1 70 ? 29.82604 8.60107 41.77177 1.000 11.82561 89 VAL B C 1
ATOM 2998 O O . VAL B 1 70 ? 29.07940 8.48596 40.79019 1.000 12.26719 89 VAL B O 1
ATOM 3002 N N . GLY B 1 71 ? 30.48476 9.72915 42.03673 1.000 11.45257 90 GLY B N 1
ATOM 3003 C CA . GLY B 1 71 ? 30.37225 10.84080 41.10138 1.000 12.14137 90 GLY B CA 1
ATOM 3004 C C . GLY B 1 71 ? 29.20738 11.77181 41.38200 1.000 12.07529 90 GLY B C 1
ATOM 3005 O O . GLY B 1 71 ? 28.79091 11.93798 42.53799 1.000 13.27492 90 GLY B O 1
ATOM 3006 N N . SER B 1 72 ? 28.68811 12.41010 40.33247 1.000 12.11802 91 SER B N 1
ATOM 3007 C CA . SER B 1 72 ? 27.90341 13.62908 40.51007 1.000 12.84748 91 SER B CA 1
ATOM 3008 C C . SER B 1 72 ? 26.58527 13.55991 39.75047 1.000 12.28999 91 SER B C 1
ATOM 3009 O O . SER B 1 72 ? 25.84631 12.57102 39.87639 1.000 12.55032 91 SER B O 1
ATOM 3012 N N . GLU B 1 73 ? 26.27708 14.58119 38.93709 1.000 11.87493 92 GLU B N 1
ATOM 3013 C CA . GLU B 1 73 ? 24.94693 14.65871 38.34386 1.000 10.70183 92 GLU B CA 1
ATOM 3014 C C . GLU B 1 73 ? 24.62431 13.51917 37.38029 1.000 10.77198 92 GLU B C 1
ATOM 3015 O O . GLU B 1 73 ? 23.43862 13.26839 37.13044 1.000 11.43075 92 GLU B O 1
ATOM 3021 N N . GLN B 1 74 ? 25.63114 12.82939 36.81452 1.000 10.49940 93 GLN B N 1
ATOM 3022 C CA . GLN B 1 74 ? 25.30338 11.73427 35.89780 1.000 10.13983 93 GLN B CA 1
ATOM 3023 C C . GLN B 1 74 ? 24.48608 10.65977 36.59276 1.000 10.03955 93 GLN B C 1
ATOM 3024 O O . GLN B 1 74 ? 23.73336 9.93209 35.95126 1.000 10.44882 93 GLN B O 1
ATOM 3030 N N . ASN B 1 75 ? 24.63360 10.53038 37.91545 1.000 10.38671 94 ASN B N 1
ATOM 3031 C CA . ASN B 1 75 ? 23.83927 9.55455 38.65350 1.000 9.91235 94 ASN B CA 1
ATOM 3032 C C . ASN B 1 75 ? 22.35795 9.88504 38.62291 1.000 10.74224 94 ASN B C 1
ATOM 3033 O O . ASN B 1 75 ? 21.50193 8.98567 38.62938 1.000 10.92570 94 ASN B O 1
ATOM 3038 N N . LEU B 1 76 ? 22.03541 11.17775 38.61576 1.000 10.45606 95 LEU B N 1
ATOM 3039 C CA . LEU B 1 76 ? 20.62952 11.58131 38.54955 1.000 9.98212 95 LEU B CA 1
ATOM 3040 C C . LEU B 1 76 ? 20.05681 11.26316 37.16282 1.000 10.10261 95 LEU B C 1
ATOM 3041 O O . LEU B 1 76 ? 18.89609 10.84601 37.04755 1.000 10.98955 95 LEU B O 1
ATOM 3046 N N . THR B 1 77 ? 20.85960 11.43767 36.10975 1.000 10.05103 96 THR B N 1
ATOM 3047 C CA . THR B 1 77 ? 20.42303 11.01029 34.77978 1.000 9.56866 96 THR B CA 1
ATOM 3048 C C . THR B 1 77 ? 20.08017 9.52302 34.76365 1.000 9.71628 96 THR B C 1
ATOM 3049 O O . THR B 1 77 ? 18.99380 9.13529 34.30172 1.000 10.21948 96 THR B O 1
ATOM 3053 N N . ILE B 1 78 ? 20.99437 8.67900 35.27246 1.000 10.48807 97 ILE B N 1
ATOM 3054 C CA . ILE B 1 78 ? 20.77080 7.23879 35.20948 1.000 9.94805 97 ILE B CA 1
ATOM 3055 C C . ILE B 1 78 ? 19.60306 6.84746 36.10332 1.000 10.17212 97 ILE B C 1
ATOM 3056 O O . ILE B 1 78 ? 18.75725 6.03488 35.71918 1.000 10.81276 97 ILE B O 1
ATOM 3061 N N . ALA B 1 79 ? 19.52928 7.43551 37.31847 1.000 10.70084 98 ALA B N 1
ATOM 3062 C CA . ALA B 1 79 ? 18.47118 7.07808 38.25792 1.000 10.38443 98 ALA B CA 1
ATOM 3063 C C . ALA B 1 79 ? 17.09856 7.49318 37.73741 1.000 10.70490 98 ALA B C 1
ATOM 3064 O O . ALA B 1 79 ? 16.10819 6.81059 38.00157 1.000 11.59474 98 ALA B O 1
ATOM 3066 N N . ALA B 1 80 ? 17.00997 8.60611 37.00962 1.000 11.54245 99 ALA B N 1
ATOM 3067 C CA . ALA B 1 80 ? 15.71492 8.97587 36.43036 1.000 11.14276 99 ALA B CA 1
ATOM 3068 C C . ALA B 1 80 ? 15.27715 7.95929 35.37202 1.000 11.54095 99 ALA B C 1
ATOM 3069 O O . ALA B 1 80 ? 14.10743 7.57507 35.31059 1.000 12.62524 99 ALA B O 1
ATOM 3071 N N . TRP B 1 81 ? 16.21030 7.48291 34.54668 1.000 10.85223 100 TRP B N 1
ATOM 3072 C CA . TRP B 1 81 ? 15.85579 6.44587 33.58646 1.000 10.63935 100 TRP B CA 1
ATOM 3073 C C . TRP B 1 81 ? 15.41918 5.19211 34.31725 1.000 11.17435 100 TRP B C 1
ATOM 3074 O O . TRP B 1 81 ? 14.47415 4.51628 33.89447 1.000 11.51492 100 TRP B O 1
ATOM 3085 N N . ALA B 1 82 ? 16.15937 4.82159 35.36783 1.000 11.50295 101 ALA B N 1
ATOM 3086 C CA . ALA B 1 82 ? 15.84220 3.61507 36.11963 1.000 11.76278 101 ALA B CA 1
ATOM 3087 C C . ALA B 1 82 ? 14.56476 3.73517 36.93441 1.000 12.35085 101 ALA B C 1
ATOM 3088 O O . ALA B 1 82 ? 14.01943 2.71507 37.36585 1.000 13.50683 101 ALA B O 1
ATOM 3090 N N . LYS B 1 83 ? 14.08860 4.95166 37.17879 1.000 12.58879 102 LYS B N 1
ATOM 3091 C CA A LYS B 1 83 ? 13.02641 5.16728 38.16127 0.275 13.22511 102 LYS B CA 1
ATOM 3092 C CA B LYS B 1 83 ? 13.03304 5.17842 38.16096 0.725 12.97609 102 LYS B CA 1
ATOM 3093 C C . LYS B 1 83 ? 13.41155 4.58820 39.52746 1.000 12.90492 102 LYS B C 1
ATOM 3094 O O . LYS B 1 83 ? 12.64112 3.87445 40.17939 1.000 12.63019 102 LYS B O 1
ATOM 3105 N N . SER B 1 84 ? 14.62918 4.90908 39.96377 1.000 12.48520 103 SER B N 1
ATOM 3106 C CA . SER B 1 84 ? 15.10422 4.45703 41.26332 1.000 12.69448 103 SER B CA 1
ATOM 3107 C C . SER B 1 84 ? 14.19815 4.98476 42.37127 1.000 13.19326 103 SER B C 1
ATOM 3108 O O . SER B 1 84 ? 13.70015 6.11310 42.31825 1.000 13.29833 103 SER B O 1
ATOM 3111 N N . ASP B 1 85 ? 14.04865 4.16809 43.42724 1.000 13.23822 104 ASP B N 1
ATOM 3112 C CA . ASP B 1 85 ? 13.22741 4.55218 44.58060 1.000 13.62096 104 ASP B CA 1
ATOM 3113 C C . ASP B 1 85 ? 13.95452 5.48824 45.53692 1.000 13.65114 104 ASP B C 1
ATOM 3114 O O . ASP B 1 85 ? 13.31230 6.31034 46.20598 1.000 14.98387 104 ASP B O 1
ATOM 3119 N N . PHE B 1 86 ? 15.27350 5.35686 45.61806 1.000 13.65954 105 PHE B N 1
ATOM 3120 C CA . PHE B 1 86 ? 16.11629 6.12326 46.52987 1.000 13.15992 105 PHE B CA 1
ATOM 3121 C C . PHE B 1 86 ? 17.50020 6.14202 45.90547 1.000 12.27334 105 PHE B C 1
ATOM 3122 O O . PHE B 1 86 ? 17.87620 5.18845 45.21805 1.000 13.08197 105 PHE B O 1
ATOM 3130 N N . ILE B 1 87 ? 18.26497 7.21081 46.14629 1.000 12.33940 106 ILE B N 1
ATOM 3131 C CA . ILE B 1 87 ? 19.57627 7.38582 45.52860 1.000 12.05688 106 ILE B CA 1
ATOM 3132 C C . ILE B 1 87 ? 20.61722 7.67334 46.59853 1.000 12.62915 106 ILE B C 1
ATOM 3133 O O . ILE B 1 87 ? 20.53957 8.70173 47.27061 1.000 13.93021 106 ILE B O 1
ATOM 3138 N N . TYR B 1 88 ? 21.61219 6.78963 46.73259 1.000 12.26251 107 TYR B N 1
ATOM 3139 C CA . TYR B 1 88 ? 22.82372 7.09264 47.47346 1.000 12.61939 107 TYR B CA 1
ATOM 3140 C C . TYR B 1 88 ? 23.89676 7.58530 46.51044 1.000 12.51699 107 TYR B C 1
ATOM 3141 O O . TYR B 1 88 ? 24.23777 6.89615 45.54315 1.000 13.20802 107 TYR B O 1
ATOM 3150 N N . LEU B 1 89 ? 24.43633 8.76209 46.77473 1.000 12.12810 108 LEU B N 1
ATOM 3151 C CA . LEU B 1 89 ? 25.57511 9.31053 46.04047 1.000 12.44582 108 LEU B CA 1
ATOM 3152 C C . LEU B 1 89 ? 26.78176 9.17621 46.95203 1.000 12.47585 108 LEU B C 1
ATOM 3153 O O . LEU B 1 89 ? 26.96928 10.01216 47.85181 1.000 13.88790 108 LEU B O 1
ATOM 3158 N N . MET B 1 90 ? 27.55772 8.11383 46.78506 1.000 13.33789 109 MET B N 1
ATOM 3159 C CA . MET B 1 90 ? 28.67611 7.81324 47.66860 1.000 13.91305 109 MET B CA 1
ATOM 3160 C C . MET B 1 90 ? 29.96822 8.16712 46.94989 1.000 14.42914 109 MET B C 1
ATOM 3161 O O . MET B 1 90 ? 30.25848 7.57962 45.90137 1.000 14.82214 109 MET B O 1
ATOM 3166 N N . ASP B 1 91 ? 30.75078 9.09680 47.50874 1.000 14.66675 110 ASP B N 1
ATOM 3167 C CA . ASP B 1 91 ? 32.01608 9.47526 46.90045 1.000 14.91141 110 ASP B CA 1
ATOM 3168 C C . ASP B 1 91 ? 33.08104 9.66828 47.97032 1.000 16.49071 110 ASP B C 1
ATOM 3169 O O . ASP B 1 91 ? 32.78718 9.95941 49.13474 1.000 16.82483 110 ASP B O 1
ATOM 3174 N N . PHE B 1 92 ? 34.32983 9.55417 47.53644 1.000 17.03338 111 PHE B N 1
ATOM 3175 C CA . PHE B 1 92 ? 35.49332 9.65156 48.38988 1.000 19.26467 111 PHE B CA 1
ATOM 3176 C C . PHE B 1 92 ? 36.12803 11.03473 48.38383 1.000 17.53901 111 PHE B C 1
ATOM 3177 O O . PHE B 1 92 ? 36.98691 11.29975 49.21890 1.000 17.90202 111 PHE B O 1
ATOM 3185 N N . THR B 1 93 ? 35.74489 11.91839 47.47155 1.000 16.48155 112 THR B N 1
ATOM 3186 C CA . THR B 1 93 ? 36.31927 13.26037 47.41735 1.000 16.17196 112 THR B CA 1
ATOM 3187 C C . THR B 1 93 ? 35.32741 14.24214 48.03442 1.000 15.21343 112 THR B C 1
ATOM 3188 O O . THR B 1 93 ? 34.17005 14.31865 47.60391 1.000 15.28976 112 THR B O 1
ATOM 3192 N N . GLN B 1 94 ? 35.78438 15.00432 49.03341 1.000 15.56376 113 GLN B N 1
ATOM 3193 C CA A GLN B 1 94 ? 34.85980 15.82938 49.80659 0.469 15.62381 113 GLN B CA 1
ATOM 3194 C CA B GLN B 1 94 ? 34.88006 15.84747 49.81143 0.531 15.97527 113 GLN B CA 1
ATOM 3195 C C . GLN B 1 94 ? 34.12822 16.84509 48.93417 1.000 14.78145 113 GLN B C 1
ATOM 3196 O O . GLN B 1 94 ? 32.92583 17.07174 49.12762 1.000 15.56897 113 GLN B O 1
ATOM 3207 N N . ILE B 1 95 ? 34.81462 17.45401 47.95876 1.000 15.52261 114 ILE B N 1
ATOM 3208 C CA . ILE B 1 95 ? 34.15058 18.47446 47.14523 1.000 15.14961 114 ILE B CA 1
ATOM 3209 C C . ILE B 1 95 ? 32.99932 17.87306 46.35925 1.000 13.73995 114 ILE B C 1
ATOM 3210 O O . ILE B 1 95 ? 32.00997 18.55735 46.09048 1.000 14.84853 114 ILE B O 1
ATOM 3215 N N . VAL B 1 96 ? 33.10212 16.58975 45.98296 1.000 14.57485 115 VAL B N 1
ATOM 3216 C CA . VAL B 1 96 ? 32.02091 15.93957 45.24384 1.000 14.20877 115 VAL B CA 1
ATOM 3217 C C . VAL B 1 96 ? 30.79864 15.76357 46.13604 1.000 13.83420 115 VAL B C 1
ATOM 3218 O O . VAL B 1 96 ? 29.66897 16.05146 45.73638 1.000 13.98250 115 VAL B O 1
ATOM 3222 N N . VAL B 1 97 ? 31.00884 15.29948 47.37374 1.000 13.90664 116 VAL B N 1
ATOM 3223 C CA . VAL B 1 97 ? 29.88711 15.17141 48.30784 1.000 14.15982 116 VAL B CA 1
ATOM 3224 C C . VAL B 1 97 ? 29.22478 16.53202 48.52961 1.000 14.03314 116 VAL B C 1
ATOM 3225 O O . VAL B 1 97 ? 27.99520 16.67653 48.48386 1.000 14.96680 116 VAL B O 1
ATOM 3229 N N . HIS B 1 98 ? 30.05030 17.55893 48.76214 1.000 14.62553 117 HIS B N 1
ATOM 3230 C CA . HIS B 1 98 ? 29.52154 18.89973 48.99597 1.000 14.37247 117 HIS B CA 1
ATOM 3231 C C . HIS B 1 98 ? 28.76708 19.45444 47.79983 1.000 13.74447 117 HIS B C 1
ATOM 3232 O O . HIS B 1 98 ? 27.69322 20.03995 47.96487 1.000 14.35163 117 HIS B O 1
ATOM 3239 N N . ALA B 1 99 ? 29.29230 19.28556 46.57952 1.000 14.13695 118 ALA B N 1
ATOM 3240 C CA . ALA B 1 99 ? 28.59058 19.83680 45.43350 1.000 13.78745 118 ALA B CA 1
ATOM 3241 C C . ALA B 1 99 ? 27.28835 19.08421 45.18737 1.000 13.59349 118 ALA B C 1
ATOM 3242 O O . ALA B 1 99 ? 26.28770 19.69665 44.79198 1.000 13.74675 118 ALA B O 1
ATOM 3244 N N . ASN B 1 100 ? 27.26519 17.77334 45.46989 1.000 13.64332 119 ASN B N 1
ATOM 3245 C CA . ASN B 1 100 ? 26.00739 17.03766 45.35357 1.000 13.20143 119 ASN B CA 1
ATOM 3246 C C . ASN B 1 100 ? 24.98201 17.54595 46.35549 1.000 13.19196 119 ASN B C 1
ATOM 3247 O O . ASN B 1 100 ? 23.78380 17.63381 46.05612 1.000 13.59206 119 ASN B O 1
ATOM 3252 N N . THR B 1 101 ? 25.43408 17.93262 47.55200 1.000 13.55914 120 THR B N 1
ATOM 3253 C CA . THR B 1 101 ? 24.52988 18.51180 48.55329 1.000 14.26834 120 THR B CA 1
ATOM 3254 C C . THR B 1 101 ? 23.92491 19.81034 48.04328 1.000 13.41922 120 THR B C 1
ATOM 3255 O O . THR B 1 101 ? 22.72741 20.06574 48.22853 1.000 14.13280 120 THR B O 1
ATOM 3259 N N . ILE B 1 102 ? 24.73631 20.64423 47.38071 1.000 13.46144 121 ILE B N 1
ATOM 3260 C CA . ILE B 1 102 ? 24.22046 21.87228 46.79746 1.000 13.45685 121 ILE B CA 1
ATOM 3261 C C . ILE B 1 102 ? 23.21047 21.56827 45.69607 1.000 12.02330 121 ILE B C 1
ATOM 3262 O O . ILE B 1 102 ? 22.14138 22.18639 45.62983 1.000 12.93912 121 ILE B O 1
ATOM 3267 N N . THR B 1 103 ? 23.54203 20.63650 44.79318 1.000 12.44565 122 THR B N 1
ATOM 3268 C CA . THR B 1 103 ? 22.61200 20.23007 43.74361 1.000 12.35276 122 THR B CA 1
ATOM 3269 C C . THR B 1 103 ? 21.25682 19.82650 44.30964 1.000 12.42310 122 THR B C 1
ATOM 3270 O O . THR B 1 103 ? 20.20234 20.21419 43.78502 1.000 12.72282 122 THR B O 1
ATOM 3274 N N . ILE B 1 104 ? 21.25634 19.06566 45.39550 1.000 12.56511 123 ILE B N 1
ATOM 3275 C CA . ILE B 1 104 ? 19.99567 18.61788 45.96874 1.000 12.35310 123 ILE B CA 1
ATOM 3276 C C . ILE B 1 104 ? 19.18457 19.79976 46.49370 1.000 12.68264 123 ILE B C 1
ATOM 3277 O O . ILE B 1 104 ? 17.96492 19.86640 46.30175 1.000 13.03347 123 ILE B O 1
ATOM 3282 N N . LEU B 1 105 ? 19.84427 20.75093 47.16251 1.000 12.98903 124 LEU B N 1
ATOM 3283 C CA . LEU B 1 105 ? 19.14619 21.96182 47.58488 1.000 13.55357 124 LEU B CA 1
ATOM 3284 C C . LEU B 1 105 ? 18.55274 22.69483 46.38435 1.000 12.72898 124 LEU B C 1
ATOM 3285 O O . LEU B 1 105 ? 17.39617 23.13275 46.40553 1.000 13.41065 124 LEU B O 1
ATOM 3290 N N . PHE B 1 106 ? 19.34525 22.84133 45.31048 1.000 12.68726 125 PHE B N 1
ATOM 3291 C CA . PHE B 1 106 ? 18.83928 23.55980 44.14499 1.000 12.88876 125 PHE B CA 1
ATOM 3292 C C . PHE B 1 106 ? 17.64724 22.84399 43.52607 1.000 13.33603 125 PHE B C 1
ATOM 3293 O O . PHE B 1 106 ? 16.68163 23.49237 43.11495 1.000 14.07003 125 PHE B O 1
ATOM 3301 N N . LEU B 1 107 ? 17.68029 21.50818 43.47086 1.000 12.21493 126 LEU B N 1
ATOM 3302 C CA . LEU B 1 107 ? 16.52058 20.75944 42.98681 1.000 12.60848 126 LEU B CA 1
ATOM 3303 C C . LEU B 1 107 ? 15.29133 21.03316 43.83871 1.000 13.49897 126 LEU B C 1
ATOM 3304 O O . LEU B 1 107 ? 14.19180 21.25270 43.31128 1.000 14.10017 126 LEU B O 1
ATOM 3309 N N . GLN B 1 108 ? 15.46552 21.02614 45.16707 1.000 13.15019 127 GLN B N 1
ATOM 3310 C CA . GLN B 1 108 ? 14.32952 21.27551 46.05724 1.000 13.91452 127 GLN B CA 1
ATOM 3311 C C . GLN B 1 108 ? 13.71955 22.64388 45.82275 1.000 15.01029 127 GLN B C 1
ATOM 3312 O O . GLN B 1 108 ? 12.50270 22.79448 45.90708 1.000 16.40450 127 GLN B O 1
ATOM 3318 N N . LYS B 1 109 ? 14.53628 23.64084 45.48102 1.000 16.05027 128 LYS B N 1
ATOM 3319 C CA A LYS B 1 109 ? 14.04136 24.99726 45.31302 0.717 17.16316 128 LYS B CA 1
ATOM 3320 C CA B LYS B 1 109 ? 14.04143 24.99979 45.31732 0.283 17.10348 128 LYS B CA 1
ATOM 3321 C C . LYS B 1 109 ? 13.63461 25.34351 43.88791 1.000 17.38007 128 LYS B C 1
ATOM 3322 O O . LYS B 1 109 ? 13.07042 26.41958 43.66852 1.000 20.98059 128 LYS B O 1
ATOM 3333 N N . SER B 1 110 ? 13.88707 24.47643 42.92991 1.000 15.46296 129 SER B N 1
ATOM 3334 C CA . SER B 1 110 ? 13.73779 24.79509 41.50796 1.000 15.53813 129 SER B CA 1
ATOM 3335 C C . SER B 1 110 ? 12.55145 24.03933 40.93188 1.000 15.44772 129 SER B C 1
ATOM 3336 O O . SER B 1 110 ? 12.65217 22.84731 40.64787 1.000 14.15566 129 SER B O 1
ATOM 3339 N N . GLU B 1 111 ? 11.45623 24.75631 40.66962 1.000 16.47439 130 GLU B N 1
ATOM 3340 C CA . GLU B 1 111 ? 10.23672 24.10190 40.21261 1.000 16.97334 130 GLU B CA 1
ATOM 3341 C C . GLU B 1 111 ? 10.41535 23.43085 38.85875 1.000 15.83358 130 GLU B C 1
ATOM 3342 O O . GLU B 1 111 ? 9.81915 22.38033 38.60693 1.000 16.92342 130 GLU B O 1
ATOM 3348 N N . LYS B 1 112 ? 11.19747 24.03078 37.96515 1.000 14.89908 131 LYS B N 1
ATOM 3349 C CA . LYS B 1 112 ? 11.38567 23.51049 36.61681 1.000 14.71424 131 LYS B CA 1
ATOM 3350 C C . LYS B 1 112 ? 12.87668 23.39238 36.33136 1.000 13.03910 131 LYS B C 1
ATOM 3351 O O . LYS B 1 112 ? 13.70712 24.01118 37.00650 1.000 13.59777 131 LYS B O 1
ATOM 3357 N N . LYS B 1 113 ? 13.20865 22.61677 35.28403 1.000 12.72572 132 LYS B N 1
ATOM 3358 C CA . LYS B 1 113 ? 14.61056 22.38391 34.96127 1.000 12.31014 132 LYS B CA 1
ATOM 3359 C C . LYS B 1 113 ? 15.34157 23.69182 34.68343 1.000 12.71960 132 LYS B C 1
ATOM 3360 O O . LYS B 1 113 ? 16.51851 23.82793 35.01243 1.000 13.26986 132 LYS B O 1
ATOM 3366 N N . GLU B 1 114 ? 14.64386 24.66466 34.09928 1.000 12.69626 133 GLU B N 1
ATOM 3367 C CA . GLU B 1 114 ? 15.26880 25.95827 33.81012 1.000 13.44301 133 GLU B CA 1
ATOM 3368 C C . GLU B 1 114 ? 15.71803 26.64660 35.09134 1.000 12.83656 133 GLU B C 1
ATOM 3369 O O . GLU B 1 114 ? 16.74185 27.34450 35.10145 1.000 14.24985 133 GLU B O 1
ATOM 3375 N N . ASP B 1 115 ? 14.96534 26.46527 36.17813 1.000 13.70741 134 ASP B N 1
ATOM 3376 C CA . ASP B 1 115 ? 15.32549 27.10571 37.43180 1.000 14.25189 134 ASP B CA 1
ATOM 3377 C C . ASP B 1 115 ? 16.57222 26.45103 38.03439 1.000 13.15891 134 ASP B C 1
ATOM 3378 O O . ASP B 1 115 ? 17.42807 27.12916 38.60546 1.000 13.81181 134 ASP B O 1
ATOM 3383 N N . PHE B 1 116 ? 16.67840 25.12380 37.91972 1.000 12.53992 135 PHE B N 1
ATOM 3384 C CA . PHE B 1 116 ? 17.84620 24.40737 38.41062 1.000 13.38161 135 PHE B CA 1
ATOM 3385 C C . PHE B 1 116 ? 19.10894 24.83492 37.65947 1.000 13.08144 135 PHE B C 1
ATOM 3386 O O . PHE B 1 116 ? 20.14406 25.13265 38.26707 1.000 13.76061 135 PHE B O 1
ATOM 3394 N N . ILE B 1 117 ? 19.03468 24.86237 36.31844 1.000 12.59328 136 ILE B N 1
ATOM 3395 C CA . ILE B 1 117 ? 20.18063 25.28240 35.51808 1.000 12.68206 136 ILE B CA 1
ATOM 3396 C C . ILE B 1 117 ? 20.56578 26.71361 35.87197 1.000 13.39025 136 ILE B C 1
ATOM 3397 O O . ILE B 1 117 ? 21.75645 27.05178 35.98395 1.000 13.89018 136 ILE B O 1
ATOM 3402 N N . ARG B 1 118 ? 19.55841 27.57583 36.07334 1.000 13.51321 137 ARG B N 1
ATOM 3403 C CA . ARG B 1 118 ? 19.83845 28.96944 36.38958 1.000 13.69792 137 ARG B CA 1
ATOM 3404 C C . ARG B 1 118 ? 20.59489 29.10823 37.71563 1.000 13.81915 137 ARG B C 1
ATOM 3405 O O . ARG B 1 118 ? 21.53170 29.90959 37.81303 1.000 15.12985 137 ARG B O 1
ATOM 3413 N N . LEU B 1 119 ? 20.19508 28.36399 38.76028 1.000 14.04207 138 LEU B N 1
ATOM 3414 C CA . LEU B 1 119 ? 20.88138 28.50549 40.04711 1.000 13.90244 138 LEU B CA 1
ATOM 3415 C C . LEU B 1 119 ? 22.34875 28.12332 39.95783 1.000 14.47620 138 LEU B C 1
ATOM 3416 O O . LEU B 1 119 ? 23.19369 28.75126 40.59307 1.000 14.91583 138 LEU B O 1
ATOM 3421 N N . TRP B 1 120 ? 22.66425 27.07166 39.19643 1.000 13.83884 139 TRP B N 1
ATOM 3422 C CA . TRP B 1 120 ? 24.06442 26.71142 38.99138 1.000 13.40893 139 TRP B CA 1
ATOM 3423 C C . TRP B 1 120 ? 24.75852 27.66365 38.03452 1.000 14.62916 139 TRP B C 1
ATOM 3424 O O . TRP B 1 120 ? 25.99563 27.67158 37.98228 1.000 15.87862 139 TRP B O 1
ATOM 3435 N N . GLY B 1 121 ? 23.99523 28.44295 37.26370 1.000 15.51452 140 GLY B N 1
ATOM 3436 C CA . GLY B 1 121 ? 24.56829 29.31446 36.25457 1.000 17.16135 140 GLY B CA 1
ATOM 3437 C C . GLY B 1 121 ? 24.93737 30.71896 36.76657 1.000 18.66562 140 GLY B C 1
ATOM 3438 O O . GLY B 1 121 ? 24.57949 31.14114 37.86947 1.000 18.78163 140 GLY B O 1
ATOM 3439 N N . LYS B 1 122 ? 25.65464 31.45321 35.91462 1.000 20.00059 141 LYS B N 1
ATOM 3440 C CA . LYS B 1 122 ? 26.11947 32.78645 36.28023 1.000 21.75655 141 LYS B CA 1
ATOM 3441 C C . LYS B 1 122 ? 24.94258 33.70283 36.58108 1.000 23.41035 141 LYS B C 1
ATOM 3442 O O . LYS B 1 122 ? 25.00861 34.56312 37.47306 1.000 23.38607 141 LYS B O 1
ATOM 3444 N N . GLU B 1 123 ? 23.85432 33.52312 35.84220 1.000 25.85932 142 GLU B N 1
ATOM 3445 C CA . GLU B 1 123 ? 22.67125 34.35427 35.98927 1.000 27.70755 142 GLU B CA 1
ATOM 3446 C C . GLU B 1 123 ? 21.99365 34.15798 37.34413 1.000 26.75299 142 GLU B C 1
ATOM 3447 O O . GLU B 1 123 ? 21.42765 35.10679 37.89394 1.000 27.87270 142 GLU B O 1
ATOM 3453 N N . GLY B 1 124 ? 22.05824 32.96095 37.91886 1.000 24.17241 143 GLY B N 1
ATOM 3454 C CA . GLY B 1 124 ? 21.44442 32.71566 39.20824 1.000 22.93240 143 GLY B CA 1
ATOM 3455 C C . GLY B 1 124 ? 22.39346 32.75486 40.38081 1.000 21.44715 143 GLY B C 1
ATOM 3456 O O . GLY B 1 124 ? 21.96821 32.50367 41.51387 1.000 20.93921 143 GLY B O 1
ATOM 3457 N N . GLU B 1 125 ? 23.64863 33.12871 40.15806 1.000 21.07946 144 GLU B N 1
ATOM 3458 C CA . GLU B 1 125 ? 24.64872 33.00252 41.20818 1.000 21.72449 144 GLU B CA 1
ATOM 3459 C C . GLU B 1 125 ? 24.29850 33.83589 42.43440 1.000 21.26782 144 GLU B C 1
ATOM 3460 O O . GLU B 1 125 ? 24.45296 33.37084 43.57356 1.000 20.00713 144 GLU B O 1
ATOM 3466 N N . LYS B 1 126 ? 23.83817 35.07641 42.23918 1.000 21.20976 145 LYS B N 1
ATOM 3467 C CA . LYS B 1 126 ? 23.51824 35.90938 43.39238 1.000 22.04359 145 LYS B CA 1
ATOM 3468 C C . LYS B 1 126 ? 22.43249 35.25552 44.23960 1.000 22.23301 145 LYS B C 1
ATOM 3469 O O . LYS B 1 126 ? 22.57055 35.13233 45.46578 1.000 22.96350 145 LYS B O 1
ATOM 3471 N N . GLU B 1 127 ? 21.35058 34.81030 43.59426 1.000 21.48990 146 GLU B N 1
ATOM 3472 C CA . GLU B 1 127 ? 20.27818 34.11828 44.30504 1.000 22.45082 146 GLU B CA 1
ATOM 3473 C C . GLU B 1 127 ? 20.77744 32.81938 44.92831 1.000 20.53529 146 GLU B C 1
ATOM 3474 O O . GLU B 1 127 ? 20.37687 32.45652 46.04419 1.000 21.10706 146 GLU B O 1
ATOM 3480 N N . ALA B 1 128 ? 21.61802 32.07898 44.20134 1.000 19.66294 147 ALA B N 1
ATOM 3481 C CA . ALA B 1 128 ? 22.10172 30.79301 44.69603 1.000 18.38319 147 ALA B CA 1
ATOM 3482 C C . ALA B 1 128 ? 22.91038 30.97379 45.97708 1.000 18.59753 147 ALA B C 1
ATOM 3483 O O . ALA B 1 128 ? 22.76690 30.20150 46.93408 1.000 18.42192 147 ALA B O 1
ATOM 3485 N N . LEU B 1 129 ? 23.78474 31.97663 46.00340 1.000 18.31855 148 LEU B N 1
ATOM 3486 C CA . LEU B 1 129 ? 24.59820 32.21648 47.19093 1.000 18.97220 148 LEU B CA 1
ATOM 3487 C C . LEU B 1 129 ? 23.73843 32.66932 48.37199 1.000 20.05272 148 LEU B C 1
ATOM 3488 O O . LEU B 1 129 ? 23.97406 32.25036 49.51213 1.000 20.18574 148 LEU B O 1
ATOM 3493 N N . GLU B 1 130 ? 22.72516 33.49874 48.11268 1.000 20.64731 149 GLU B N 1
ATOM 3494 C CA . GLU B 1 130 ? 21.81014 33.89141 49.18102 1.000 22.80011 149 GLU B CA 1
ATOM 3495 C C . GLU B 1 130 ? 21.04528 32.68464 49.70889 1.000 21.60943 149 GLU B C 1
ATOM 3496 O O . GLU B 1 130 ? 20.80190 32.57618 50.91603 1.000 22.38563 149 GLU B O 1
ATOM 3502 N N . LEU B 1 131 ? 20.66959 31.75851 48.81920 1.000 20.88358 150 LEU B N 1
ATOM 3503 C CA . LEU B 1 131 ? 19.96255 30.54829 49.23427 1.000 20.26745 150 LEU B CA 1
ATOM 3504 C C . LEU B 1 131 ? 20.85510 29.66512 50.10480 1.000 18.77181 150 LEU B C 1
ATOM 3505 O O . LEU B 1 131 ? 20.43153 29.16863 51.15523 1.000 20.26810 150 LEU B O 1
ATOM 3510 N N . ILE B 1 132 ? 22.09892 29.45081 49.67683 1.000 18.37425 151 ILE B N 1
ATOM 3511 C CA . ILE B 1 132 ? 23.05832 28.69307 50.47826 1.000 17.63130 151 ILE B CA 1
ATOM 3512 C C . ILE B 1 132 ? 23.22173 29.32131 51.85693 1.000 19.47073 151 ILE B C 1
ATOM 3513 O O . ILE B 1 132 ? 23.25024 28.61962 52.87648 1.000 19.64567 151 ILE B O 1
ATOM 3518 N N . GLN B 1 133 ? 23.30474 30.65483 51.90922 1.000 19.74857 152 GLN B N 1
ATOM 3519 C CA . GLN B 1 133 ? 23.49528 31.34611 53.17712 1.000 20.75795 152 GLN B CA 1
ATOM 3520 C C . GLN B 1 133 ? 22.44292 30.94848 54.20484 1.000 22.04929 152 GLN B C 1
ATOM 3521 O O . GLN B 1 133 ? 22.75329 30.82956 55.39581 1.000 23.43794 152 GLN B O 1
ATOM 3527 N N . VAL B 1 134 ? 21.18371 30.77805 53.77962 1.000 22.46462 153 VAL B N 1
ATOM 3528 C CA . VAL B 1 134 ? 20.09869 30.50355 54.71610 1.000 23.34668 153 VAL B CA 1
ATOM 3529 C C . VAL B 1 134 ? 19.81332 29.02274 54.89265 1.000 23.66874 153 VAL B C 1
ATOM 3530 O O . VAL B 1 134 ? 18.98231 28.65654 55.73088 1.000 24.88977 153 VAL B O 1
ATOM 3534 N N . SER B 1 135 ? 20.49296 28.15225 54.15987 1.000 22.16350 154 SER B N 1
ATOM 3535 C CA . SER B 1 135 ? 20.09184 26.74996 54.09912 1.000 22.04027 154 SER B CA 1
ATOM 3536 C C . SER B 1 135 ? 21.01389 25.81347 54.86703 1.000 22.55127 154 SER B C 1
ATOM 3537 O O . SER B 1 135 ? 20.72639 24.61405 54.94454 1.000 24.74240 154 SER B O 1
ATOM 3540 N N . PHE B 1 136 ? 22.11115 26.31714 55.41557 1.000 22.18527 155 PHE B N 1
ATOM 3541 C CA . PHE B 1 136 ? 23.07093 25.49830 56.13294 1.000 22.20689 155 PHE B CA 1
ATOM 3542 C C . PHE B 1 136 ? 23.52569 26.23851 57.37879 1.000 24.26585 155 PHE B C 1
ATOM 3543 O O . PHE B 1 136 ? 23.56692 27.47360 57.40696 1.000 25.06105 155 PHE B O 1
ATOM 3551 N N . SER B 1 137 ? 23.90228 25.46501 58.40155 1.000 24.75118 156 SER B N 1
ATOM 3552 C CA . SER B 1 137 ? 24.52433 26.05421 59.57766 1.000 25.15721 156 SER B CA 1
ATOM 3553 C C . SER B 1 137 ? 25.96384 26.47472 59.30250 1.000 24.88602 156 SER B C 1
ATOM 3554 O O . SER B 1 137 ? 26.48813 27.35967 59.99563 1.000 25.84631 156 SER B O 1
ATOM 3557 N N . ASP B 1 138 ? 26.59440 25.88500 58.28710 1.000 24.34709 157 ASP B N 1
ATOM 3558 C CA . ASP B 1 138 ? 27.96127 26.20243 57.87517 1.000 23.25612 157 ASP B CA 1
ATOM 3559 C C . ASP B 1 138 ? 27.97437 26.69456 56.43016 1.000 20.88318 157 ASP B C 1
ATOM 3560 O O . ASP B 1 138 ? 28.57493 26.05923 55.54885 1.000 21.32444 157 ASP B O 1
ATOM 3565 N N . PRO B 1 139 ? 27.31880 27.82004 56.13784 1.000 19.96939 158 PRO B N 1
ATOM 3566 C CA . PRO B 1 139 ? 27.13795 28.18196 54.72114 1.000 18.98329 158 PRO B CA 1
ATOM 3567 C C . PRO B 1 139 ? 28.42416 28.49963 53.97756 1.000 18.98817 158 PRO B C 1
ATOM 3568 O O . PRO B 1 139 ? 28.46118 28.30575 52.75834 1.000 19.30591 158 PRO B O 1
ATOM 3572 N N . GLU B 1 140 ? 29.45573 29.04291 54.63789 1.000 19.99397 159 GLU B N 1
ATOM 3573 C CA A GLU B 1 140 ? 30.64952 29.38052 53.86843 0.512 19.77181 159 GLU B CA 1
ATOM 3574 C CA B GLU B 1 140 ? 30.70071 29.37326 53.94359 0.488 20.25068 159 GLU B CA 1
ATOM 3575 C C . GLU B 1 140 ? 31.29414 28.15241 53.23408 1.000 19.91785 159 GLU B C 1
ATOM 3576 O O . GLU B 1 140 ? 31.87069 28.26820 52.14472 1.000 21.35042 159 GLU B O 1
ATOM 3587 N N . VAL B 1 141 ? 31.18329 26.97393 53.85868 1.000 19.27704 160 VAL B N 1
ATOM 3588 C CA . VAL B 1 141 ? 31.68101 25.73874 53.24233 1.000 18.21035 160 VAL B CA 1
ATOM 3589 C C . VAL B 1 141 ? 31.07020 25.56225 51.86392 1.000 16.32672 160 VAL B C 1
ATOM 3590 O O . VAL B 1 141 ? 31.75941 25.25476 50.88498 1.000 16.47039 160 VAL B O 1
ATOM 3594 N N . TYR B 1 142 ? 29.75329 25.74335 51.78183 1.000 16.02996 161 TYR B N 1
ATOM 3595 C CA . TYR B 1 142 ? 29.03794 25.52444 50.54087 1.000 15.05964 161 TYR B CA 1
ATOM 3596 C C . TYR B 1 142 ? 29.16991 26.68710 49.56675 1.000 15.50729 161 TYR B C 1
ATOM 3597 O O . TYR B 1 142 ? 29.17523 26.44985 48.36286 1.000 15.83181 161 TYR B O 1
ATOM 3606 N N . LYS B 1 143 ? 29.29341 27.93060 50.03516 1.000 15.46874 162 LYS B N 1
ATOM 3607 C CA . LYS B 1 143 ? 29.55873 29.01980 49.10166 1.000 16.07783 162 LYS B CA 1
ATOM 3608 C C . LYS B 1 143 ? 30.88721 28.80071 48.40520 1.000 15.42439 162 LYS B C 1
ATOM 3609 O O . LYS B 1 143 ? 31.02410 29.05205 47.20656 1.000 15.97429 162 LYS B O 1
ATOM 3615 N N . LYS B 1 144 ? 31.89700 28.37807 49.15825 1.000 16.33293 163 LYS B N 1
ATOM 3616 C CA . LYS B 1 144 ? 33.20756 28.15442 48.58255 1.000 16.19458 163 LYS B CA 1
ATOM 3617 C C . LYS B 1 144 ? 33.13400 27.07160 47.51198 1.000 15.57465 163 LYS B C 1
ATOM 3618 O O . LYS B 1 144 ? 33.67307 27.23603 46.40651 1.000 16.16660 163 LYS B O 1
ATOM 3624 N N . VAL B 1 145 ? 32.40931 25.98954 47.79460 1.000 15.25820 164 VAL B N 1
ATOM 3625 C CA . VAL B 1 145 ? 32.25289 24.91005 46.82113 1.000 15.09395 164 VAL B CA 1
ATOM 3626 C C . VAL B 1 145 ? 31.49324 25.39323 45.60220 1.000 15.66124 164 VAL B C 1
ATOM 3627 O O . VAL B 1 145 ? 31.85399 25.05201 44.46770 1.000 15.58264 164 VAL B O 1
ATOM 3631 N N . TYR B 1 146 ? 30.41715 26.16394 45.79807 1.000 14.70059 165 TYR B N 1
ATOM 3632 C CA . TYR B 1 146 ? 29.68241 26.70960 44.65849 1.000 14.30283 165 TYR B CA 1
ATOM 3633 C C . TYR B 1 146 ? 30.62767 27.45321 43.72718 1.000 15.65800 165 TYR B C 1
ATOM 3634 O O . TYR B 1 146 ? 30.58057 27.26407 42.50621 1.000 15.42317 165 TYR B O 1
ATOM 3643 N N . LYS B 1 147 ? 31.49344 28.30998 44.28541 1.000 16.16892 166 LYS B N 1
ATOM 3644 C CA . LYS B 1 147 ? 32.36648 29.11850 43.43928 1.000 16.76639 166 LYS B CA 1
ATOM 3645 C C . LYS B 1 147 ? 33.43523 28.27934 42.73894 1.000 17.30539 166 LYS B C 1
ATOM 3646 O O . LYS B 1 147 ? 33.81216 28.57546 41.59117 1.000 18.24317 166 LYS B O 1
ATOM 3652 N N . GLN B 1 148 ? 33.92507 27.21853 43.39047 1.000 16.05349 167 GLN B N 1
ATOM 3653 C CA . GLN B 1 148 ? 34.86884 26.32035 42.72118 1.000 15.11344 167 GLN B CA 1
ATOM 3654 C C . GLN B 1 148 ? 34.20107 25.50163 41.60768 1.000 15.72465 167 GLN B C 1
ATOM 3655 O O . GLN B 1 148 ? 34.78245 25.30829 40.52661 1.000 17.00259 167 GLN B O 1
ATOM 3661 N N . ALA B 1 149 ? 33.00587 24.97216 41.86414 1.000 15.11018 168 ALA B N 1
ATOM 3662 C CA . ALA B 1 149 ? 32.38438 23.96718 41.02276 1.000 15.01179 168 ALA B CA 1
ATOM 3663 C C . ALA B 1 149 ? 31.58277 24.59403 39.89384 1.000 15.44667 168 ALA B C 1
ATOM 3664 O O . ALA B 1 149 ? 31.52496 24.01960 38.79595 1.000 15.13183 168 ALA B O 1
ATOM 3666 N N . SER B 1 150 ? 30.93726 25.73520 40.13202 1.000 15.86670 169 SER B N 1
ATOM 3667 C CA . SER B 1 150 ? 30.02150 26.29804 39.14784 1.000 15.88359 169 SER B CA 1
ATOM 3668 C C . SER B 1 150 ? 30.61113 26.48264 37.75730 1.000 15.70557 169 SER B C 1
ATOM 3669 O O . SER B 1 150 ? 29.89606 26.17861 36.79379 1.000 14.91905 169 SER B O 1
ATOM 3672 N N . PRO B 1 151 ? 31.85192 26.95537 37.55636 1.000 16.06078 170 PRO B N 1
ATOM 3673 C CA . PRO B 1 151 ? 32.32124 27.07831 36.16451 1.000 16.43256 170 PRO B CA 1
ATOM 3674 C C . PRO B 1 151 ? 32.31052 25.75163 35.43128 1.000 15.71105 170 PRO B C 1
ATOM 3675 O O . PRO B 1 151 ? 31.95081 25.69997 34.25325 1.000 17.16340 170 PRO B O 1
ATOM 3679 N N . PHE B 1 152 ? 32.66940 24.66530 36.11431 1.000 15.01172 171 PHE B N 1
ATOM 3680 C CA . PHE B 1 152 ? 32.66725 23.34862 35.47748 1.000 14.90330 171 PHE B CA 1
ATOM 3681 C C . PHE B 1 152 ? 31.25900 22.82037 35.29005 1.000 14.32068 171 PHE B C 1
ATOM 3682 O O . PHE B 1 152 ? 30.93496 22.24765 34.24530 1.000 14.45120 171 PHE B O 1
ATOM 3690 N N . ILE B 1 153 ? 30.41094 22.97060 36.30238 1.000 13.40778 172 ILE B N 1
ATOM 3691 C CA . ILE B 1 153 ? 29.03294 22.52038 36.22946 1.000 12.86127 172 ILE B CA 1
ATOM 3692 C C . ILE B 1 153 ? 28.27773 23.24704 35.12112 1.000 13.28838 172 ILE B C 1
ATOM 3693 O O . ILE B 1 153 ? 27.52260 22.62714 34.36751 1.000 13.24772 172 ILE B O 1
ATOM 3698 N N . ARG B 1 154 ? 28.51233 24.56070 34.96231 1.000 14.05244 173 ARG B N 1
ATOM 3699 C CA . ARG B 1 154 ? 27.86738 25.32466 33.89203 1.000 14.93929 173 ARG B CA 1
ATOM 3700 C C . ARG B 1 154 ? 28.24510 24.78214 32.52788 1.000 14.59914 173 ARG B C 1
ATOM 3701 O O . ARG B 1 154 ? 27.39064 24.62030 31.65706 1.000 15.49035 173 ARG B O 1
ATOM 3709 N N . LYS B 1 155 ? 29.53949 24.53703 32.31089 1.000 14.85442 174 LYS B N 1
ATOM 3710 C CA . LYS B 1 155 ? 29.99525 24.01699 31.02555 1.000 14.68437 174 LYS B CA 1
ATOM 3711 C C . LYS B 1 155 ? 29.41788 22.63020 30.77640 1.000 13.16256 174 LYS B C 1
ATOM 3712 O O . LYS B 1 155 ? 28.95850 22.33317 29.66757 1.000 13.44235 174 LYS B O 1
ATOM 3714 N N . ARG B 1 156 ? 29.39195 21.78054 31.80236 1.000 12.69239 175 ARG B N 1
ATOM 3715 C CA . ARG B 1 156 ? 28.83941 20.44073 31.61104 1.000 12.02104 175 ARG B CA 1
ATOM 3716 C C . ARG B 1 156 ? 27.35568 20.49366 31.32905 1.000 11.31348 175 ARG B C 1
ATOM 3717 O O . ARG B 1 156 ? 26.86082 19.68044 30.55127 1.000 11.97851 175 ARG B O 1
ATOM 3725 N N . HIS B 1 157 ? 26.63027 21.42981 31.94593 1.000 11.56166 176 HIS B N 1
ATOM 3726 C CA . HIS B 1 157 ? 25.22533 21.58773 31.61452 1.000 11.88265 176 HIS B CA 1
ATOM 3727 C C . HIS B 1 157 ? 25.04816 21.94673 30.14135 1.000 11.38889 176 HIS B C 1
ATOM 3728 O O . HIS B 1 157 ? 24.16319 21.40375 29.46960 1.000 12.55578 176 HIS B O 1
ATOM 3735 N N . LYS B 1 158 ? 25.88806 22.85693 29.61028 1.000 11.62006 177 LYS B N 1
ATOM 3736 C CA A LYS B 1 158 ? 25.78267 23.16978 28.18704 0.681 12.69300 177 LYS B CA 1
ATOM 3737 C CA B LYS B 1 158 ? 25.81263 23.18262 28.18415 0.319 12.35275 177 LYS B CA 1
ATOM 3738 C C . LYS B 1 158 ? 26.15210 21.97656 27.31865 1.000 11.57966 177 LYS B C 1
ATOM 3739 O O . LYS B 1 158 ? 25.47820 21.71165 26.32328 1.000 11.85752 177 LYS B O 1
ATOM 3750 N N . THR B 1 159 ? 27.17221 21.21433 27.71479 1.000 11.98414 178 THR B N 1
ATOM 3751 C CA . THR B 1 159 ? 27.49991 19.98824 26.98961 1.000 11.48042 178 THR B CA 1
ATOM 3752 C C . THR B 1 159 ? 26.33661 19.00431 27.00259 1.000 10.94239 178 THR B C 1
ATOM 3753 O O . THR B 1 159 ? 26.00403 18.45135 25.95089 1.000 11.74860 178 THR B O 1
ATOM 3757 N N . ASN B 1 160 ? 25.69368 18.78579 28.15813 1.000 11.11568 179 ASN B N 1
ATOM 3758 C CA . ASN B 1 160 ? 24.57297 17.85194 28.21617 1.000 11.76903 179 ASN B CA 1
ATOM 3759 C C . ASN B 1 160 ? 23.42675 18.30243 27.33037 1.000 11.84017 179 ASN B C 1
ATOM 3760 O O . ASN B 1 160 ? 22.73465 17.47089 26.74074 1.000 12.55823 179 ASN B O 1
ATOM 3765 N N . LEU B 1 161 ? 23.16339 19.60246 27.27558 1.000 11.88670 180 LEU B N 1
ATOM 3766 C CA . LEU B 1 161 ? 22.12949 20.09834 26.38789 1.000 12.78384 180 LEU B CA 1
ATOM 3767 C C . LEU B 1 161 ? 22.46654 19.75482 24.94107 1.000 12.01159 180 LEU B C 1
ATOM 3768 O O . LEU B 1 161 ? 21.62336 19.22683 24.20538 1.000 13.13304 180 LEU B O 1
ATOM 3773 N N . MET B 1 162 ? 23.72561 19.98438 24.53574 1.000 11.87557 181 MET B N 1
ATOM 3774 C CA A MET B 1 162 ? 24.12537 19.62022 23.17639 0.504 12.59942 181 MET B CA 1
ATOM 3775 C CA B MET B 1 162 ? 24.15719 19.62256 23.18582 0.496 11.97743 181 MET B CA 1
ATOM 3776 C C . MET B 1 162 ? 24.04966 18.11480 22.95219 1.000 11.86322 181 MET B C 1
ATOM 3777 O O . MET B 1 162 ? 23.56635 17.68067 21.90620 1.000 12.58330 181 MET B O 1
ATOM 3786 N N . LEU B 1 163 ? 24.50416 17.30253 23.92300 1.000 11.66160 182 LEU B N 1
ATOM 3787 C CA . LEU B 1 163 ? 24.46214 15.85376 23.73691 1.000 10.91950 182 LEU B CA 1
ATOM 3788 C C . LEU B 1 163 ? 23.03387 15.35937 23.60076 1.000 10.56526 182 LEU B C 1
ATOM 3789 O O . LEU B 1 163 ? 22.73817 14.46255 22.78324 1.000 11.61033 182 LEU B O 1
ATOM 3794 N N . SER B 1 164 ? 22.13934 15.91767 24.40275 1.000 12.25986 183 SER B N 1
ATOM 3795 C CA A SER B 1 164 ? 20.73557 15.52038 24.37116 0.561 12.58768 183 SER B CA 1
ATOM 3796 C CA B SER B 1 164 ? 20.75341 15.49472 24.36756 0.439 12.34488 183 SER B CA 1
ATOM 3797 C C . SER B 1 164 ? 20.10789 15.78920 23.01085 1.000 12.65709 183 SER B C 1
ATOM 3798 O O . SER B 1 164 ? 19.21309 15.06168 22.58504 1.000 13.44260 183 SER B O 1
ATOM 3803 N N . LYS B 1 165 ? 20.55160 16.83707 22.33110 1.000 12.92037 184 LYS B N 1
ATOM 3804 C CA . LYS B 1 165 ? 20.06844 17.11492 20.98508 1.000 14.18295 184 LYS B CA 1
ATOM 3805 C C . LYS B 1 165 ? 20.82040 16.30025 19.94284 1.000 13.84034 184 LYS B C 1
ATOM 3806 O O . LYS B 1 165 ? 20.20010 15.76809 19.01813 1.000 15.60868 184 LYS B O 1
ATOM 3812 N N . LYS B 1 166 ? 22.14681 16.15931 20.09009 1.000 13.00295 185 LYS B N 1
ATOM 3813 C CA . LYS B 1 166 ? 22.94681 15.40465 19.11971 1.000 13.30948 185 LYS B CA 1
ATOM 3814 C C . LYS B 1 166 ? 22.47266 13.97058 19.00542 1.000 13.07032 185 LYS B C 1
ATOM 3815 O O . LYS B 1 166 ? 22.35492 13.43847 17.89781 1.000 15.61803 185 LYS B O 1
ATOM 3821 N N . TYR B 1 167 ? 22.23262 13.31426 20.13702 1.000 11.70142 186 TYR B N 1
ATOM 3822 C CA . TYR B 1 167 ? 21.78756 11.92640 20.16258 1.000 12.51035 186 TYR B CA 1
ATOM 3823 C C . TYR B 1 167 ? 20.28721 11.81134 20.41889 1.000 12.70097 186 TYR B C 1
ATOM 3824 O O . TYR B 1 167 ? 19.77734 10.68742 20.54788 1.000 14.67946 186 TYR B O 1
ATOM 3833 N N . ASN B 1 168 ? 19.57573 12.94333 20.49421 1.000 12.01180 187 ASN B N 1
ATOM 3834 C CA . ASN B 1 168 ? 18.11824 13.01091 20.61266 1.000 11.97104 187 ASN B CA 1
ATOM 3835 C C . ASN B 1 168 ? 17.57522 12.03559 21.66174 1.000 12.39888 187 ASN B C 1
ATOM 3836 O O . ASN B 1 168 ? 16.87358 11.07511 21.35531 1.000 13.24782 187 ASN B O 1
ATOM 3841 N N . TYR B 1 169 ? 17.90407 12.32405 22.92074 1.000 11.56536 188 TYR B N 1
ATOM 3842 C CA . TYR B 1 169 ? 17.42521 11.50391 24.02659 1.000 11.89806 188 TYR B CA 1
ATOM 3843 C C . TYR B 1 169 ? 17.00159 12.40689 25.17205 1.000 11.84170 188 TYR B C 1
ATOM 3844 O O . TYR B 1 169 ? 17.37365 13.58052 25.26356 1.000 14.30381 188 TYR B O 1
ATOM 3853 N N . LYS B 1 170 ? 16.17012 11.83314 26.01899 1.000 11.60974 189 LYS B N 1
ATOM 3854 C CA A LYS B 1 170 ? 15.65372 12.50680 27.19965 0.768 12.72935 189 LYS B CA 1
ATOM 3855 C CA B LYS B 1 170 ? 15.66670 12.53359 27.18972 0.232 12.20174 189 LYS B CA 1
ATOM 3856 C C . LYS B 1 170 ? 16.55729 12.27841 28.40157 1.000 11.98232 189 LYS B C 1
ATOM 3857 O O . LYS B 1 170 ? 16.99357 11.15619 28.64207 1.000 13.30268 189 LYS B O 1
ATOM 3868 N N . MET B 1 171 ? 16.86403 13.34380 29.14224 1.000 11.48996 190 MET B N 1
ATOM 3869 C CA . MET B 1 171 ? 17.61811 13.21854 30.38571 1.000 11.08041 190 MET B CA 1
ATOM 3870 C C . MET B 1 171 ? 17.10948 14.30525 31.32381 1.000 11.11882 190 MET B C 1
ATOM 3871 O O . MET B 1 171 ? 16.39726 15.23066 30.90444 1.000 11.54915 190 MET B O 1
ATOM 3876 N N . PHE B 1 172 ? 17.45997 14.19832 32.61275 1.000 11.75979 191 PHE B N 1
ATOM 3877 C CA . PHE B 1 172 ? 16.74410 14.98517 33.62757 1.000 11.83689 191 PHE B CA 1
ATOM 3878 C C . PHE B 1 172 ? 16.95586 16.49684 33.51317 1.000 11.35515 191 PHE B C 1
ATOM 3879 O O . PHE B 1 172 ? 16.13568 17.24998 34.04177 1.000 12.29043 191 PHE B O 1
ATOM 3887 N N . GLN B 1 173 ? 18.01661 16.95901 32.84659 1.000 10.97920 192 GLN B N 1
ATOM 3888 C CA . GLN B 1 173 ? 18.20809 18.40186 32.69612 1.000 11.94787 192 GLN B CA 1
ATOM 3889 C C . GLN B 1 173 ? 17.48886 18.96975 31.47757 1.000 11.66701 192 GLN B C 1
ATOM 3890 O O . GLN B 1 173 ? 17.38259 20.19471 31.35191 1.000 13.78666 192 GLN B O 1
ATOM 3896 N N . THR B 1 174 ? 16.99610 18.10872 30.57498 1.000 12.12802 193 THR B N 1
ATOM 3897 C CA . THR B 1 174 ? 16.42529 18.54485 29.31198 1.000 13.75520 193 THR B CA 1
ATOM 3898 C C . THR B 1 174 ? 15.01572 18.03003 29.08607 1.000 13.78967 193 THR B C 1
ATOM 3899 O O . THR B 1 174 ? 14.42455 18.35182 28.05006 1.000 16.25489 193 THR B O 1
ATOM 3903 N N . ASP B 1 175 ? 14.45830 17.24426 29.99987 1.000 12.71537 194 ASP B N 1
ATOM 3904 C CA . ASP B 1 175 ? 13.12462 16.67295 29.84391 1.000 13.23217 194 ASP B CA 1
ATOM 3905 C C . ASP B 1 175 ? 12.32356 16.96199 31.10700 1.000 13.04891 194 ASP B C 1
ATOM 3906 O O . ASP B 1 175 ? 12.74797 16.59593 32.21155 1.000 12.82264 194 ASP B O 1
ATOM 3911 N N . ASP B 1 176 ? 11.17118 17.62722 30.94677 1.000 14.04850 195 ASP B N 1
ATOM 3912 C CA . ASP B 1 176 ? 10.36852 18.03228 32.09772 1.000 13.97350 195 ASP B CA 1
ATOM 3913 C C . ASP B 1 176 ? 9.94890 16.85627 32.97152 1.000 13.89174 195 ASP B C 1
ATOM 3914 O O . ASP B 1 176 ? 9.98007 16.95756 34.20017 1.000 14.06361 195 ASP B O 1
ATOM 3919 N N . GLU B 1 177 ? 9.55192 15.73623 32.37497 1.000 14.59237 196 GLU B N 1
ATOM 3920 C CA A GLU B 1 177 ? 9.08919 14.60324 33.17236 0.490 15.04961 196 GLU B CA 1
ATOM 3921 C CA B GLU B 1 177 ? 9.08779 14.61648 33.18849 0.510 15.09775 196 GLU B CA 1
ATOM 3922 C C . GLU B 1 177 ? 10.22040 14.01853 34.01289 1.000 14.03743 196 GLU B C 1
ATOM 3923 O O . GLU B 1 177 ? 10.05274 13.74336 35.21263 1.000 13.67920 196 GLU B O 1
ATOM 3934 N N . GLN B 1 178 ? 11.38932 13.82435 33.40270 1.000 13.02097 197 GLN B N 1
ATOM 3935 C CA . GLN B 1 178 ? 12.50422 13.26796 34.15123 1.000 12.57257 197 GLN B CA 1
ATOM 3936 C C . GLN B 1 178 ? 13.02045 14.25355 35.18553 1.000 11.84401 197 GLN B C 1
ATOM 3937 O O . GLN B 1 178 ? 13.40461 13.83964 36.29015 1.000 12.37273 197 GLN B O 1
ATOM 3943 N N . TYR B 1 179 ? 13.02021 15.55992 34.86097 1.000 12.25371 198 TYR B N 1
ATOM 3944 C CA . TYR B 1 179 ? 13.35178 16.55192 35.87971 1.000 11.76840 198 TYR B CA 1
ATOM 3945 C C . TYR B 1 179 ? 12.41442 16.43007 37.07304 1.000 11.64353 198 TYR B C 1
ATOM 3946 O O . TYR B 1 179 ? 12.86104 16.39123 38.23496 1.000 12.19077 198 TYR B O 1
ATOM 3955 N N . SER B 1 180 ? 11.11177 16.38963 36.81122 1.000 12.53889 199 SER B N 1
ATOM 3956 C CA A SER B 1 180 ? 10.13677 16.29806 37.89655 0.633 12.83845 199 SER B CA 1
ATOM 3957 C CA B SER B 1 180 ? 10.13877 16.29717 37.90037 0.367 12.54309 199 SER B CA 1
ATOM 3958 C C . SER B 1 180 ? 10.38107 15.06983 38.76240 1.000 12.25913 199 SER B C 1
ATOM 3959 O O . SER B 1 180 ? 10.23037 15.12393 39.98743 1.000 13.54570 199 SER B O 1
ATOM 3964 N N . TYR B 1 181 ? 10.74714 13.94819 38.13828 1.000 12.14590 200 TYR B N 1
ATOM 3965 C CA . TYR B 1 181 ? 10.99884 12.72636 38.87872 1.000 12.10458 200 TYR B CA 1
ATOM 3966 C C . TYR B 1 181 ? 12.13582 12.92357 39.87974 1.000 11.49529 200 TYR B C 1
ATOM 3967 O O . TYR B 1 181 ? 12.03682 12.53935 41.06493 1.000 12.09093 200 TYR B O 1
ATOM 3976 N N . ILE B 1 182 ? 13.24758 13.47388 39.40845 1.000 11.89636 201 ILE B N 1
ATOM 3977 C CA . ILE B 1 182 ? 14.40563 13.70475 40.26890 1.000 11.40452 201 ILE B CA 1
ATOM 3978 C C . ILE B 1 182 ? 14.08515 14.75140 41.33655 1.000 11.78759 201 ILE B C 1
ATOM 3979 O O . ILE B 1 182 ? 14.47437 14.60281 42.49247 1.000 12.26339 201 ILE B O 1
ATOM 3984 N N . ARG B 1 183 ? 13.36283 15.82162 40.96356 1.000 12.11223 202 ARG B N 1
ATOM 3985 C CA . ARG B 1 183 ? 13.01189 16.83597 41.94937 1.000 12.76163 202 ARG B CA 1
ATOM 3986 C C . ARG B 1 183 ? 12.15399 16.25225 43.06315 1.000 12.53698 202 ARG B C 1
ATOM 3987 O O . ARG B 1 183 ? 12.32684 16.60762 44.23141 1.000 13.11287 202 ARG B O 1
ATOM 3995 N N . LYS B 1 184 ? 11.23157 15.34851 42.72181 1.000 12.90122 203 LYS B N 1
ATOM 3996 C CA . LYS B 1 184 ? 10.39491 14.73242 43.74249 1.000 13.09443 203 LYS B CA 1
ATOM 3997 C C . LYS B 1 184 ? 11.24523 13.94272 44.72823 1.000 12.53232 203 LYS B C 1
ATOM 3998 O O . LYS B 1 184 ? 11.06243 14.04399 45.94540 1.000 13.43021 203 LYS B O 1
ATOM 4004 N N . LEU B 1 185 ? 12.18063 13.13587 44.21581 1.000 12.73046 204 LEU B N 1
ATOM 4005 C CA . LEU B 1 185 ? 13.08800 12.43738 45.11739 1.000 12.69477 204 LEU B CA 1
ATOM 4006 C C . LEU B 1 185 ? 13.82479 13.42684 46.00190 1.000 12.18570 204 LEU B C 1
ATOM 4007 O O . LEU B 1 185 ? 13.98008 13.20059 47.21130 1.000 13.23129 204 LEU B O 1
ATOM 4012 N N . ALA B 1 186 ? 14.33742 14.50418 45.41143 1.000 12.36657 205 ALA B N 1
ATOM 4013 C CA . ALA B 1 186 ? 15.08954 15.46727 46.20041 1.000 12.09731 205 ALA B CA 1
ATOM 4014 C C . ALA B 1 186 ? 14.22901 16.03540 47.33213 1.000 12.17054 205 ALA B C 1
ATOM 4015 O O . ALA B 1 186 ? 14.66547 16.10476 48.49648 1.000 13.40472 205 ALA B O 1
ATOM 4017 N N . ILE B 1 187 ? 13.00900 16.47634 46.99580 1.000 13.53795 206 ILE B N 1
ATOM 4018 C CA . ILE B 1 187 ? 12.11242 17.08935 47.97425 1.000 13.29324 206 ILE B CA 1
ATOM 4019 C C . ILE B 1 187 ? 11.81189 16.12520 49.10534 1.000 13.58106 206 ILE B C 1
ATOM 4020 O O . ILE B 1 187 ? 11.73306 16.52427 50.27634 1.000 15.01647 206 ILE B O 1
ATOM 4025 N N . GLU B 1 188 ? 11.65086 14.83521 48.78193 1.000 13.79162 207 GLU B N 1
ATOM 4026 C CA . GLU B 1 188 ? 11.28218 13.80866 49.74654 1.000 14.58196 207 GLU B CA 1
ATOM 4027 C C . GLU B 1 188 ? 12.45269 13.29940 50.57216 1.000 14.90095 207 GLU B C 1
ATOM 4028 O O . GLU B 1 188 ? 12.23824 12.42855 51.41615 1.000 16.73149 207 GLU B O 1
ATOM 4034 N N . GLY B 1 189 ? 13.66042 13.82089 50.35537 1.000 15.07155 208 GLY B N 1
ATOM 4035 C CA . GLY B 1 189 ? 14.80274 13.38012 51.13890 1.000 14.81192 208 GLY B CA 1
ATOM 4036 C C . GLY B 1 189 ? 15.38886 12.07392 50.66431 1.000 15.27374 208 GLY B C 1
ATOM 4037 O O . GLY B 1 189 ? 16.09282 11.40718 51.42314 1.000 16.64641 208 GLY B O 1
ATOM 4038 N N . LYS B 1 190 ? 15.09218 11.66907 49.42829 1.000 14.21877 209 LYS B N 1
ATOM 4039 C CA . LYS B 1 190 ? 15.46969 10.36526 48.91475 1.000 13.87440 209 LYS B CA 1
ATOM 4040 C C . LYS B 1 190 ? 16.73913 10.40200 48.08502 1.000 13.01559 209 LYS B C 1
ATOM 4041 O O . LYS B 1 190 ? 17.07023 9.39995 47.43869 1.000 14.37418 209 LYS B O 1
ATOM 4047 N N . ILE B 1 191 ? 17.44234 11.52768 48.06236 1.000 12.87745 210 ILE B N 1
ATOM 4048 C CA . ILE B 1 191 ? 18.76205 11.60072 47.42616 1.000 12.63359 210 ILE B CA 1
ATOM 4049 C C . ILE B 1 191 ? 19.73045 11.95520 48.53331 1.000 13.53440 210 ILE B C 1
ATOM 4050 O O . ILE B 1 191 ? 19.60644 13.02648 49.13754 1.000 14.82337 210 ILE B O 1
ATOM 4055 N N . LEU B 1 192 ? 20.68244 11.07308 48.81201 1.000 13.47414 211 LEU B N 1
ATOM 4056 C CA . LEU B 1 192 ? 21.52667 11.21491 49.99289 1.000 14.97440 211 LEU B CA 1
ATOM 4057 C C . LEU B 1 192 ? 23.00216 11.16998 49.63026 1.000 14.31766 211 LEU B C 1
ATOM 4058 O O . LEU B 1 192 ? 23.51216 10.09224 49.25200 1.000 14.55423 211 LEU B O 1
ATOM 4063 N N . PRO B 1 193 ? 23.72402 12.28700 49.70798 1.000 14.76880 212 PRO B N 1
ATOM 4064 C CA . PRO B 1 193 ? 25.17729 12.24471 49.49298 1.000 15.25791 212 PRO B CA 1
ATOM 4065 C C . PRO B 1 193 ? 25.84378 11.70110 50.74484 1.000 15.68027 212 PRO B C 1
ATOM 4066 O O . PRO B 1 193 ? 25.56934 12.16716 51.85631 1.000 17.13326 212 PRO B O 1
ATOM 4070 N N . ILE B 1 194 ? 26.70070 10.69949 50.57848 1.000 15.37438 213 ILE B N 1
ATOM 4071 C CA . ILE B 1 194 ? 27.37554 10.05844 51.70103 1.000 16.37897 213 ILE B CA 1
ATOM 4072 C C . ILE B 1 194 ? 28.85493 9.91352 51.38503 1.000 16.16124 213 ILE B C 1
ATOM 4073 O O . ILE B 1 194 ? 29.23167 9.77299 50.21948 1.000 16.45011 213 ILE B O 1
ATOM 4078 N N . ARG B 1 195 ? 29.69769 9.94876 52.43000 1.000 16.89886 214 ARG B N 1
ATOM 4079 C CA . ARG B 1 195 ? 31.14659 9.89914 52.28091 1.000 17.51411 214 ARG B CA 1
ATOM 4080 C C . ARG B 1 195 ? 31.57594 8.44731 52.32073 1.000 17.91396 214 ARG B C 1
ATOM 4081 O O . ARG B 1 195 ? 31.31391 7.74417 53.29404 1.000 18.15594 214 ARG B O 1
ATOM 4089 N N . GLY B 1 196 ? 32.21219 7.97989 51.25893 1.000 17.21168 215 GLY B N 1
ATOM 4090 C CA . GLY B 1 196 ? 32.66683 6.60542 51.27403 1.000 17.25961 215 GLY B CA 1
ATOM 4091 C C . GLY B 1 196 ? 33.56414 6.25151 50.10647 1.000 17.70339 215 GLY B C 1
ATOM 4092 O O . GLY B 1 196 ? 33.37704 6.76255 49.00762 1.000 17.99263 215 GLY B O 1
ATOM 4093 N N . ASN B 1 197 ? 34.55999 5.42373 50.37716 1.000 18.64153 216 ASN B N 1
ATOM 4094 C CA . ASN B 1 197 ? 35.50127 4.89843 49.40416 1.000 19.79052 216 ASN B CA 1
ATOM 4095 C C . ASN B 1 197 ? 35.00676 3.52430 48.96241 1.000 19.38196 216 ASN B C 1
ATOM 4096 O O . ASN B 1 197 ? 34.63240 2.69514 49.79290 1.000 18.65230 216 ASN B O 1
ATOM 4101 N N . LEU B 1 198 ? 35.04509 3.26428 47.65964 1.000 17.89128 217 LEU B N 1
ATOM 4102 C CA . LEU B 1 198 ? 34.76188 1.91467 47.17264 1.000 17.70619 217 LEU B CA 1
ATOM 4103 C C . LEU B 1 198 ? 35.65032 0.89586 47.85194 1.000 18.43783 217 LEU B C 1
ATOM 4104 O O . LEU B 1 198 ? 35.26163 -0.26524 47.99647 1.000 19.34029 217 LEU B O 1
ATOM 4109 N N . LEU B 1 199 ? 36.85799 1.30817 48.24043 1.000 17.37536 218 LEU B N 1
ATOM 4110 C CA . LEU B 1 199 ? 37.80885 0.42319 48.89762 1.000 19.46880 218 LEU B CA 1
ATOM 4111 C C . LEU B 1 199 ? 37.80230 0.58423 50.41064 1.000 20.85341 218 LEU B C 1
ATOM 4112 O O . LEU B 1 199 ? 38.69616 0.06201 51.09703 1.000 22.11393 218 LEU B O 1
ATOM 4117 N N . GLY B 1 200 ? 36.83764 1.32991 50.93282 1.000 21.17340 219 GLY B N 1
ATOM 4118 C CA . GLY B 1 200 ? 36.74592 1.56147 52.35532 1.000 22.01232 219 GLY B CA 1
ATOM 4119 C C . GLY B 1 200 ? 36.11690 0.39957 53.08884 1.000 24.47187 219 GLY B C 1
ATOM 4120 O O . GLY B 1 200 ? 35.67237 -0.59786 52.52319 1.000 25.03782 219 GLY B O 1
ATOM 4121 N N . ASN B 1 201 ? 36.07434 0.54840 54.40728 1.000 26.38630 220 ASN B N 1
ATOM 4122 C CA . ASN B 1 201 ? 35.61911 -0.52513 55.26342 1.000 28.61089 220 ASN B CA 1
ATOM 4123 C C . ASN B 1 201 ? 34.27012 -0.25858 55.90914 1.000 28.88929 220 ASN B C 1
ATOM 4124 O O . ASN B 1 201 ? 33.73152 -1.15813 56.56699 1.000 31.66301 220 ASN B O 1
ATOM 4129 N N . ILE B 1 202 ? 33.72749 0.94621 55.78278 1.000 25.48597 221 ILE B N 1
ATOM 4130 C CA . ILE B 1 202 ? 32.54678 1.35662 56.53028 1.000 24.14286 221 ILE B CA 1
ATOM 4131 C C . ILE B 1 202 ? 31.34552 1.55217 55.60680 1.000 21.42683 221 ILE B C 1
ATOM 4132 O O . ILE B 1 202 ? 30.30884 0.90411 55.76909 1.000 21.09625 221 ILE B O 1
ATOM 4137 N N . THR B 1 203 ? 31.46535 2.45631 54.63059 1.000 18.69285 222 THR B N 1
ATOM 4138 C CA . THR B 1 203 ? 30.26369 2.96615 53.95690 1.000 17.22235 222 THR B CA 1
ATOM 4139 C C . THR B 1 203 ? 29.60162 1.90918 53.07636 1.000 17.04633 222 THR B C 1
ATOM 4140 O O . THR B 1 203 ? 28.37823 1.73058 53.12778 1.000 17.61344 222 THR B O 1
ATOM 4144 N N . LEU B 1 204 ? 30.37969 1.20616 52.24632 1.000 16.79806 223 LEU B N 1
ATOM 4145 C CA . LEU B 1 204 ? 29.71883 0.37203 51.23844 1.000 16.91023 223 LEU B CA 1
ATOM 4146 C C . LEU B 1 204 ? 29.14722 -0.88412 51.87553 1.000 17.59145 223 LEU B C 1
ATOM 4147 O O . LEU B 1 204 ? 28.01993 -1.27721 51.58286 1.000 18.43311 223 LEU B O 1
ATOM 4152 N N . THR B 1 205 ? 29.88592 -1.48852 52.80839 1.000 17.90326 224 THR B N 1
ATOM 4153 C CA . THR B 1 205 ? 29.31035 -2.57403 53.58996 1.000 18.19572 224 THR B CA 1
ATOM 4154 C C . THR B 1 205 ? 28.09721 -2.07817 54.37052 1.000 18.46928 224 THR B C 1
ATOM 4155 O O . THR B 1 205 ? 27.07477 -2.76249 54.45114 1.000 18.86701 224 THR B O 1
ATOM 4159 N N . GLY B 1 206 ? 28.16085 -0.83653 54.85805 1.000 17.93855 225 GLY B N 1
ATOM 4160 C CA . GLY B 1 206 ? 27.05398 -0.28870 55.61952 1.000 19.32191 225 GLY B CA 1
ATOM 4161 C C . GLY B 1 206 ? 25.79131 -0.10648 54.79958 1.000 19.09306 225 GLY B C 1
ATOM 4162 O O . GLY B 1 206 ? 24.68271 -0.28209 55.31903 1.000 19.71573 225 GLY B O 1
ATOM 4163 N N . ILE B 1 207 ? 25.92617 0.24415 53.50586 1.000 17.70676 226 ILE B N 1
ATOM 4164 C CA . ILE B 1 207 ? 24.74898 0.33525 52.63868 1.000 17.70706 226 ILE B CA 1
ATOM 4165 C C . ILE B 1 207 ? 24.03786 -1.00878 52.57719 1.000 17.65399 226 ILE B C 1
ATOM 4166 O O . ILE B 1 207 ? 22.81172 -1.09325 52.70055 1.000 18.79751 226 ILE B O 1
ATOM 4171 N N . GLY B 1 208 ? 24.79710 -2.08551 52.35705 1.000 17.29393 227 GLY B N 1
ATOM 4172 C CA . GLY B 1 208 ? 24.15428 -3.38471 52.28935 1.000 17.94663 227 GLY B CA 1
ATOM 4173 C C . GLY B 1 208 ? 23.45383 -3.74147 53.58205 1.000 19.64159 227 GLY B C 1
ATOM 4174 O O . GLY B 1 208 ? 22.35410 -4.29042 53.57110 1.000 20.31197 227 GLY B O 1
ATOM 4175 N N . ASN B 1 209 ? 24.10737 -3.47126 54.71340 1.000 19.47112 228 ASN B N 1
ATOM 4176 C CA . ASN B 1 209 ? 23.48255 -3.74261 56.00574 1.000 21.64010 228 ASN B CA 1
ATOM 4177 C C . ASN B 1 209 ? 22.20753 -2.93343 56.18315 1.000 22.58174 228 ASN B C 1
ATOM 4178 O O . ASN B 1 209 ? 21.18933 -3.46560 56.64120 1.000 24.27518 228 ASN B O 1
ATOM 4183 N N . THR B 1 210 ? 22.25301 -1.64319 55.84372 1.000 21.55341 229 THR B N 1
ATOM 4184 C CA . THR B 1 210 ? 21.07176 -0.79174 55.96674 1.000 22.20194 229 THR B CA 1
ATOM 4185 C C . THR B 1 210 ? 19.93335 -1.32199 55.10761 1.000 23.26739 229 THR B C 1
ATOM 4186 O O . THR B 1 210 ? 18.79459 -1.44060 55.56433 1.000 24.64624 229 THR B O 1
ATOM 4190 N N . LEU B 1 211 ? 20.22454 -1.66245 53.84883 1.000 22.90695 230 LEU B N 1
ATOM 4191 C CA . LEU B 1 211 ? 19.15730 -2.14012 52.97423 1.000 23.61372 230 LEU B CA 1
ATOM 4192 C C . LEU B 1 211 ? 18.58276 -3.47143 53.45112 1.000 25.04268 230 LEU B C 1
ATOM 4193 O O . LEU B 1 211 ? 17.37398 -3.70372 53.33931 1.000 25.21201 230 LEU B O 1
ATOM 4198 N N . LYS B 1 212 ? 19.41986 -4.36069 53.98245 1.000 26.05364 231 LYS B N 1
ATOM 4199 C CA . LYS B 1 212 ? 18.88361 -5.62180 54.47498 1.000 27.71571 231 LYS B CA 1
ATOM 4200 C C . LYS B 1 212 ? 17.95769 -5.39982 55.66112 1.000 29.13218 231 LYS B C 1
ATOM 4201 O O . LYS B 1 212 ? 16.93482 -6.07999 55.78605 1.000 29.56511 231 LYS B O 1
ATOM 4207 N N . LYS B 1 213 ? 18.27831 -4.42391 56.51699 1.000 29.64288 232 LYS B N 1
ATOM 4208 C CA . LYS B 1 213 ? 17.43844 -4.15633 57.68580 1.000 30.43921 232 LYS B CA 1
ATOM 4209 C C . LYS B 1 213 ? 16.04995 -3.68151 57.28046 1.000 30.77796 232 LYS B C 1
ATOM 4210 O O . LYS B 1 213 ? 15.06520 -3.97177 57.96818 1.000 31.28896 232 LYS B O 1
ATOM 4212 N N . ILE B 1 214 ? 15.95073 -2.92829 56.18406 1.000 29.64035 233 ILE B N 1
ATOM 4213 C CA . ILE B 1 214 ? 14.67919 -2.34715 55.76691 1.000 29.79321 233 ILE B CA 1
ATOM 4214 C C . ILE B 1 214 ? 14.00563 -3.15553 54.67385 1.000 29.60344 233 ILE B C 1
ATOM 4215 O O . ILE B 1 214 ? 12.94451 -2.75318 54.17374 1.000 30.47835 233 ILE B O 1
ATOM 4220 N N . GLY B 1 215 ? 14.60996 -4.25803 54.25259 1.000 27.74562 234 GLY B N 1
ATOM 4221 C CA . GLY B 1 215 ? 13.99798 -5.11093 53.25454 1.000 26.68651 234 GLY B CA 1
ATOM 4222 C C . GLY B 1 215 ? 13.98184 -4.54504 51.84380 1.000 25.45055 234 GLY B C 1
ATOM 4223 O O . GLY B 1 215 ? 13.04882 -4.82618 51.08921 1.000 26.77974 234 GLY B O 1
ATOM 4224 N N . ARG B 1 216 ? 14.98449 -3.75739 51.46176 1.000 23.24151 235 ARG B N 1
ATOM 4225 C CA . ARG B 1 216 ? 15.07093 -3.20713 50.11210 1.000 21.37930 235 ARG B CA 1
ATOM 4226 C C . ARG B 1 216 ? 16.31408 -3.75335 49.41231 1.000 19.52886 235 ARG B C 1
ATOM 4227 O O . ARG B 1 216 ? 17.16479 -4.39566 50.02890 1.000 19.87498 235 ARG B O 1
ATOM 4235 N N . LYS B 1 217 ? 16.41380 -3.46394 48.11848 1.000 17.92680 236 LYS B N 1
ATOM 4236 C CA . LYS B 1 217 ? 17.41782 -4.05336 47.24242 1.000 15.92442 236 LYS B CA 1
ATOM 4237 C C . LYS B 1 217 ? 18.04492 -2.99008 46.35878 1.000 14.16053 236 LYS B C 1
ATOM 4238 O O . LYS B 1 217 ? 17.40004 -2.00350 46.02464 1.000 14.46012 236 LYS B O 1
ATOM 4244 N N . VAL B 1 218 ? 19.29129 -3.21888 45.95292 1.000 13.27171 237 VAL B N 1
ATOM 4245 C CA . VAL B 1 218 ? 19.94975 -2.36303 44.96297 1.000 13.08785 237 VAL B CA 1
ATOM 4246 C C . VAL B 1 218 ? 19.46710 -2.75643 43.57707 1.000 13.12961 237 VAL B C 1
ATOM 4247 O O . VAL B 1 218 ? 19.48170 -3.94245 43.22149 1.000 14.32453 237 VAL B O 1
ATOM 4251 N N . GLY B 1 219 ? 19.08512 -1.75568 42.78723 1.000 12.31455 238 GLY B N 1
ATOM 4252 C CA . GLY B 1 219 ? 18.78698 -1.93813 41.37583 1.000 11.24179 238 GLY B CA 1
ATOM 4253 C C . GLY B 1 219 ? 19.92168 -1.54907 40.45416 1.000 11.65948 238 GLY B C 1
ATOM 4254 O O . GLY B 1 219 ? 20.05399 -2.15030 39.38775 1.000 12.80771 238 GLY B O 1
ATOM 4255 N N . ILE B 1 220 ? 20.69176 -0.51033 40.79498 1.000 10.85346 239 ILE B N 1
ATOM 4256 C CA A ILE B 1 220 ? 21.83218 -0.08065 39.99387 0.526 10.99017 239 ILE B CA 1
ATOM 4257 C CA B ILE B 1 220 ? 21.81882 -0.04183 39.98594 0.474 11.16759 239 ILE B CA 1
ATOM 4258 C C . ILE B 1 220 ? 22.95139 0.31961 40.93215 1.000 10.58361 239 ILE B C 1
ATOM 4259 O O . ILE B 1 220 ? 22.72226 1.01620 41.92758 1.000 11.61301 239 ILE B O 1
ATOM 4268 N N . ILE B 1 221 ? 24.16276 -0.13104 40.63240 1.000 10.88186 240 ILE B N 1
ATOM 4269 C CA . ILE B 1 221 ? 25.34465 0.42840 41.26139 1.000 10.79753 240 ILE B CA 1
ATOM 4270 C C . ILE B 1 221 ? 26.25145 0.94151 40.14647 1.000 10.31241 240 ILE B C 1
ATOM 4271 O O . ILE B 1 221 ? 26.56975 0.20348 39.20856 1.000 11.37003 240 ILE B O 1
ATOM 4276 N N . TYR B 1 222 ? 26.61116 2.21466 40.21639 1.000 10.36168 241 TYR B N 1
ATOM 4277 C CA . TYR B 1 222 ? 27.41598 2.90118 39.21389 1.000 10.33274 241 TYR B CA 1
ATOM 4278 C C . TYR B 1 222 ? 28.81114 3.18862 39.75333 1.000 9.53418 241 TYR B C 1
ATOM 4279 O O . TYR B 1 222 ? 28.97331 3.85298 40.78599 1.000 10.95906 241 TYR B O 1
ATOM 4288 N N . PHE B 1 223 ? 29.82744 2.68635 39.04063 1.000 10.33853 242 PHE B N 1
ATOM 4289 C CA . PHE B 1 223 ? 31.21582 2.81011 39.46271 1.000 10.48005 242 PHE B CA 1
ATOM 4290 C C . PHE B 1 223 ? 32.00769 3.79763 38.61227 1.000 11.38725 242 PHE B C 1
ATOM 4291 O O . PHE B 1 223 ? 33.20484 3.97089 38.85917 1.000 11.02917 242 PHE B O 1
ATOM 4299 N N . SER B 1 224 ? 31.40255 4.41146 37.57520 1.000 10.37972 243 SER B N 1
ATOM 4300 C CA . SER B 1 224 ? 32.18442 5.15971 36.59976 1.000 9.85852 243 SER B CA 1
ATOM 4301 C C . SER B 1 224 ? 33.35642 4.27891 36.19076 1.000 10.47099 243 SER B C 1
ATOM 4302 O O . SER B 1 224 ? 33.14291 3.07259 35.99657 1.000 11.07007 243 SER B O 1
ATOM 4305 N N . ASN B 1 225 ? 34.54725 4.83836 35.99282 1.000 10.81521 244 ASN B N 1
ATOM 4306 C CA . ASN B 1 225 ? 35.72362 4.04179 35.67767 1.000 11.38491 244 ASN B CA 1
ATOM 4307 C C . ASN B 1 225 ? 36.60322 3.82552 36.88971 1.000 12.00882 244 ASN B C 1
ATOM 4308 O O . ASN B 1 225 ? 37.78594 3.52128 36.74461 1.000 12.93724 244 ASN B O 1
ATOM 4313 N N . ALA B 1 226 ? 36.03143 3.92238 38.08858 1.000 11.99022 245 ALA B N 1
ATOM 4314 C CA . ALA B 1 226 ? 36.84202 3.82634 39.30282 1.000 12.77092 245 ALA B CA 1
ATOM 4315 C C . ALA B 1 226 ? 37.56059 2.48458 39.42695 1.000 13.08092 245 ALA B C 1
ATOM 4316 O O . ALA B 1 226 ? 38.64640 2.40536 40.01735 1.000 14.60234 245 ALA B O 1
ATOM 4318 N N . GLU B 1 227 ? 36.96151 1.41427 38.91592 1.000 12.58209 246 GLU B N 1
ATOM 4319 C CA . GLU B 1 227 ? 37.57746 0.09665 39.03457 1.000 13.08672 246 GLU B CA 1
ATOM 4320 C C . GLU B 1 227 ? 38.86838 -0.00896 38.24156 1.000 14.35797 246 GLU B C 1
ATOM 4321 O O . GLU B 1 227 ? 39.66167 -0.92054 38.49551 1.000 14.28292 246 GLU B O 1
ATOM 4327 N N . GLU B 1 228 ? 39.12276 0.90590 37.30988 1.000 14.77985 247 GLU B N 1
ATOM 4328 C CA . GLU B 1 228 ? 40.37941 0.89140 36.56095 1.000 16.35428 247 GLU B CA 1
ATOM 4329 C C . GLU B 1 228 ? 41.57604 1.11472 37.45304 1.000 17.94470 247 GLU B C 1
ATOM 4330 O O . GLU B 1 228 ? 42.70420 0.84643 37.03604 1.000 19.49459 247 GLU B O 1
ATOM 4336 N N . TYR B 1 229 ? 41.36072 1.64858 38.64038 1.000 17.70205 248 TYR B N 1
ATOM 4337 C CA . TYR B 1 229 ? 42.44497 2.04162 39.52429 1.000 19.25452 248 TYR B CA 1
ATOM 4338 C C . TYR B 1 229 ? 42.78277 0.99738 40.57840 1.000 19.29704 248 TYR B C 1
ATOM 4339 O O . TYR B 1 229 ? 43.64894 1.25274 41.41466 1.000 21.08895 248 TYR B O 1
ATOM 4348 N N . PHE B 1 230 ? 42.17410 -0.18786 40.52952 1.000 17.19080 249 PHE B N 1
ATOM 4349 C CA . PHE B 1 230 ? 42.51663 -1.19938 41.52905 1.000 16.55797 249 PHE B CA 1
ATOM 4350 C C . PHE B 1 230 ? 42.19370 -2.60942 41.03626 1.000 15.94693 249 PHE B C 1
ATOM 4351 O O . PHE B 1 230 ? 41.31409 -2.79840 40.20124 1.000 17.51497 249 PHE B O 1
ATOM 4359 N N . ALA B 1 231 ? 42.91277 -3.59397 41.56882 1.000 15.79819 250 ALA B N 1
ATOM 4360 C CA . ALA B 1 231 ? 42.42503 -4.96338 41.53921 1.000 15.39696 250 ALA B CA 1
ATOM 4361 C C . ALA B 1 231 ? 41.51977 -5.13217 42.75902 1.000 16.18646 250 ALA B C 1
ATOM 4362 O O . ALA B 1 231 ? 41.78832 -4.55349 43.81368 1.000 17.50429 250 ALA B O 1
ATOM 4364 N N . TYR B 1 232 ? 40.44339 -5.90236 42.61870 1.000 15.61255 251 TYR B N 1
ATOM 4365 C CA . TYR B 1 232 ? 39.45426 -6.00961 43.70495 1.000 14.71091 251 TYR B CA 1
ATOM 4366 C C . TYR B 1 232 ? 40.07212 -6.55990 44.99966 1.000 15.02407 251 TYR B C 1
ATOM 4367 O O . TYR B 1 232 ? 40.56841 -7.69057 44.99519 1.000 15.15362 251 TYR B O 1
ATOM 4376 N N . PRO B 1 233 ? 40.07514 -5.80533 46.10417 1.000 14.72972 252 PRO B N 1
ATOM 4377 C CA . PRO B 1 233 ? 40.51235 -6.33325 47.39859 1.000 14.55144 252 PRO B CA 1
ATOM 4378 C C . PRO B 1 233 ? 39.35712 -7.01160 48.12707 1.000 13.73690 252 PRO B C 1
ATOM 4379 O O . PRO B 1 233 ? 38.18968 -6.85363 47.77761 1.000 14.78024 252 PRO B O 1
ATOM 4383 N N . GLN B 1 234 ? 39.69587 -7.71320 49.22210 1.000 14.57078 253 GLN B N 1
ATOM 4384 C CA . GLN B 1 234 ? 38.66390 -8.47041 49.92312 1.000 14.69826 253 GLN B CA 1
ATOM 4385 C C . GLN B 1 234 ? 37.56317 -7.58255 50.50923 1.000 14.75858 253 GLN B C 1
ATOM 4386 O O . GLN B 1 234 ? 36.40721 -7.99813 50.56405 1.000 15.54025 253 GLN B O 1
ATOM 4392 N N . GLU B 1 235 ? 37.89188 -6.37944 50.98373 1.000 14.75499 254 GLU B N 1
ATOM 4393 C CA A GLU B 1 235 ? 36.87662 -5.45749 51.51249 0.534 15.16045 254 GLU B CA 1
ATOM 4394 C CA B GLU B 1 235 ? 36.83150 -5.56261 51.55066 0.466 14.35946 254 GLU B CA 1
ATOM 4395 C C . GLU B 1 235 ? 35.78094 -5.19918 50.49705 1.000 14.17624 254 GLU B C 1
ATOM 4396 O O . GLU B 1 235 ? 34.58437 -5.21728 50.80833 1.000 14.79142 254 GLU B O 1
ATOM 4407 N N . PHE B 1 236 ? 36.19688 -4.89384 49.25253 1.000 13.95782 255 PHE B N 1
ATOM 4408 C CA . PHE B 1 236 ? 35.26029 -4.58641 48.17438 1.000 13.83381 255 PHE B CA 1
ATOM 4409 C C . PHE B 1 236 ? 34.48074 -5.83322 47.79397 1.000 13.26105 255 PHE B C 1
ATOM 4410 O O . PHE B 1 236 ? 33.26175 -5.77696 47.60650 1.000 13.88549 255 PHE B O 1
ATOM 4418 N N . LYS B 1 237 ? 35.16663 -6.97492 47.68232 1.000 12.92868 256 LYS B N 1
ATOM 4419 C CA . LYS B 1 237 ? 34.44665 -8.21411 47.41968 1.000 12.25546 256 LYS B CA 1
ATOM 4420 C C . LYS B 1 237 ? 33.37636 -8.44683 48.48376 1.000 12.07098 256 LYS B C 1
ATOM 4421 O O . LYS B 1 237 ? 32.21973 -8.74729 48.17751 1.000 13.67698 256 LYS B O 1
ATOM 4427 N N . ASN B 1 238 ? 33.75247 -8.28972 49.75891 1.000 12.85549 257 ASN B N 1
ATOM 4428 C CA . ASN B 1 238 ? 32.80264 -8.50834 50.85042 1.000 13.58719 257 ASN B CA 1
ATOM 4429 C C . ASN B 1 238 ? 31.63051 -7.53684 50.76247 1.000 14.01287 257 ASN B C 1
ATOM 4430 O O . ASN B 1 238 ? 30.46759 -7.92310 50.96271 1.000 13.81636 257 ASN B O 1
ATOM 4435 N N . SER B 1 239 ? 31.91520 -6.25809 50.49417 1.000 13.40000 258 SER B N 1
ATOM 4436 C CA A SER B 1 239 ? 30.81501 -5.30046 50.50629 0.692 14.28688 258 SER B CA 1
ATOM 4437 C CA B SER B 1 239 ? 30.85221 -5.25044 50.46459 0.308 13.58520 258 SER B CA 1
ATOM 4438 C C . SER B 1 239 ? 29.86324 -5.53580 49.33978 1.000 13.33495 258 SER B C 1
ATOM 4439 O O . SER B 1 239 ? 28.64707 -5.42065 49.51441 1.000 15.70132 258 SER B O 1
ATOM 4444 N N . ILE B 1 240 ? 30.37732 -5.88122 48.14943 1.000 13.19346 259 ILE B N 1
ATOM 4445 C CA . ILE B 1 240 ? 29.47320 -6.14649 47.03739 1.000 13.60586 259 ILE B CA 1
ATOM 4446 C C . ILE B 1 240 ? 28.69670 -7.43830 47.27399 1.000 13.96492 259 ILE B C 1
ATOM 4447 O O . ILE B 1 240 ? 27.48282 -7.51151 47.00598 1.000 14.46381 259 ILE B O 1
ATOM 4452 N N . LEU B 1 241 ? 29.36415 -8.46323 47.82040 1.000 14.24015 260 LEU B N 1
ATOM 4453 C CA . LEU B 1 241 ? 28.66762 -9.70680 48.12918 1.000 15.81319 260 LEU B CA 1
ATOM 4454 C C . LEU B 1 241 ? 27.58495 -9.48220 49.17092 1.000 17.20096 260 LEU B C 1
ATOM 4455 O O . LEU B 1 241 ? 26.60350 -10.23061 49.20309 1.000 19.13700 260 LEU B O 1
ATOM 4460 N N . ASN B 1 242 ? 27.74308 -8.45898 50.02117 1.000 16.58025 261 ASN B N 1
ATOM 4461 C CA . ASN B 1 242 ? 26.79839 -8.13234 51.08129 1.000 17.23046 261 ASN B CA 1
ATOM 4462 C C . ASN B 1 242 ? 25.60064 -7.32917 50.59795 1.000 17.37565 261 ASN B C 1
ATOM 4463 O O . ASN B 1 242 ? 24.64616 -7.15343 51.35974 1.000 18.62928 261 ASN B O 1
ATOM 4468 N N . LEU B 1 243 ? 25.62402 -6.82162 49.37373 1.000 16.44419 262 LEU B N 1
ATOM 4469 C CA . LEU B 1 243 ? 24.47351 -6.06101 48.89733 1.000 16.59233 262 LEU B CA 1
ATOM 4470 C C . LEU B 1 243 ? 23.29121 -6.97776 48.59032 1.000 16.23264 262 LEU B C 1
ATOM 4471 O O . LEU B 1 243 ? 23.44527 -7.97346 47.86421 1.000 16.26213 262 LEU B O 1
ATOM 4476 N N . PRO B 1 244 ? 22.09310 -6.65439 49.07413 1.000 17.07085 263 PRO B N 1
ATOM 4477 C CA . PRO B 1 244 ? 20.88974 -7.30871 48.55384 1.000 17.57654 263 PRO B CA 1
ATOM 4478 C C . PRO B 1 244 ? 20.56819 -6.70032 47.20116 1.000 17.93286 263 PRO B C 1
ATOM 4479 O O . PRO B 1 244 ? 20.60945 -5.47901 47.02945 1.000 18.71724 263 PRO B O 1
ATOM 4483 N N . VAL B 1 245 ? 20.24219 -7.55520 46.22831 1.000 17.81202 264 VAL B N 1
ATOM 4484 C CA . VAL B 1 245 ? 20.08350 -7.09573 44.84947 1.000 18.75731 264 VAL B CA 1
ATOM 4485 C C . VAL B 1 245 ? 18.84283 -7.72308 44.22896 1.000 21.26570 264 VAL B C 1
ATOM 4486 O O . VAL B 1 245 ? 18.43015 -8.83038 44.58563 1.000 21.50544 264 VAL B O 1
ATOM 4490 N N . SER B 1 246 ? 18.24726 -6.99111 43.28826 1.000 21.87655 265 SER B N 1
ATOM 4491 C CA . SER B 1 246 ? 17.16482 -7.53317 42.47941 1.000 23.25956 265 SER B CA 1
ATOM 4492 C C . SER B 1 246 ? 17.73319 -8.43426 41.37866 1.000 22.51965 265 SER B C 1
ATOM 4493 O O . SER B 1 246 ? 18.91495 -8.35085 41.01416 1.000 21.40054 265 SER B O 1
ATOM 4496 N N . GLU B 1 247 ? 16.86793 -9.31910 40.85397 1.000 23.77700 266 GLU B N 1
ATOM 4497 C CA . GLU B 1 247 ? 17.30545 -10.25493 39.81612 1.000 23.11907 266 GLU B CA 1
ATOM 4498 C C . GLU B 1 247 ? 17.82457 -9.51106 38.58431 1.000 20.66167 266 GLU B C 1
ATOM 4499 O O . GLU B 1 247 ? 18.79166 -9.93356 37.94823 1.000 20.76344 266 GLU B O 1
ATOM 4501 N N . SER B 1 248 ? 17.21071 -8.39062 38.24282 1.000 17.74216 267 SER B N 1
ATOM 4502 C CA . SER B 1 248 ? 17.59519 -7.64369 37.05293 1.000 16.72506 267 SER B CA 1
ATOM 4503 C C . SER B 1 248 ? 18.59803 -6.52606 37.33600 1.000 14.26014 267 SER B C 1
ATOM 4504 O O . SER B 1 248 ? 19.02163 -5.83620 36.40188 1.000 14.59604 267 SER B O 1
ATOM 4507 N N . SER B 1 249 ? 19.02473 -6.37277 38.58764 1.000 13.49022 268 SER B N 1
ATOM 4508 C CA A SER B 1 249 ? 19.88251 -5.24376 38.93115 0.645 13.28274 268 SER B CA 1
ATOM 4509 C CA B SER B 1 249 ? 19.91963 -5.28512 38.99134 0.355 13.13265 268 SER B CA 1
ATOM 4510 C C . SER B 1 249 ? 21.19657 -5.26501 38.15611 1.000 12.53301 268 SER B C 1
ATOM 4511 O O . SER B 1 249 ? 21.75754 -6.32538 37.84925 1.000 12.29107 268 SER B O 1
ATOM 4516 N N . LEU B 1 250 ? 21.70466 -4.05865 37.87016 1.000 12.01740 269 LEU B N 1
ATOM 4517 C CA . LEU B 1 250 ? 22.91157 -3.89440 37.06501 1.000 11.10954 269 LEU B CA 1
ATOM 4518 C C . LEU B 1 250 ? 24.01646 -3.08507 37.73586 1.000 11.08396 269 LEU B C 1
ATOM 4519 O O . LEU B 1 250 ? 23.76347 -2.09088 38.42392 1.000 12.21806 269 LEU B O 1
ATOM 4524 N N . VAL B 1 251 ? 25.25132 -3.50839 37.48196 1.000 11.22668 270 VAL B N 1
ATOM 4525 C CA . VAL B 1 251 ? 26.43380 -2.65699 37.55023 1.000 10.40121 270 VAL B CA 1
ATOM 4526 C C . VAL B 1 251 ? 26.52366 -1.82763 36.27952 1.000 9.45838 270 VAL B C 1
ATOM 4527 O O . VAL B 1 251 ? 26.31234 -2.34968 35.16124 1.000 10.35726 270 VAL B O 1
ATOM 4531 N N . VAL B 1 252 ? 26.86159 -0.54096 36.43410 1.000 9.94145 271 VAL B N 1
ATOM 4532 C CA . VAL B 1 252 ? 27.20258 0.32671 35.31709 1.000 10.38678 271 VAL B CA 1
ATOM 4533 C C . VAL B 1 252 ? 28.62191 0.80333 35.52874 1.000 9.01966 271 VAL B C 1
ATOM 4534 O O . VAL B 1 252 ? 28.95062 1.30022 36.60877 1.000 10.58483 271 VAL B O 1
ATOM 4538 N N . ARG B 1 253 ? 29.48588 0.61618 34.53034 1.000 9.76668 272 ARG B N 1
ATOM 4539 C CA . ARG B 1 253 ? 30.86029 1.08557 34.60536 1.000 9.95783 272 ARG B CA 1
ATOM 4540 C C . ARG B 1 253 ? 31.30914 1.62850 33.25533 1.000 9.68488 272 ARG B C 1
ATOM 4541 O O . ARG B 1 253 ? 30.67386 1.39192 32.21577 1.000 10.07963 272 ARG B O 1
ATOM 4549 N N . THR B 1 254 ? 32.44664 2.31091 33.27347 1.000 9.70586 273 THR B N 1
ATOM 4550 C CA . THR B 1 254 ? 33.15245 2.67859 32.05580 1.000 9.86895 273 THR B CA 1
ATOM 4551 C C . THR B 1 254 ? 34.58388 2.19847 32.16367 1.000 10.45503 273 THR B C 1
ATOM 4552 O O . THR B 1 254 ? 35.08971 1.92470 33.25640 1.000 11.10458 273 THR B O 1
ATOM 4556 N N . ILE B 1 255 ? 35.26446 2.13883 31.01648 1.000 11.30597 274 ILE B N 1
ATOM 4557 C CA A ILE B 1 255 ? 36.69008 1.82940 30.99464 0.393 11.85425 274 ILE B CA 1
ATOM 4558 C CA B ILE B 1 255 ? 36.67989 1.80641 30.98012 0.607 12.02786 274 ILE B CA 1
ATOM 4559 C C . ILE B 1 255 ? 37.33749 2.68017 29.91781 1.000 11.48470 274 ILE B C 1
ATOM 4560 O O . ILE B 1 255 ? 36.67600 3.18421 29.00751 1.000 12.02207 274 ILE B O 1
ATOM 4569 N N . SER B 1 256 ? 38.64803 2.85616 30.04579 1.000 11.93421 275 SER B N 1
ATOM 4570 C CA . SER B 1 256 ? 39.42849 3.59947 29.05948 1.000 12.87911 275 SER B CA 1
ATOM 4571 C C . SER B 1 256 ? 40.68271 2.85770 28.61545 1.000 13.32575 275 SER B C 1
ATOM 4572 O O . SER B 1 256 ? 41.20254 3.14310 27.52820 1.000 14.79525 275 SER B O 1
ATOM 4575 N N . VAL B 1 257 ? 41.15538 1.88429 29.37690 1.000 13.71015 276 VAL B N 1
ATOM 4576 C CA A VAL B 1 257 ? 42.31252 1.12504 28.92689 0.446 14.46631 276 VAL B CA 1
ATOM 4577 C CA B VAL B 1 257 ? 42.30623 1.10087 28.95491 0.554 14.38824 276 VAL B CA 1
ATOM 4578 C C . VAL B 1 257 ? 41.90141 0.13794 27.83980 1.000 13.84503 276 VAL B C 1
ATOM 4579 O O . VAL B 1 257 ? 40.73264 -0.20340 27.67197 1.000 13.31973 276 VAL B O 1
ATOM 4586 N N . ARG B 1 258 ? 42.90170 -0.32859 27.08040 1.000 13.34617 277 ARG B N 1
ATOM 4587 C CA . ARG B 1 258 ? 42.70387 -1.33008 26.02394 1.000 13.36564 277 ARG B CA 1
ATOM 4588 C C . ARG B 1 258 ? 41.60730 -0.91185 25.05388 1.000 13.06669 277 ARG B C 1
ATOM 4589 O O . ARG B 1 258 ? 40.68964 -1.67218 24.73671 1.000 13.23230 277 ARG B O 1
ATOM 4597 N N . LYS B 1 259 ? 41.72123 0.31710 24.55619 1.000 13.14257 278 LYS B N 1
ATOM 4598 C CA A LYS B 1 259 ? 40.84956 0.81682 23.49617 0.498 13.77980 278 LYS B CA 1
ATOM 4599 C CA B LYS B 1 259 ? 40.73918 0.72425 23.56364 0.502 13.42259 278 LYS B CA 1
ATOM 4600 C C . LYS B 1 259 ? 40.80254 -0.13587 22.30427 1.000 13.34797 278 LYS B C 1
ATOM 4601 O O . LYS B 1 259 ? 39.80752 -0.17984 21.57361 1.000 14.64619 278 LYS B O 1
ATOM 4612 N N . ASP B 1 260 ? 41.90594 -0.86993 22.06225 1.000 13.32701 279 ASP B N 1
ATOM 4613 C CA . ASP B 1 260 ? 41.94634 -1.83324 20.96549 1.000 13.69983 279 ASP B CA 1
ATOM 4614 C C . ASP B 1 260 ? 40.92204 -2.95154 21.17329 1.000 14.91117 279 ASP B C 1
ATOM 4615 O O . ASP B 1 260 ? 40.38704 -3.50101 20.20299 1.000 18.25430 279 ASP B O 1
ATOM 4620 N N . LEU B 1 261 ? 40.63224 -3.30614 22.41951 1.000 14.21879 280 LEU B N 1
ATOM 4621 C CA . LEU B 1 261 ? 39.63508 -4.33250 22.68319 1.000 13.80721 280 LEU B CA 1
ATOM 4622 C C . LEU B 1 261 ? 38.25902 -3.73636 22.92651 1.000 12.95697 280 LEU B C 1
ATOM 4623 O O . LEU B 1 261 ? 37.23355 -4.37544 22.60466 1.000 13.63159 280 LEU B O 1
ATOM 4628 N N . PHE B 1 262 ? 38.22637 -2.53940 23.52174 1.000 12.51798 281 PHE B N 1
ATOM 4629 C CA . PHE B 1 262 ? 36.98954 -1.90171 23.97761 1.000 11.99344 281 PHE B CA 1
ATOM 4630 C C . PHE B 1 262 ? 36.97140 -0.49069 23.40876 1.000 11.63627 281 PHE B C 1
ATOM 4631 O O . PHE B 1 262 ? 37.33542 0.47482 24.09142 1.000 12.29909 281 PHE B O 1
ATOM 4639 N N . PRO B 1 263 ? 36.59203 -0.33623 22.13543 1.000 12.00145 282 PRO B N 1
ATOM 4640 C CA . PRO B 1 263 ? 36.68959 0.98539 21.48552 1.000 12.26106 282 PRO B CA 1
ATOM 4641 C C . PRO B 1 263 ? 35.84979 2.04462 22.19420 1.000 10.95841 282 PRO B C 1
ATOM 4642 O O . PRO B 1 263 ? 34.76911 1.75976 22.72257 1.000 12.33567 282 PRO B O 1
ATOM 4646 N N . TRP B 1 264 ? 36.36457 3.26705 22.22996 1.000 11.61298 283 TRP B N 1
ATOM 4647 C CA . TRP B 1 264 ? 35.61734 4.32271 22.88804 1.000 11.57929 283 TRP B CA 1
ATOM 4648 C C . TRP B 1 264 ? 34.43230 4.71989 22.03708 1.000 11.45638 283 TRP B C 1
ATOM 4649 O O . TRP B 1 264 ? 34.50968 4.72383 20.80462 1.000 13.38575 283 TRP B O 1
ATOM 4660 N N . SER B 1 265 ? 33.29893 4.99320 22.67640 1.000 11.20372 284 SER B N 1
ATOM 4661 C CA . SER B 1 265 ? 32.09811 5.28518 21.91307 1.000 11.42758 284 SER B CA 1
ATOM 4662 C C . SER B 1 265 ? 32.28104 6.48693 20.99368 1.000 11.82871 284 SER B C 1
ATOM 4663 O O . SER B 1 265 ? 32.95054 7.46125 21.34104 1.000 12.39239 284 SER B O 1
ATOM 4666 N N . PRO B 1 266 ? 31.63649 6.47201 19.84132 1.000 12.21929 285 PRO B N 1
ATOM 4667 C CA . PRO B 1 266 ? 31.59952 7.68311 19.00743 1.000 12.72345 285 PRO B CA 1
ATOM 4668 C C . PRO B 1 266 ? 31.10007 8.87022 19.81769 1.000 11.87956 285 PRO B C 1
ATOM 4669 O O . PRO B 1 266 ? 30.14962 8.75421 20.59492 1.000 12.71752 285 PRO B O 1
ATOM 4673 N N . GLY B 1 267 ? 31.74528 10.01524 19.62969 1.000 12.87554 286 GLY B N 1
ATOM 4674 C CA . GLY B 1 267 ? 31.34843 11.23822 20.28078 1.000 13.41309 286 GLY B CA 1
ATOM 4675 C C . GLY B 1 267 ? 31.94285 11.41572 21.66427 1.000 13.23222 286 GLY B C 1
ATOM 4676 O O . GLY B 1 267 ? 31.65437 12.41849 22.32191 1.000 15.44803 286 GLY B O 1
ATOM 4677 N N . SER B 1 268 ? 32.80315 10.49279 22.11370 1.000 12.35527 287 SER B N 1
ATOM 4678 C CA . SER B 1 268 ? 33.42809 10.58702 23.43208 1.000 12.32300 287 SER B CA 1
ATOM 4679 C C . SER B 1 268 ? 34.36014 11.78597 23.57025 1.000 13.31476 287 SER B C 1
ATOM 4680 O O . SER B 1 268 ? 34.71244 12.15849 24.69568 1.000 14.35752 287 SER B O 1
ATOM 4683 N N . GLU B 1 269 ? 34.81534 12.36799 22.45353 1.000 14.57036 288 GLU B N 1
ATOM 4684 C CA . GLU B 1 269 ? 35.87551 13.36281 22.48901 1.000 17.23075 288 GLU B CA 1
ATOM 4685 C C . GLU B 1 269 ? 35.40805 14.73165 22.95665 1.000 17.76472 288 GLU B C 1
ATOM 4686 O O . GLU B 1 269 ? 36.25649 15.61028 23.12949 1.000 18.13061 288 GLU B O 1
ATOM 4692 N N . ILE B 1 270 ? 34.10649 14.94046 23.17777 1.000 17.69131 289 ILE B N 1
ATOM 4693 C CA . ILE B 1 270 ? 33.63750 16.26047 23.60503 1.000 18.57601 289 ILE B CA 1
ATOM 4694 C C . ILE B 1 270 ? 34.24103 16.65620 24.95084 1.000 18.48802 289 ILE B C 1
ATOM 4695 O O . ILE B 1 270 ? 34.77924 17.76047 25.11211 1.000 19.95354 289 ILE B O 1
ATOM 4700 N N . SER B 1 271 ? 34.18955 15.75416 25.93562 1.000 17.64715 290 SER B N 1
ATOM 4701 C CA . SER B 1 271 ? 34.60600 16.09214 27.29190 1.000 17.78004 290 SER B CA 1
ATOM 4702 C C . SER B 1 271 ? 35.93282 15.50499 27.70865 1.000 18.91110 290 SER B C 1
ATOM 4703 O O . SER B 1 271 ? 36.42865 15.86837 28.77834 1.000 19.36767 290 SER B O 1
ATOM 4706 N N . THR B 1 272 ? 36.48722 14.56480 26.95553 1.000 19.17798 291 THR B N 1
ATOM 4707 C CA . THR B 1 272 ? 37.74057 13.96316 27.38015 1.000 20.22575 291 THR B CA 1
ATOM 4708 C C . THR B 1 272 ? 38.50044 13.50117 26.15480 1.000 19.86338 291 THR B C 1
ATOM 4709 O O . THR B 1 272 ? 37.91523 13.22792 25.10718 1.000 20.11577 291 THR B O 1
ATOM 4713 N N . ASP B 1 273 ? 39.81812 13.42025 26.29514 1.000 20.38917 292 ASP B N 1
ATOM 4714 C CA . ASP B 1 273 ? 40.64983 12.80109 25.27260 1.000 22.18439 292 ASP B CA 1
ATOM 4715 C C . ASP B 1 273 ? 41.04392 11.37388 25.63746 1.000 21.28370 292 ASP B C 1
ATOM 4716 O O . ASP B 1 273 ? 41.82183 10.74511 24.91244 1.000 22.65754 292 ASP B O 1
ATOM 4721 N N . ARG B 1 274 ? 40.50815 10.83929 26.73334 1.000 18.44335 293 ARG B N 1
ATOM 4722 C CA . ARG B 1 274 ? 40.81033 9.47333 27.14616 1.000 18.72460 293 ARG B CA 1
ATOM 4723 C C . ARG B 1 274 ? 39.52829 8.80469 27.62204 1.000 17.05068 293 ARG B C 1
ATOM 4724 O O . ARG B 1 274 ? 39.00528 9.13549 28.69491 1.000 18.88110 293 ARG B O 1
ATOM 4732 N N . GLY B 1 275 ? 39.00242 7.88072 26.83965 1.000 14.21665 294 GLY B N 1
ATOM 4733 C CA . GLY B 1 275 ? 37.76955 7.19562 27.19184 1.000 13.48819 294 GLY B CA 1
ATOM 4734 C C . GLY B 1 275 ? 36.65524 7.57325 26.23694 1.000 12.79086 294 GLY B C 1
ATOM 4735 O O . GLY B 1 275 ? 36.80626 8.45149 25.39587 1.000 14.76458 294 GLY B O 1
ATOM 4736 N N . PHE B 1 276 ? 35.49887 6.90290 26.35845 1.000 11.91466 295 PHE B N 1
ATOM 4737 C CA . PHE B 1 276 ? 35.18580 5.78409 27.26558 1.000 11.25485 295 PHE B CA 1
ATOM 4738 C C . PHE B 1 276 ? 34.44535 4.71424 26.49669 1.000 10.51743 295 PHE B C 1
ATOM 4739 O O . PHE B 1 276 ? 33.75604 5.01770 25.51794 1.000 11.33621 295 PHE B O 1
ATOM 4747 N N . HIS B 1 277 ? 34.61117 3.48535 26.94315 1.000 10.78137 296 HIS B N 1
ATOM 4748 C CA . HIS B 1 277 ? 33.75930 2.37181 26.56352 1.000 10.68389 296 HIS B CA 1
ATOM 4749 C C . HIS B 1 277 ? 32.85132 2.08694 27.75725 1.000 10.58430 296 HIS B C 1
ATOM 4750 O O . HIS B 1 277 ? 33.28029 2.21108 28.91283 1.000 11.59215 296 HIS B O 1
ATOM 4757 N N . TYR B 1 278 ? 31.58783 1.75407 27.49940 1.000 9.82396 297 TYR B N 1
ATOM 4758 C CA . TYR B 1 278 ? 30.57042 1.58743 28.54138 1.000 10.37476 297 TYR B CA 1
ATOM 4759 C C . TYR B 1 278 ? 30.33350 0.10828 28.78218 1.000 9.82255 297 TYR B C 1
ATOM 4760 O O . TYR B 1 278 ? 30.50645 -0.72159 27.88413 1.000 10.09181 297 TYR B O 1
ATOM 4769 N N . CYS B 1 279 ? 29.89264 -0.23873 29.98990 1.000 10.93766 298 CYS B N 1
ATOM 4770 C CA . CYS B 1 279 ? 29.66125 -1.64171 30.27572 1.000 11.41035 298 CYS B CA 1
ATOM 4771 C C . CYS B 1 279 ? 28.57671 -1.82960 31.31771 1.000 10.24654 298 CYS B C 1
ATOM 4772 O O . CYS B 1 279 ? 28.56747 -1.10981 32.33385 1.000 10.70928 298 CYS B O 1
ATOM 4775 N N . VAL B 1 280 ? 27.72473 -2.83209 31.10659 1.000 9.58023 299 VAL B N 1
ATOM 4776 C CA . VAL B 1 280 ? 26.73828 -3.21638 32.10584 1.000 9.73635 299 VAL B CA 1
ATOM 4777 C C . VAL B 1 280 ? 26.91312 -4.70338 32.42335 1.000 9.76304 299 VAL B C 1
ATOM 4778 O O . VAL B 1 280 ? 27.41502 -5.48322 31.61824 1.000 10.93694 299 VAL B O 1
ATOM 4782 N N . GLN B 1 281 ? 26.44899 -5.11364 33.60490 1.000 10.66282 300 GLN B N 1
ATOM 4783 C CA . GLN B 1 281 ? 26.65812 -6.47655 34.09572 1.000 10.75691 300 GLN B CA 1
ATOM 4784 C C . GLN B 1 281 ? 25.66557 -6.69436 35.23537 1.000 10.53043 300 GLN B C 1
ATOM 4785 O O . GLN B 1 281 ? 25.58660 -5.86292 36.15085 1.000 11.62752 300 GLN B O 1
ATOM 4791 N N . LYS B 1 282 ? 24.91377 -7.78179 35.20889 1.000 10.53020 301 LYS B N 1
ATOM 4792 C CA . LYS B 1 282 ? 24.02095 -8.00423 36.35087 1.000 11.19541 301 LYS B CA 1
ATOM 4793 C C . LYS B 1 282 ? 24.83910 -8.05830 37.64028 1.000 10.89396 301 LYS B C 1
ATOM 4794 O O . LYS B 1 282 ? 25.92601 -8.65372 37.67664 1.000 11.58919 301 LYS B O 1
ATOM 4800 N N . ILE B 1 283 ? 24.31191 -7.42498 38.70186 1.000 11.36368 302 ILE B N 1
ATOM 4801 C CA . ILE B 1 283 ? 25.04045 -7.45711 39.97456 1.000 10.99519 302 ILE B CA 1
ATOM 4802 C C . ILE B 1 283 ? 25.21546 -8.88617 40.47061 1.000 11.71517 302 ILE B C 1
ATOM 4803 O O . ILE B 1 283 ? 26.27024 -9.23652 41.01699 1.000 12.34161 302 ILE B O 1
ATOM 4808 N N . SER B 1 284 ? 24.21073 -9.74327 40.26362 1.000 12.39490 303 SER B N 1
ATOM 4809 C CA . SER B 1 284 ? 24.36870 -11.13176 40.69312 1.000 13.38799 303 SER B CA 1
ATOM 4810 C C . SER B 1 284 ? 25.51089 -11.81799 39.95564 1.000 13.58524 303 SER B C 1
ATOM 4811 O O . SER B 1 284 ? 26.22082 -12.65499 40.53225 1.000 14.09151 303 SER B O 1
ATOM 4814 N N . ASN B 1 285 ? 25.69438 -11.48245 38.67391 1.000 13.25520 304 ASN B N 1
ATOM 4815 C CA . ASN B 1 285 ? 26.81027 -12.01968 37.90835 1.000 12.54176 304 ASN B CA 1
ATOM 4816 C C . ASN B 1 285 ? 28.13632 -11.47117 38.42870 1.000 11.30154 304 ASN B C 1
ATOM 4817 O O . ASN B 1 285 ? 29.10529 -12.22745 38.60069 1.000 12.40472 304 ASN B O 1
ATOM 4822 N N . PHE B 1 286 ? 28.19652 -10.16020 38.67838 1.000 11.59394 305 PHE B N 1
ATOM 4823 C CA . PHE B 1 286 ? 29.39190 -9.56458 39.26278 1.000 11.70504 305 PHE B CA 1
ATOM 4824 C C . PHE B 1 286 ? 29.75613 -10.23349 40.59259 1.000 11.32164 305 PHE B C 1
ATOM 4825 O O . PHE B 1 286 ? 30.93702 -10.43769 40.89511 1.000 12.27915 305 PHE B O 1
ATOM 4833 N N . GLN B 1 287 ? 28.74498 -10.52221 41.42037 1.000 11.79040 306 GLN B N 1
ATOM 4834 C CA . GLN B 1 287 ? 29.00012 -11.21018 42.67793 1.000 12.55136 306 GLN B CA 1
ATOM 4835 C C . GLN B 1 287 ? 29.69220 -12.54775 42.44348 1.000 13.14470 306 GLN B C 1
ATOM 4836 O O . GLN B 1 287 ? 30.62976 -12.91019 43.16461 1.000 14.50975 306 GLN B O 1
ATOM 4842 N N . LYS B 1 288 ? 29.25848 -13.29725 41.42128 1.000 13.77657 307 LYS B N 1
ATOM 4843 C CA . LYS B 1 288 ? 29.94200 -14.54674 41.09855 1.000 14.62037 307 LYS B CA 1
ATOM 4844 C C . LYS B 1 288 ? 31.40899 -14.31687 40.70768 1.000 13.67071 307 LYS B C 1
ATOM 4845 O O . LYS B 1 288 ? 32.29576 -15.08053 41.11507 1.000 14.59904 307 LYS B O 1
ATOM 4851 N N . TRP B 1 289 ? 31.68707 -13.28662 39.89938 1.000 13.59830 308 TRP B N 1
ATOM 4852 C CA . TRP B 1 289 ? 33.08381 -12.96625 39.58396 1.000 13.99093 308 TRP B CA 1
ATOM 4853 C C . TRP B 1 289 ? 33.88401 -12.66017 40.84373 1.000 14.17676 308 TRP B C 1
ATOM 4854 O O . TRP B 1 289 ? 35.01929 -13.12098 40.98859 1.000 14.31171 308 TRP B O 1
ATOM 4865 N N . LEU B 1 290 ? 33.30682 -11.88536 41.77496 1.000 13.35717 309 LEU B N 1
ATOM 4866 C CA . LEU B 1 290 ? 34.02136 -11.49236 42.99155 1.000 14.52405 309 LEU B CA 1
ATOM 4867 C C . LEU B 1 290 ? 34.23268 -12.65741 43.94032 1.000 15.23959 309 LEU B C 1
ATOM 4868 O O . LEU B 1 290 ? 35.08525 -12.54701 44.82477 1.000 17.34276 309 LEU B O 1
ATOM 4873 N N . SER B 1 291 ? 33.48024 -13.75492 43.78954 1.000 14.74867 310 SER B N 1
ATOM 4874 C CA A SER B 1 291 ? 33.66661 -14.97295 44.58023 0.616 15.75798 310 SER B CA 1
ATOM 4875 C CA B SER B 1 291 ? 33.70151 -14.94748 44.60142 0.384 16.04342 310 SER B CA 1
ATOM 4876 C C . SER B 1 291 ? 34.54738 -15.99853 43.88716 1.000 17.34271 310 SER B C 1
ATOM 4877 O O . SER B 1 291 ? 34.80918 -17.06316 44.46111 1.000 19.52238 310 SER B O 1
ATOM 4882 N N . SER B 1 292 ? 35.02974 -15.70936 42.68311 1.000 18.32588 311 SER B N 1
ATOM 4883 C CA . SER B 1 292 ? 35.71018 -16.73768 41.89681 1.000 19.38185 311 SER B CA 1
ATOM 4884 C C . SER B 1 292 ? 37.14882 -17.00176 42.32447 1.000 21.34067 311 SER B C 1
ATOM 4885 O O . SER B 1 292 ? 37.73841 -17.98142 41.85210 1.000 23.25344 311 SER B O 1
ATOM 4888 N N . GLY B 1 293 ? 37.73673 -16.14551 43.15765 1.000 22.24626 312 GLY B N 1
ATOM 4889 C CA . GLY B 1 293 ? 39.09988 -16.34138 43.61566 1.000 23.47305 312 GLY B CA 1
ATOM 4890 C C . GLY B 1 293 ? 40.16882 -16.23145 42.55185 1.000 24.97657 312 GLY B C 1
ATOM 4891 O O . GLY B 1 293 ? 41.24483 -16.80515 42.71299 1.000 27.81450 312 GLY B O 1
ATOM 4892 N N . LYS B 1 294 ? 39.91087 -15.51865 41.48034 1.000 22.65703 313 LYS B N 1
ATOM 4893 C CA . LYS B 1 294 ? 40.93163 -15.30917 40.46283 1.000 20.79680 313 LYS B CA 1
ATOM 4894 C C . LYS B 1 294 ? 41.88049 -14.23957 40.97584 1.000 19.75950 313 LYS B C 1
ATOM 4895 O O . LYS B 1 294 ? 41.46737 -13.08438 41.11902 1.000 19.38284 313 LYS B O 1
ATOM 4901 N N . PRO B 1 295 ? 43.14771 -14.55118 41.22669 1.000 20.77466 314 PRO B N 1
ATOM 4902 C CA . PRO B 1 295 ? 44.03127 -13.55412 41.83888 1.000 21.38460 314 PRO B CA 1
ATOM 4903 C C . PRO B 1 295 ? 44.24637 -12.38403 40.90218 1.000 19.00402 314 PRO B C 1
ATOM 4904 O O . PRO B 1 295 ? 44.48739 -12.55592 39.69938 1.000 20.78378 314 PRO B O 1
ATOM 4908 N N . GLY B 1 296 ? 44.17367 -11.18432 41.46207 1.000 16.13221 315 GLY B N 1
ATOM 4909 C CA . GLY B 1 296 ? 44.43215 -10.01180 40.67780 1.000 15.88029 315 GLY B CA 1
ATOM 4910 C C . GLY B 1 296 ? 43.30325 -9.59890 39.77794 1.000 14.45909 315 GLY B C 1
ATOM 4911 O O . GLY B 1 296 ? 43.51316 -8.73963 38.92601 1.000 15.48836 315 GLY B O 1
ATOM 4912 N N . LEU B 1 297 ? 42.11221 -10.16616 39.95014 1.000 14.64555 316 LEU B N 1
ATOM 4913 C CA . LEU B 1 297 ? 40.97770 -9.81549 39.10954 1.000 13.74979 316 LEU B CA 1
ATOM 4914 C C . LEU B 1 297 ? 40.71718 -8.31522 39.13952 1.000 13.57698 316 LEU B C 1
ATOM 4915 O O . LEU B 1 297 ? 40.75838 -7.68565 40.20287 1.000 14.24612 316 LEU B O 1
ATOM 4920 N N . ARG B 1 298 ? 40.43558 -7.75703 37.95545 1.000 14.39750 317 ARG B N 1
ATOM 4921 C CA . ARG B 1 298 ? 40.13613 -6.34675 37.74890 1.000 14.84745 317 ARG B CA 1
ATOM 4922 C C . ARG B 1 298 ? 38.97837 -6.26761 36.75799 1.000 13.11992 317 ARG B C 1
ATOM 4923 O O . ARG B 1 298 ? 38.69010 -7.23374 36.04716 1.000 13.19126 317 ARG B O 1
ATOM 4931 N N . SER B 1 299 ? 38.34053 -5.09556 36.67062 1.000 12.81331 318 SER B N 1
ATOM 4932 C CA . SER B 1 299 ? 37.22122 -4.94986 35.73262 1.000 12.44685 318 SER B CA 1
ATOM 4933 C C . SER B 1 299 ? 37.61340 -5.29960 34.29990 1.000 12.63620 318 SER B C 1
ATOM 4934 O O . SER B 1 299 ? 36.80448 -5.88085 33.57487 1.000 12.29927 318 SER B O 1
ATOM 4937 N N . LEU B 1 300 ? 38.84497 -4.97325 33.87686 1.000 12.54214 319 LEU B N 1
ATOM 4938 C CA . LEU B 1 300 ? 39.26975 -5.31063 32.51782 1.000 12.72133 319 LEU B CA 1
ATOM 4939 C C . LEU B 1 300 ? 39.16524 -6.81366 32.26040 1.000 12.23907 319 LEU B C 1
ATOM 4940 O O . LEU B 1 300 ? 38.65923 -7.23575 31.21551 1.000 12.84249 319 LEU B O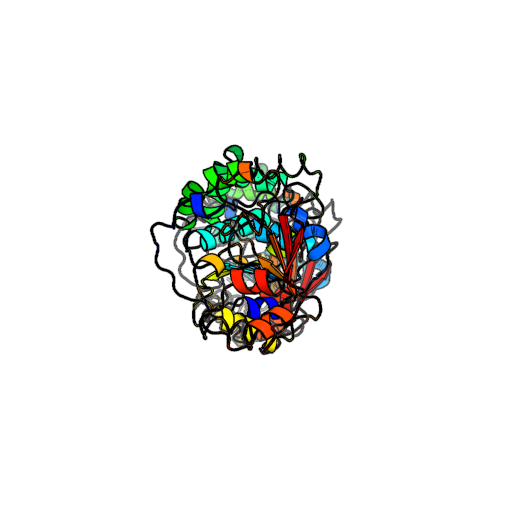 1
ATOM 4945 N N . GLN B 1 301 ? 39.63618 -7.63006 33.20795 1.000 12.97295 320 GLN B N 1
ATOM 4946 C CA . GLN B 1 301 ? 39.57982 -9.07144 33.04832 1.000 13.62156 320 GLN B CA 1
ATOM 4947 C C . GLN B 1 301 ? 38.14685 -9.58690 33.02235 1.000 12.87724 320 GLN B C 1
ATOM 4948 O O . GLN B 1 301 ? 37.81205 -10.47839 32.23289 1.000 13.65858 320 GLN B O 1
ATOM 4954 N N . VAL B 1 302 ? 37.28132 -9.05313 33.88718 1.000 13.00418 321 VAL B N 1
ATOM 4955 C CA . VAL B 1 302 ? 35.87157 -9.44551 33.86948 1.000 12.63678 321 VAL B CA 1
ATOM 4956 C C . VAL B 1 302 ? 35.28547 -9.20036 32.47387 1.000 12.56801 321 VAL B C 1
ATOM 4957 O O . VAL B 1 302 ? 34.54864 -10.03180 31.91490 1.000 13.26432 321 VAL B O 1
ATOM 4961 N N . MET B 1 303 ? 35.59957 -8.02609 31.90175 1.000 11.77319 322 MET B N 1
ATOM 4962 C CA . MET B 1 303 ? 35.07626 -7.66618 30.59131 1.000 12.72829 322 MET B CA 1
ATOM 4963 C C . MET B 1 303 ? 35.66571 -8.53446 29.47852 1.000 12.45325 322 MET B C 1
ATOM 4964 O O . MET B 1 303 ? 34.94120 -8.97447 28.57822 1.000 13.36423 322 MET B O 1
ATOM 4969 N N . VAL B 1 304 ? 36.97772 -8.77590 29.50282 1.000 12.87646 323 VAL B N 1
ATOM 4970 C CA . VAL B 1 304 ? 37.58422 -9.60921 28.46381 1.000 13.38257 323 VAL B CA 1
ATOM 4971 C C . VAL B 1 304 ? 36.99559 -11.01558 28.49625 1.000 14.43504 323 VAL B C 1
ATOM 4972 O O . VAL B 1 304 ? 36.59195 -11.56870 27.46619 1.000 15.93114 323 VAL B O 1
ATOM 4976 N N . GLU B 1 305 ? 36.96459 -11.62901 29.68157 1.000 14.29220 324 GLU B N 1
ATOM 4977 C CA . GLU B 1 305 ? 36.52985 -13.01617 29.77126 1.000 14.98051 324 GLU B CA 1
ATOM 4978 C C . GLU B 1 305 ? 35.01927 -13.15494 29.66778 1.000 16.52346 324 GLU B C 1
ATOM 4979 O O . GLU B 1 305 ? 34.53351 -14.13492 29.08402 1.000 19.02689 324 GLU B O 1
ATOM 4985 N N . GLY B 1 306 ? 34.26072 -12.21394 30.22625 1.000 14.57403 325 GLY B N 1
ATOM 4986 C CA . GLY B 1 306 ? 32.83147 -12.39887 30.33728 1.000 15.18430 325 GLY B CA 1
ATOM 4987 C C . GLY B 1 306 ? 31.97779 -11.54445 29.42348 1.000 13.23826 325 GLY B C 1
ATOM 4988 O O . GLY B 1 306 ? 30.75257 -11.70067 29.41426 1.000 14.01865 325 GLY B O 1
ATOM 4989 N N . GLY B 1 307 ? 32.59527 -10.65244 28.65951 1.000 13.18037 326 GLY B N 1
ATOM 4990 C CA . GLY B 1 307 ? 31.85778 -9.62547 27.92396 1.000 13.56774 326 GLY B CA 1
ATOM 4991 C C . GLY B 1 307 ? 31.60437 -9.90117 26.45099 1.000 13.47723 326 GLY B C 1
ATOM 4992 O O . GLY B 1 307 ? 32.44965 -10.46381 25.74113 1.000 15.43989 326 GLY B O 1
ATOM 4993 N N . THR B 1 308 ? 30.44358 -9.45690 25.99215 1.000 12.70439 327 THR B N 1
ATOM 4994 C CA . THR B 1 308 ? 30.11734 -9.42663 24.57801 1.000 13.00446 327 THR B CA 1
ATOM 4995 C C . THR B 1 308 ? 30.14242 -7.97038 24.15020 1.000 12.69141 327 THR B C 1
ATOM 4996 O O . THR B 1 308 ? 29.39715 -7.14839 24.69600 1.000 12.23079 327 THR B O 1
ATOM 5000 N N . VAL B 1 309 ? 31.03840 -7.64442 23.23040 1.000 11.83925 328 VAL B N 1
ATOM 5001 C CA . VAL B 1 309 ? 31.46785 -6.27223 22.95805 1.000 12.34989 328 VAL B CA 1
ATOM 5002 C C . VAL B 1 309 ? 30.82035 -5.73811 21.67903 1.000 12.12019 328 VAL B C 1
ATOM 5003 O O . VAL B 1 309 ? 30.93174 -6.35940 20.61774 1.000 13.46807 328 VAL B O 1
ATOM 5007 N N . ASP B 1 310 ? 30.16335 -4.58539 21.76735 1.000 11.97685 329 ASP B N 1
ATOM 5008 C CA . ASP B 1 310 ? 29.70412 -3.82481 20.59897 1.000 12.33784 329 ASP B CA 1
ATOM 5009 C C . ASP B 1 310 ? 30.79217 -2.80024 20.31680 1.000 12.61222 329 ASP B C 1
ATOM 5010 O O . ASP B 1 310 ? 30.96207 -1.82899 21.06260 1.000 12.71008 329 ASP B O 1
ATOM 5015 N N . LYS B 1 311 ? 31.58499 -3.07125 19.28062 1.000 13.64070 330 LYS B N 1
ATOM 5016 C CA . LYS B 1 311 ? 32.72268 -2.23275 18.94637 1.000 14.40363 330 LYS B CA 1
ATOM 5017 C C . LYS B 1 311 ? 32.32272 -0.99747 18.16260 1.000 15.08320 330 LYS B C 1
ATOM 5018 O O . LYS B 1 311 ? 33.12212 -0.05579 18.07632 1.000 18.63530 330 LYS B O 1
ATOM 5024 N N . LYS B 1 312 ? 31.11999 -0.98953 17.58376 1.000 14.36904 331 LYS B N 1
ATOM 5025 C CA . LYS B 1 312 ? 30.65431 0.16016 16.82681 1.000 14.85026 331 LYS B CA 1
ATOM 5026 C C . LYS B 1 312 ? 30.24222 1.28486 17.76465 1.000 13.75379 331 LYS B C 1
ATOM 5027 O O . LYS B 1 312 ? 30.66850 2.43518 17.59655 1.000 16.70077 331 LYS B O 1
ATOM 5033 N N . ASN B 1 313 ? 29.41061 0.95711 18.75049 1.000 12.89013 332 ASN B N 1
ATOM 5034 C CA . ASN B 1 313 ? 28.92695 1.95673 19.68138 1.000 12.86988 332 ASN B CA 1
ATOM 5035 C C . ASN B 1 313 ? 29.76231 2.04491 20.94477 1.000 11.79307 332 ASN B C 1
ATOM 5036 O O . ASN B 1 313 ? 29.66643 3.04632 21.66131 1.000 12.23861 332 ASN B O 1
ATOM 5041 N N . GLY B 1 314 ? 30.58859 1.04084 21.24254 1.000 11.22976 333 GLY B N 1
ATOM 5042 C CA . GLY B 1 314 ? 31.42945 1.07254 22.41875 1.000 10.72784 333 GLY B CA 1
ATOM 5043 C C . GLY B 1 314 ? 30.71837 0.69947 23.69522 1.000 10.72081 333 GLY B C 1
ATOM 5044 O O . GLY B 1 314 ? 30.84403 1.41956 24.69407 1.000 11.22676 333 GLY B O 1
ATOM 5045 N N . ILE B 1 315 ? 29.99735 -0.41226 23.70416 1.000 10.64437 334 ILE B N 1
ATOM 5046 C CA . ILE B 1 315 ? 29.34933 -0.88043 24.92825 1.000 10.16786 334 ILE B CA 1
ATOM 5047 C C . ILE B 1 315 ? 29.45982 -2.39139 25.00068 1.000 10.12498 334 ILE B C 1
ATOM 5048 O O . ILE B 1 315 ? 29.28658 -3.09022 23.99094 1.000 11.27620 334 ILE B O 1
ATOM 5053 N N . THR B 1 316 ? 29.70088 -2.89662 26.20722 1.000 10.65794 335 THR B N 1
ATOM 5054 C CA . THR B 1 316 ? 29.85817 -4.31171 26.49493 1.000 10.20481 335 THR B CA 1
ATOM 5055 C C . THR B 1 316 ? 28.82275 -4.73151 27.52719 1.000 10.27230 335 THR B C 1
ATOM 5056 O O . THR B 1 316 ? 28.56518 -3.99101 28.48797 1.000 11.24904 335 THR B O 1
ATOM 5060 N N . VAL B 1 317 ? 28.23283 -5.90341 27.33256 1.000 10.59597 336 VAL B N 1
ATOM 5061 C CA . VAL B 1 317 ? 27.41674 -6.56226 28.35337 1.000 10.67848 336 VAL B CA 1
ATOM 5062 C C . VAL B 1 317 ? 28.21545 -7.75169 28.86689 1.000 11.25994 336 VAL B C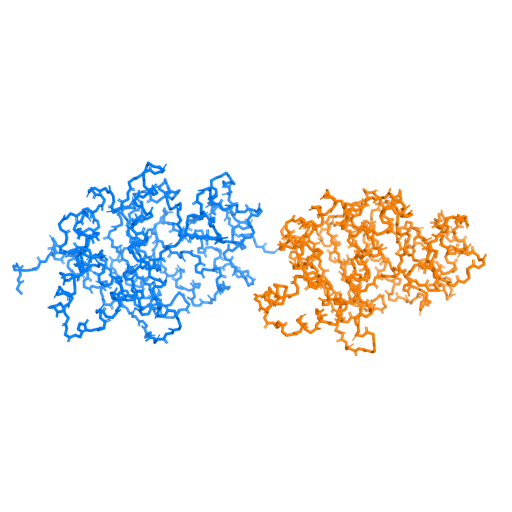 1
ATOM 5063 O O . VAL B 1 317 ? 28.59912 -8.62627 28.08084 1.000 12.10309 336 VAL B O 1
ATOM 5067 N N . VAL B 1 318 ? 28.46554 -7.81191 30.17554 1.000 11.17442 337 VAL B N 1
ATOM 5068 C CA . VAL B 1 318 ? 29.10756 -8.98360 30.76844 1.000 11.63567 337 VAL B CA 1
ATOM 5069 C C . VAL B 1 318 ? 27.99599 -9.95284 31.13055 1.000 14.18501 337 VAL B C 1
ATOM 5070 O O . VAL B 1 318 ? 27.29975 -9.78189 32.14750 1.000 14.99837 337 VAL B O 1
ATOM 5074 N N . ASP B 1 319 ? 27.81950 -10.94596 30.26929 1.000 17.25292 338 ASP B N 1
ATOM 5075 C CA . ASP B 1 319 ? 26.71237 -11.87130 30.30693 1.000 19.93769 338 ASP B CA 1
ATOM 5076 C C . ASP B 1 319 ? 27.16065 -13.28996 30.60689 1.000 19.67399 338 ASP B C 1
ATOM 5077 O O . ASP B 1 319 ? 26.32132 -14.18928 30.62808 1.000 22.92350 338 ASP B O 1
ATOM 5082 N N . LYS B 1 320 ? 28.44889 -13.51192 30.84304 1.000 17.63697 339 LYS B N 1
ATOM 5083 C CA . LYS B 1 320 ? 28.96214 -14.84993 31.09192 1.000 17.61376 339 LYS B CA 1
ATOM 5084 C C . LYS B 1 320 ? 29.50072 -14.94054 32.51324 1.000 16.92781 339 LYS B C 1
ATOM 5085 O O . LYS B 1 320 ? 29.98888 -13.95917 33.07414 1.000 17.14083 339 LYS B O 1
ATOM 5091 N N . GLU B 1 321 ? 29.38886 -16.11995 33.09173 1.000 18.26766 340 GLU B N 1
ATOM 5092 C CA . GLU B 1 321 ? 29.90516 -16.38507 34.41490 1.000 20.26817 340 GLU B CA 1
ATOM 5093 C C . GLU B 1 321 ? 31.39280 -16.71506 34.34989 1.000 19.38618 340 GLU B C 1
ATOM 5094 O O . GLU B 1 321 ? 31.90767 -17.12049 33.30420 1.000 19.98686 340 GLU B O 1
ATOM 5100 N N . PRO B 1 322 ? 32.10850 -16.58351 35.46879 1.000 18.88386 341 PRO B N 1
ATOM 5101 C CA . PRO B 1 322 ? 33.52909 -16.95810 35.46884 1.000 20.04878 341 PRO B CA 1
ATOM 5102 C C . PRO B 1 322 ? 33.67448 -18.45032 35.22681 1.000 2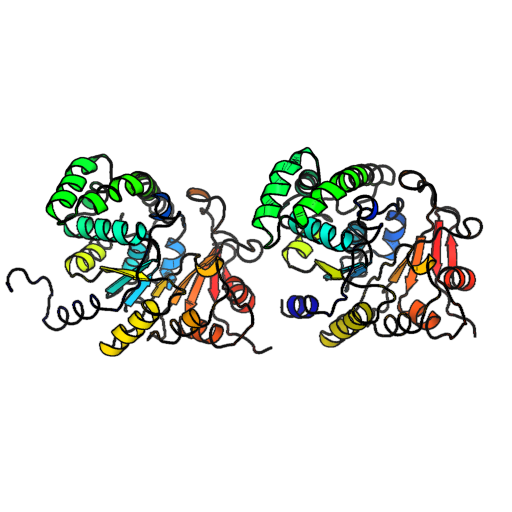2.35510 341 PRO B C 1
ATOM 5103 O O . PRO B 1 322 ? 32.84268 -19.25597 35.64569 1.000 23.62873 341 PRO B O 1
ATOM 5107 N N . VAL B 1 323 ? 34.74347 -18.82399 34.53856 1.000 24.19933 342 VAL B N 1
ATOM 5108 C CA . VAL B 1 323 ? 35.06258 -20.22846 34.30918 1.000 29.27756 342 VAL B CA 1
ATOM 5109 C C . VAL B 1 323 ? 36.19872 -20.60997 35.23823 1.000 33.34418 342 VAL B C 1
ATOM 5110 O O . VAL B 1 323 ? 37.21513 -19.90839 35.30435 1.000 34.19406 342 VAL B O 1
ATOM 5114 N N . VAL B 1 324 ? 36.01496 -21.70776 35.96780 1.000 36.46231 343 VAL B N 1
ATOM 5115 C CA . VAL B 1 324 ? 36.92512 -22.12150 37.02810 1.000 39.33370 343 VAL B CA 1
ATOM 5116 C C . VAL B 1 324 ? 38.27954 -22.51725 36.46812 1.000 40.93592 343 VAL B C 1
ATOM 5117 O O . VAL B 1 324 ? 38.35328 -23.27416 35.50184 1.000 42.06843 343 VAL B O 1
#

Foldseek 3Di:
DVVLQLDPDPLLVVLLVLLQPQDFDDADADPCLFQLQQDDLFLPCVVCLVQQAQLEFEEEEEHYCVSLQSCLRNVYPFYEHEYRHPLNLLVRVLLLLQLLVQLFLVSSLCCLDPNNVVVSLVSLVVPDPCSVVNNVSSVRNSVVVNVVLVSNVVSCVVVVHDTLNRDGVSVVSSSSCSNNSRHHYGYDDLLDQGRLLSSLVSCVVSVTAAQEYEYEAVLVVFQDDDSNLVSLLSGHHDPSHKYKYWDFPPCVVFPAFPPSVPRDPTDTAIEMEHSVQVNQVSVQPPPRDTVVVLCVPQWDYPSHGRYTYRPGHDDHD/DVLLVLLQPQDFDDADADPCLFQQQQDDLFLPCVVCLVQQACLEFEEEEEHYCVSLQSCLRNVYPFYEHEYAHVLNLLVRVLLLLQLLVALFLVSSLCCLAPNNVVVSLVSLVPPDPPSVVNNVSSVRNSVVVNVVLVSVVVSCVVVVHDTLNRDGVSVVSSSVCSNVSRYHYGYDDLPDQGRLLSSLVSCVVVVTAAQEYEYEAVLVVFQDDPSNLNSLLSGHHDPSHKYKYWHFPPCVVQPAFPPSVPRDPTDTAIEMEHSVQVNQVSPVPDPRHTVVVLCVVQWDHDNHGRYIYRHDHDDD

Solvent-accessible surface area: 26784 Å² total; per-residue (Å²): 109,147,152,65,87,106,32,114,54,148,93,20,19,83,15,11,69,62,0,134,120,5,69,56,17,118,18,97,119,60,163,132,31,64,4,84,41,1,38,14,62,2,2,17,11,17,25,0,42,92,61,0,90,98,29,14,45,0,0,2,1,17,13,5,14,14,0,1,6,0,0,5,12,0,113,0,56,8,0,0,3,1,18,89,16,41,5,1,10,33,3,3,38,0,4,18,20,0,0,60,126,2,123,122,35,99,39,0,54,66,6,0,12,79,146,1,57,157,87,0,25,92,28,0,87,124,45,48,126,77,19,87,59,27,38,122,10,0,108,76,0,2,75,69,3,44,149,19,10,147,21,12,90,70,3,7,160,104,58,138,34,121,6,0,12,36,22,80,128,33,3,62,59,0,49,116,8,0,59,12,27,21,7,9,34,3,86,2,37,15,65,15,98,78,0,1,37,4,0,0,77,6,0,104,160,38,67,78,95,0,0,1,2,1,0,20,32,25,2,45,164,23,36,14,49,112,73,0,41,68,0,0,79,34,6,18,28,18,130,42,0,16,0,0,0,2,0,27,66,63,103,54,59,3,31,65,3,62,8,9,118,75,43,24,138,53,1,9,0,0,0,1,0,82,0,46,12,0,31,98,1,2,74,48,50,38,129,53,5,108,2,52,57,0,1,63,72,0,9,77,50,53,117,167,55,0,15,0,53,2,84,98,89,31,119,98,156,80,89,42,31,57,35,0,55,133,5,66,56,17,126,17,112,96,71,166,146,27,60,4,82,42,2,38,13,59,2,1,17,9,19,27,0,39,91,58,0,83,97,31,14,44,2,0,3,1,18,15,4,14,15,0,1,5,0,0,3,13,0,102,0,56,12,0,1,2,1,18,111,19,35,5,3,9,34,3,5,34,0,4,16,16,0,0,55,121,1,108,114,35,100,58,0,51,118,9,0,5,70,100,0,57,72,100,0,29,123,31,0,86,122,44,44,123,67,24,106,57,25,42,114,8,0,108,54,0,2,73,72,2,47,57,19,9,153,30,12,89,124,3,8,149,106,56,129,30,127,4,0,10,35,25,86,129,27,4,66,60,0,50,118,10,0,33,34,29,50,8,17,32,3,82,1,38,13,59,13,109,84,0,0,46,4,0,0,80,16,0,110,90,40,64,85,100,0,0,0,1,0,0,18,27,28,3,32,173,30,49,15,41,103,73,0,35,78,2,0,72,31,6,23,32,13,92,51,0,17,0,0,0,2,2,6,39,112,111,98,61,4,32,57,4,70,11,8,116,83,42,22,138,119,2,11,0,1,0,2,0,105,0,41,15,0,26,101,2,3,73,41,54,41,133,50,4,96,2,23,55,0,0,76,77,0,11,80,46,50,130,168,49,0,17,0,50,3,82,102,101,30,122,148